Protein AF-0000000087424630 (afdb_homodimer)

Foldseek 3Di:
DLVLLLQLLLLQQVDLLSVLQALLLQLVLLVVLLVLLCVLQVVDDDDPLSVLVSVLSNVSSVLSQVVSQVSVVHHDDHHQLNVLSVVLLVVLLVVLQVVCCVLQVDRDSLLSNLLSLLLVLVVLLSNLVSNLVNHPDPSSVVVSVVSNVSSVVSNVVSNVVSQVVSVVSVHDSVVSNVVSVVSVVVSSVSSCVVSVHDD/DLVLLLQLLLLQQVDLLSVLQALLLQLVLLVVLLVLLCVQQVPDDHDPLSVLVSVLSNVSSVLSQVVSQVSVVHHDDHHQLNVLSVVLLVVLLVVLQVVCCVLQVDRDSLLSNLLSLLLVLVVLLSNLVSNLVNHPDPSSVVVSVVSNVSSVVSNVVSPVVSQVVSVVRPHDSVVSNVVSVVSVVVSSVSSCVVSVHDD

pLDDT: mean 94.04, std 5.74, range [58.38, 98.88]

Radius of gyration: 22.63 Å; Cα contacts (8 Å, |Δi|>4): 464; chains: 2; bounding box: 53×64×48 Å

Organism: Persicimonas caeni (NCBI:txid2292766)

Solvent-accessible surface area (backbone atoms only — not comparable to full-atom values): 20440 Å² total; per-residue (Å²): 110,68,68,44,49,48,52,46,42,46,58,31,47,71,33,69,69,49,34,27,23,42,28,34,32,50,12,44,52,29,41,53,51,26,46,48,48,51,62,67,59,46,81,48,86,61,54,52,70,56,30,43,52,43,17,49,30,27,38,47,16,20,51,28,32,48,52,16,23,61,75,62,75,39,89,77,90,55,50,55,40,51,68,47,54,57,43,39,55,53,49,46,51,50,51,44,42,50,49,46,24,69,63,63,72,45,91,47,73,65,56,36,50,29,44,51,50,36,57,50,46,56,49,45,67,52,50,44,60,51,42,39,71,46,46,86,46,66,72,56,33,55,51,37,54,54,49,54,55,55,49,54,66,50,40,55,60,40,34,49,52,36,48,50,58,32,47,76,59,74,38,73,67,66,65,57,54,55,55,52,49,50,48,50,49,50,36,51,50,46,37,24,58,72,73,71,48,89,112,109,66,68,42,49,49,52,48,41,46,58,31,47,72,33,69,69,49,34,28,23,42,26,33,32,51,11,45,54,29,38,54,53,28,45,48,46,51,62,67,63,45,80,50,87,62,56,51,69,54,31,44,53,41,16,50,29,26,39,48,15,21,51,27,32,46,52,17,22,64,74,63,75,38,89,76,92,54,50,54,39,48,68,48,54,55,45,41,54,53,50,47,52,49,51,46,43,50,47,45,24,70,63,64,73,46,90,46,72,67,58,35,48,29,44,52,48,35,55,49,46,55,50,45,67,52,51,44,59,50,42,38,71,46,45,86,47,65,72,57,34,54,52,38,54,55,49,52,56,55,49,54,66,50,38,55,58,40,36,49,51,35,49,51,60,33,47,76,60,73,38,74,66,67,63,56,54,55,53,50,51,52,46,50,48,52,37,51,50,45,36,25,58,73,73,72,48,87,112

Secondary structure (DSSP, 8-state):
-HHHHHHHHHHHHTSHHHHHHHHHHHHHHHHHHHHHHHHHGGGS---HHHHHHHHHHHHHHHHHHHHHHHHHTS-----TTHHHHHHHHHHHHHHHHHHHHHHHSS--HHHHHHHHHHHHHHHHHHHHHHHHHH---HHHHHHHHHHHHHHHHHHHHHHHHHHHHHHTTT--THHHHHHHHHHHHHHHHHHHHHHT---/-HHHHHHHHHHHHTSHHHHHHHHHHHHHHHHHHHHHHHHHGGGS---HHHHHHHHHHHHHHHHHHHHHHHHHTS-----TTHHHHHHHHHHHHHHHHHHHHHHHSS--HHHHHHHHHHHHHHHHHHHHHHHHHH---HHHHHHHHHHHHHHHHHHHHHHHHHHHHHHTTT--THHHHHHHHHHHHHHHHHHHHHHT---

Structure (mmCIF, N/CA/C/O backbone):
data_AF-0000000087424630-model_v1
#
loop_
_entity.id
_entity.type
_entity.pdbx_description
1 polymer 'Ferritin-like domain-containing protein'
#
loop_
_atom_site.group_PDB
_atom_site.id
_atom_site.type_symbol
_atom_site.label_atom_id
_atom_site.label_alt_id
_atom_site.label_comp_id
_atom_site.label_asym_id
_atom_site.label_entity_id
_atom_site.label_seq_id
_atom_site.pdbx_PDB_ins_code
_atom_site.Cartn_x
_atom_site.Cartn_y
_atom_site.Cartn_z
_atom_site.occupancy
_atom_site.B_iso_or_equiv
_atom_site.auth_seq_id
_atom_site.auth_comp_id
_atom_site.auth_asym_id
_atom_site.auth_atom_id
_atom_site.pdbx_PDB_model_num
ATOM 1 N N . MET A 1 1 ? 0.576 26.516 13.727 1 94 1 MET A N 1
ATOM 2 C CA . MET A 1 1 ? -0.091 25.359 13.125 1 94 1 MET A CA 1
ATOM 3 C C . MET A 1 1 ? -0.683 24.453 14.195 1 94 1 MET A C 1
ATOM 5 O O . MET A 1 1 ? -1.877 24.156 14.164 1 94 1 MET A O 1
ATOM 9 N N . ARG A 1 2 ? 0.021 24.188 15.305 1 95.06 2 ARG A N 1
ATOM 10 C CA . ARG A 1 2 ? -0.416 23.266 16.359 1 95.06 2 ARG A CA 1
ATOM 11 C C . ARG A 1 2 ? -1.666 23.781 17.047 1 95.06 2 ARG A C 1
ATOM 13 O O . ARG A 1 2 ? -2.623 23.047 17.266 1 95.06 2 ARG A O 1
ATOM 20 N N . GLU A 1 3 ? -1.673 25.078 17.453 1 96.56 3 GLU A N 1
ATOM 21 C CA . GLU A 1 3 ? -2.812 25.672 18.141 1 96.56 3 GLU A CA 1
ATOM 22 C C . GLU A 1 3 ? -4.047 25.703 17.25 1 96.56 3 GLU A C 1
ATOM 24 O O . GLU A 1 3 ? -5.16 25.438 17.703 1 96.56 3 GLU A O 1
ATOM 29 N N . ARG A 1 4 ? -3.898 26 16.016 1 97.38 4 ARG A N 1
ATOM 30 C CA . ARG A 1 4 ? -4.992 25.984 15.047 1 97.38 4 ARG A CA 1
ATOM 31 C C . ARG A 1 4 ? -5.59 24.594 14.914 1 97.38 4 ARG A C 1
ATOM 33 O O . ARG A 1 4 ? -6.812 24.438 14.906 1 97.38 4 ARG A O 1
ATOM 40 N N . LEU A 1 5 ? -4.695 23.672 14.812 1 98.19 5 LEU A N 1
ATOM 41 C CA . LEU A 1 5 ? -5.137 22.281 14.68 1 98.19 5 LEU A CA 1
ATOM 42 C C . LEU A 1 5 ? -5.883 21.828 15.93 1 98.19 5 LEU A C 1
ATOM 44 O O . LEU A 1 5 ? -6.918 21.172 15.836 1 98.19 5 LEU A O 1
ATOM 48 N N . LYS A 1 6 ? -5.32 22.172 17.062 1 98.06 6 LYS A N 1
ATOM 49 C CA . LYS A 1 6 ? -5.98 21.828 18.312 1 98.06 6 LYS A CA 1
ATOM 50 C C . LYS A 1 6 ? -7.391 22.406 18.375 1 98.06 6 LYS A C 1
ATOM 52 O O . LYS A 1 6 ? -8.336 21.703 18.734 1 98.06 6 LYS A O 1
ATOM 57 N N . THR A 1 7 ? -7.559 23.656 18.031 1 98.31 7 THR A N 1
ATOM 58 C CA . THR A 1 7 ? -8.859 24.328 18.016 1 98.31 7 THR A CA 1
ATOM 59 C C . THR A 1 7 ? -9.82 23.625 17.062 1 98.31 7 THR A C 1
ATOM 61 O O . THR A 1 7 ? -10.977 23.375 17.406 1 98.31 7 THR A O 1
ATOM 64 N N . LEU A 1 8 ? -9.383 23.328 15.922 1 98.62 8 LEU A N 1
ATOM 65 C CA . LEU A 1 8 ? -10.211 22.641 14.93 1 98.62 8 LEU A CA 1
ATOM 66 C C . LEU A 1 8 ? -10.656 21.281 15.445 1 98.62 8 LEU A C 1
ATOM 68 O O . LEU A 1 8 ? -11.836 20.938 15.344 1 98.62 8 LEU A O 1
ATOM 72 N N . LEU A 1 9 ? -9.695 20.516 16 1 98.81 9 LEU A N 1
ATOM 73 C CA . LEU A 1 9 ? -10 19.172 16.469 1 98.81 9 LEU A CA 1
ATOM 74 C C . LEU A 1 9 ? -10.977 19.219 17.641 1 98.81 9 LEU A C 1
ATOM 76 O O . LEU A 1 9 ? -11.828 18.328 17.781 1 98.81 9 LEU A O 1
ATOM 80 N N . GLU A 1 10 ? -10.867 20.234 18.453 1 98.44 10 GLU A N 1
ATOM 81 C CA . GLU A 1 10 ? -11.82 20.422 19.547 1 98.44 10 GLU A CA 1
ATOM 82 C C . GLU A 1 10 ? -13.227 20.688 19 1 98.44 10 GLU A C 1
ATOM 84 O O . GLU A 1 10 ? -14.203 20.141 19.516 1 98.44 10 GLU A O 1
ATOM 89 N N . ALA A 1 11 ? -13.289 21.453 18.016 1 98.5 11 ALA A N 1
ATOM 90 C CA . ALA A 1 11 ? -14.578 21.734 17.391 1 98.5 11 ALA A CA 1
ATOM 91 C C . ALA A 1 11 ? -15.148 20.5 16.719 1 98.5 11 ALA A C 1
ATOM 93 O O . ALA A 1 11 ? -16.344 20.219 16.812 1 98.5 11 ALA A O 1
ATOM 94 N N . ILE A 1 12 ? -14.336 19.766 16.094 1 98.62 12 ILE A N 1
ATOM 95 C CA . ILE A 1 12 ? -14.734 18.531 15.406 1 98.62 12 ILE A CA 1
ATOM 96 C C . ILE A 1 12 ? -15.289 17.531 16.406 1 98.62 12 ILE A C 1
ATOM 98 O O . ILE A 1 12 ? -16.328 16.922 16.188 1 98.62 12 ILE A O 1
ATOM 102 N N . THR A 1 13 ? -14.625 17.375 17.547 1 98.69 13 THR A N 1
ATOM 103 C CA . THR A 1 13 ? -14.953 16.312 18.484 1 98.69 13 THR A CA 1
ATOM 104 C C . THR A 1 13 ? -16.078 16.75 19.422 1 98.69 13 THR A C 1
ATOM 106 O O . THR A 1 13 ? -16.594 15.945 20.203 1 98.69 13 THR A O 1
ATOM 109 N N . ASP A 1 14 ? -16.5 18.062 19.266 1 97.62 14 ASP A N 1
ATOM 110 C CA . ASP A 1 14 ? -17.594 18.578 20.078 1 97.62 14 ASP A CA 1
ATOM 111 C C . ASP A 1 14 ? -18.953 18.141 19.531 1 97.62 14 ASP A C 1
ATOM 113 O O . ASP A 1 14 ? -19.969 18.234 20.219 1 97.62 14 ASP A O 1
ATOM 117 N N . ASP A 1 15 ? -18.953 17.609 18.359 1 97.31 15 ASP A N 1
ATOM 118 C CA . ASP A 1 15 ? -20.156 17.109 17.672 1 97.31 15 ASP A CA 1
ATOM 119 C C . ASP A 1 15 ? -19.891 15.766 17 1 97.31 15 ASP A C 1
ATOM 121 O O . ASP A 1 15 ? -19.031 15.656 16.125 1 97.31 15 ASP A O 1
ATOM 125 N N . VAL A 1 16 ? -20.672 14.758 17.422 1 97.5 16 VAL A N 1
ATOM 126 C CA . VAL A 1 16 ? -20.406 13.398 16.984 1 97.5 16 VAL A CA 1
ATOM 127 C C . VAL A 1 16 ? -20.562 13.305 15.469 1 97.5 16 VAL A C 1
ATOM 129 O O . VAL A 1 16 ? -19.812 12.586 14.805 1 97.5 16 VAL A O 1
ATOM 132 N N . GLN A 1 17 ? -21.453 14.102 14.898 1 97.62 17 GLN A N 1
ATOM 133 C CA . GLN A 1 17 ? -21.656 14.047 13.453 1 97.62 17 GLN A CA 1
ATOM 134 C C . GLN A 1 17 ? -20.469 14.648 12.711 1 97.62 17 GLN A C 1
ATOM 136 O O . GLN A 1 17 ? -20.062 14.141 11.664 1 97.62 17 GLN A O 1
ATOM 141 N N . THR A 1 18 ? -19.938 15.656 13.258 1 98.38 18 THR A N 1
ATOM 142 C CA . THR A 1 18 ? -18.75 16.25 12.672 1 98.38 18 THR A CA 1
ATOM 143 C C . THR A 1 18 ? -17.562 15.297 12.781 1 98.38 18 THR A C 1
ATOM 145 O O . THR A 1 18 ? -16.75 15.188 11.852 1 98.38 18 THR A O 1
ATOM 148 N N . GLU A 1 19 ? -17.453 14.641 13.875 1 98.75 19 GLU A N 1
ATOM 149 C CA . GLU A 1 19 ? -16.359 13.695 14.078 1 98.75 19 GLU A CA 1
ATOM 150 C C . GLU A 1 19 ? -16.469 12.508 13.133 1 98.75 19 GLU A C 1
ATOM 152 O O . GLU A 1 19 ? -15.461 12.008 12.625 1 98.75 19 GLU A O 1
ATOM 157 N N . VAL A 1 20 ? -17.719 12.07 12.914 1 98.56 20 VAL A N 1
ATOM 158 C CA . VAL A 1 20 ? -17.984 11 11.953 1 98.56 20 VAL A CA 1
ATOM 159 C C . VAL A 1 20 ? -17.453 11.406 10.578 1 98.56 20 VAL A C 1
ATOM 161 O O . VAL A 1 20 ? -16.719 10.641 9.938 1 98.56 20 VAL A O 1
ATOM 164 N N . VAL A 1 21 ? -17.75 12.594 10.18 1 98.56 21 VAL A N 1
ATOM 165 C CA . VAL A 1 21 ? -17.328 13.117 8.883 1 98.56 21 VAL A CA 1
ATOM 166 C C . VAL A 1 21 ? -15.812 13.258 8.844 1 98.56 21 VAL A C 1
ATOM 168 O O . VAL A 1 21 ? -15.188 12.961 7.828 1 98.56 21 VAL A O 1
ATOM 171 N N . TRP A 1 22 ? -15.273 13.68 9.906 1 98.75 22 TRP A N 1
ATOM 172 C CA . TRP A 1 22 ? -13.828 13.812 10.047 1 98.75 22 TRP A CA 1
ATOM 173 C C . TRP A 1 22 ? -13.141 12.461 9.898 1 98.75 22 TRP A C 1
ATOM 175 O O . TRP A 1 22 ? -12.148 12.336 9.18 1 98.75 22 TRP A O 1
ATOM 185 N N . LEU A 1 23 ? -13.672 11.438 10.562 1 98.81 23 LEU A N 1
ATOM 186 C CA . LEU A 1 23 ? -13.117 10.086 10.484 1 98.81 23 LEU A CA 1
ATOM 187 C C . LEU A 1 23 ? -13.141 9.578 9.047 1 98.81 23 LEU A C 1
ATOM 189 O O . LEU A 1 23 ? -12.172 8.961 8.594 1 98.81 23 LEU A O 1
ATOM 193 N N . ASN A 1 24 ? -14.203 9.844 8.297 1 98.5 24 ASN A N 1
ATOM 194 C CA . ASN A 1 24 ? -14.258 9.43 6.898 1 98.5 24 ASN A CA 1
ATOM 195 C C . ASN A 1 24 ? -13.266 10.211 6.043 1 98.5 24 ASN A C 1
ATOM 197 O O . ASN A 1 24 ? -12.734 9.68 5.066 1 98.5 24 ASN A O 1
ATOM 201 N N . THR A 1 25 ? -13 11.461 6.441 1 98.38 25 THR A N 1
ATOM 202 C CA . THR A 1 25 ? -12 12.281 5.758 1 98.38 25 THR A CA 1
ATOM 203 C C . THR A 1 25 ? -10.602 11.727 6 1 98.38 25 THR A C 1
ATOM 205 O O . THR A 1 25 ? -9.789 11.664 5.074 1 98.38 25 THR A O 1
ATOM 208 N N . LEU A 1 26 ? -10.352 11.359 7.238 1 98.19 26 LEU A N 1
ATOM 209 C CA . LEU A 1 26 ? -9.07 10.734 7.539 1 98.19 26 LEU A CA 1
ATOM 210 C C . LEU A 1 26 ? -8.891 9.445 6.746 1 98.19 26 LEU A C 1
ATOM 212 O O . LEU A 1 26 ? -7.801 9.164 6.242 1 98.19 26 LEU A O 1
ATOM 216 N N . SER A 1 27 ? -9.938 8.641 6.688 1 98 27 SER A N 1
ATOM 217 C CA . SER A 1 27 ? -9.906 7.43 5.875 1 98 27 SER A CA 1
ATOM 218 C C . SER A 1 27 ? -9.547 7.742 4.426 1 98 27 SER A C 1
ATOM 220 O O . SER A 1 27 ? -8.711 7.062 3.826 1 98 27 SER A O 1
ATOM 222 N N . LEU A 1 28 ? -10.172 8.789 3.865 1 96.56 28 LEU A N 1
ATOM 223 C CA . LEU A 1 28 ? -9.906 9.227 2.5 1 96.56 28 LEU A CA 1
ATOM 224 C C . LEU A 1 28 ? -8.438 9.602 2.33 1 96.56 28 LEU A C 1
ATOM 226 O O . LEU A 1 28 ? -7.805 9.219 1.347 1 96.56 28 LEU A O 1
ATOM 230 N N . LEU A 1 29 ? -7.91 10.32 3.26 1 96.19 29 LEU A N 1
ATOM 231 C CA . LEU A 1 29 ? -6.531 10.789 3.166 1 96.19 29 LEU A CA 1
ATOM 232 C C . LEU A 1 29 ? -5.559 9.617 3.244 1 96.19 29 LEU A C 1
ATOM 234 O O . LEU A 1 29 ? -4.586 9.562 2.488 1 96.19 29 LEU A O 1
ATOM 238 N N . GLU A 1 30 ? -5.805 8.727 4.195 1 96.38 30 GLU A N 1
ATOM 239 C CA . GLU A 1 30 ? -4.996 7.516 4.281 1 96.38 30 GLU A CA 1
ATOM 240 C C . GLU A 1 30 ? -5.082 6.703 2.992 1 96.38 30 GLU A C 1
ATOM 242 O O . GLU A 1 30 ? -4.078 6.16 2.527 1 96.38 30 GLU A O 1
ATOM 247 N N . TYR A 1 31 ? -6.285 6.602 2.439 1 95.25 31 TYR A N 1
ATOM 248 C CA . TYR A 1 31 ? -6.527 5.887 1.189 1 95.25 31 TYR A CA 1
ATOM 249 C C . TYR A 1 31 ? -5.711 6.492 0.052 1 95.25 31 TYR A C 1
ATOM 251 O O . TYR A 1 31 ? -5.059 5.77 -0.705 1 95.25 31 TYR A O 1
ATOM 259 N N . ILE A 1 32 ? -5.668 7.785 -0.081 1 92.56 32 ILE A N 1
ATOM 260 C CA . ILE A 1 32 ? -4.918 8.477 -1.124 1 92.56 32 ILE A CA 1
ATOM 261 C C . ILE A 1 32 ? -3.426 8.188 -0.959 1 92.56 32 ILE A C 1
ATOM 263 O O . ILE A 1 32 ? -2.725 7.93 -1.94 1 92.56 32 ILE A O 1
ATOM 267 N N . GLY A 1 33 ? -2.996 8.234 0.262 1 92 33 GLY A N 1
ATOM 268 C CA . GLY A 1 33 ? -1.605 7.902 0.522 1 92 33 GLY A CA 1
ATOM 269 C C . GLY A 1 33 ? -1.251 6.48 0.132 1 92 33 GLY A C 1
ATOM 270 O O . GLY A 1 33 ? -0.21 6.242 -0.484 1 92 33 GLY A O 1
ATOM 271 N N . ALA A 1 34 ? -2.09 5.598 0.54 1 92.81 34 ALA A N 1
ATOM 272 C CA . ALA A 1 34 ? -1.872 4.191 0.208 1 92.81 34 ALA A CA 1
ATOM 273 C C . ALA A 1 34 ? -1.853 3.979 -1.303 1 92.81 34 ALA A C 1
ATOM 275 O O . ALA A 1 34 ? -1.028 3.221 -1.819 1 92.81 34 ALA A O 1
ATOM 276 N N . ARG A 1 35 ? -2.74 4.594 -2.041 1 90.31 35 ARG A N 1
ATOM 277 C CA . ARG A 1 35 ? -2.783 4.492 -3.498 1 90.31 35 ARG A CA 1
ATOM 278 C C . ARG A 1 35 ? -1.491 5.016 -4.117 1 90.31 35 ARG A C 1
ATOM 280 O O . ARG A 1 35 ? -1.001 4.457 -5.102 1 90.31 35 ARG A O 1
ATOM 287 N N . LYS A 1 36 ? -0.967 6.102 -3.545 1 86 36 LYS A N 1
ATOM 288 C CA . LYS A 1 36 ? 0.266 6.68 -4.07 1 86 36 LYS A CA 1
ATOM 289 C C . LYS A 1 36 ? 1.438 5.719 -3.908 1 86 36 LYS A C 1
ATOM 291 O O . LYS A 1 36 ? 2.268 5.582 -4.812 1 86 36 LYS A O 1
ATOM 296 N N . ILE A 1 37 ? 1.489 5.078 -2.77 1 87.25 37 ILE A N 1
ATOM 297 C CA . ILE A 1 37 ? 2.541 4.094 -2.551 1 87.25 37 ILE A CA 1
ATOM 298 C C . ILE A 1 37 ? 2.412 2.967 -3.574 1 87.25 37 ILE A C 1
ATOM 300 O O . ILE A 1 37 ? 3.4 2.572 -4.199 1 87.25 37 ILE A O 1
ATOM 304 N N . GLY A 1 38 ? 1.233 2.502 -3.785 1 84.06 38 GLY A N 1
ATOM 305 C CA . GLY A 1 38 ? 0.98 1.433 -4.738 1 84.06 38 GLY A CA 1
ATOM 306 C C . GLY A 1 38 ? 1.342 1.806 -6.164 1 84.06 38 GLY A C 1
ATOM 307 O O . GLY A 1 38 ? 1.819 0.966 -6.93 1 84.06 38 GLY A O 1
ATOM 308 N N . LYS A 1 39 ? 1.15 3.031 -6.562 1 77.81 39 LYS A N 1
ATOM 309 C CA . LYS A 1 39 ? 1.396 3.49 -7.926 1 77.81 39 LYS A CA 1
ATOM 310 C C . LYS A 1 39 ? 2.883 3.746 -8.164 1 77.81 39 LYS A C 1
ATOM 312 O O . LYS A 1 39 ? 3.418 3.393 -9.219 1 77.81 39 LYS A O 1
ATOM 317 N N . THR A 1 40 ? 3.574 4.414 -7.254 1 71.12 40 THR A N 1
ATOM 318 C CA . THR A 1 40 ? 4.926 4.918 -7.461 1 71.12 40 THR A CA 1
ATOM 319 C C . THR A 1 40 ? 5.957 3.816 -7.215 1 71.12 40 THR A C 1
ATOM 321 O O . THR A 1 40 ? 6.883 3.637 -8.008 1 71.12 40 THR A O 1
ATOM 324 N N . MET A 1 41 ? 5.875 3.172 -6.16 1 61.25 41 MET A N 1
ATOM 325 C CA . MET A 1 41 ? 6.93 2.26 -5.73 1 61.25 41 MET A CA 1
ATOM 326 C C . MET A 1 41 ? 6.723 0.868 -6.316 1 61.25 41 MET A C 1
ATOM 328 O O . MET A 1 41 ? 7.602 0.012 -6.227 1 61.25 41 MET A O 1
ATOM 332 N N . CYS A 1 42 ? 5.594 0.809 -7.023 1 58.53 42 CYS A N 1
ATOM 333 C CA . CYS A 1 42 ? 5.305 -0.6 -7.262 1 58.53 42 CYS A CA 1
ATOM 334 C C . CYS A 1 42 ? 5.336 -0.916 -8.75 1 58.53 42 CYS A C 1
ATOM 336 O O . CYS A 1 42 ? 4.547 -1.733 -9.234 1 58.53 42 CYS A O 1
ATOM 338 N N . GLN A 1 43 ? 6.258 -0.142 -9.328 1 66.12 43 GLN A N 1
ATOM 339 C CA . GLN A 1 43 ? 6.477 -0.57 -10.703 1 66.12 43 GLN A CA 1
ATOM 340 C C . GLN A 1 43 ? 7.152 -1.938 -10.75 1 66.12 43 GLN A C 1
ATOM 342 O O . GLN A 1 43 ? 7.031 -2.66 -11.742 1 66.12 43 GLN A O 1
ATOM 347 N N . SER A 1 44 ? 7.848 -2.203 -9.578 1 80.75 44 SER A N 1
ATOM 348 C CA . SER A 1 44 ? 8.422 -3.521 -9.32 1 80.75 44 SER A CA 1
ATOM 349 C C . SER A 1 44 ? 8.039 -4.031 -7.938 1 80.75 44 SER A C 1
ATOM 351 O O . SER A 1 44 ? 7.594 -3.26 -7.086 1 80.75 44 SER A O 1
ATOM 353 N N . HIS A 1 45 ? 8.117 -5.363 -7.719 1 87.88 45 HIS A N 1
ATOM 354 C CA . HIS A 1 45 ? 7.82 -5.945 -6.418 1 87.88 45 HIS A CA 1
ATOM 355 C C . HIS A 1 45 ? 8.688 -5.328 -5.324 1 87.88 45 HIS A C 1
ATOM 357 O O . HIS A 1 45 ? 9.906 -5.473 -5.34 1 87.88 45 HIS A O 1
ATOM 363 N N . PRO A 1 46 ? 8.07 -4.613 -4.336 1 87.56 46 PRO A N 1
ATOM 364 C CA . PRO A 1 46 ? 8.828 -3.787 -3.391 1 87.56 46 PRO A CA 1
ATOM 365 C C . PRO A 1 46 ? 9.531 -4.609 -2.316 1 87.56 46 PRO A C 1
ATOM 367 O O . PRO A 1 46 ? 9.289 -5.812 -2.197 1 87.56 46 PRO A O 1
ATOM 370 N N . SER A 1 47 ? 10.406 -3.951 -1.606 1 87.88 47 SER A N 1
ATOM 371 C CA . SER A 1 47 ? 11.047 -4.52 -0.425 1 87.88 47 SER A CA 1
ATOM 372 C C . SER A 1 47 ? 10.039 -4.715 0.708 1 87.88 47 SER A C 1
ATOM 374 O O . SER A 1 47 ? 8.945 -4.156 0.673 1 87.88 47 SER A O 1
ATOM 376 N N . ALA A 1 48 ? 10.43 -5.438 1.719 1 91 48 ALA A N 1
ATOM 377 C CA . ALA A 1 48 ? 9.586 -5.684 2.889 1 91 48 ALA A CA 1
ATOM 378 C C . ALA A 1 48 ? 9.25 -4.375 3.604 1 91 48 ALA A C 1
ATOM 380 O O . ALA A 1 48 ? 8.133 -4.203 4.102 1 91 48 ALA A O 1
ATOM 381 N N . VAL A 1 49 ? 10.195 -3.492 3.594 1 87 49 VAL A N 1
ATOM 382 C CA . VAL A 1 49 ? 10.008 -2.225 4.293 1 87 49 VAL A CA 1
ATOM 383 C C . VAL A 1 49 ? 8.891 -1.431 3.627 1 87 49 VAL A C 1
ATOM 385 O O . VAL A 1 49 ? 8.008 -0.897 4.309 1 87 49 VAL A O 1
ATOM 388 N N . VAL A 1 50 ? 8.898 -1.397 2.322 1 88.38 50 VAL A N 1
ATOM 389 C CA . VAL A 1 50 ? 7.895 -0.653 1.569 1 88.38 50 VAL A CA 1
ATOM 390 C C . VAL A 1 50 ? 6.551 -1.369 1.654 1 88.38 50 VAL A C 1
ATOM 392 O O . VAL A 1 50 ? 5.504 -0.727 1.795 1 88.38 50 VAL A O 1
ATOM 395 N N . LEU A 1 51 ? 6.512 -2.734 1.566 1 93.12 51 LEU A N 1
ATOM 396 C CA . LEU A 1 51 ? 5.281 -3.51 1.685 1 93.12 51 LEU A CA 1
ATOM 397 C C . LEU A 1 51 ? 4.648 -3.32 3.059 1 93.12 51 LEU A C 1
ATOM 399 O O . LEU A 1 51 ? 3.424 -3.246 3.178 1 93.12 51 LEU A O 1
ATOM 403 N N . ASP A 1 52 ? 5.504 -3.225 4.07 1 93.88 52 ASP A N 1
ATOM 404 C CA . ASP A 1 52 ? 5.027 -2.994 5.43 1 93.88 52 ASP A CA 1
ATOM 405 C C . ASP A 1 52 ? 4.352 -1.63 5.551 1 93.88 52 ASP A C 1
ATOM 407 O O . ASP A 1 52 ? 3.25 -1.521 6.094 1 93.88 52 ASP A O 1
ATOM 411 N N . HIS A 1 53 ? 5 -0.681 5.039 1 92.94 53 HIS A N 1
ATOM 412 C CA . HIS A 1 53 ? 4.445 0.667 5.051 1 92.94 53 HIS A CA 1
ATOM 413 C C . HIS A 1 53 ? 3.127 0.724 4.281 1 92.94 53 HIS A C 1
ATOM 415 O O . HIS A 1 53 ? 2.146 1.293 4.766 1 92.94 53 HIS A O 1
ATOM 421 N N . TRP A 1 54 ? 3.125 0.163 3.164 1 93.94 54 TRP A N 1
ATOM 422 C CA . TRP A 1 54 ? 1.928 0.124 2.332 1 93.94 54 TRP A CA 1
ATOM 423 C C . TRP A 1 54 ? 0.784 -0.577 3.059 1 93.94 54 TRP A C 1
ATOM 425 O O . TRP A 1 54 ? -0.354 -0.1 3.045 1 93.94 54 TRP A O 1
ATOM 435 N N . ALA A 1 55 ? 1.052 -1.741 3.709 1 95.69 55 ALA A N 1
ATOM 436 C CA . ALA A 1 55 ? 0.063 -2.494 4.473 1 95.69 55 ALA A CA 1
ATOM 437 C C . ALA A 1 55 ? -0.524 -1.646 5.598 1 95.69 55 ALA A C 1
ATOM 439 O O . ALA A 1 55 ? -1.735 -1.659 5.828 1 95.69 55 ALA A O 1
ATOM 440 N N . ASP A 1 56 ? 0.346 -0.835 6.238 1 96 56 ASP A N 1
ATOM 441 C CA . ASP A 1 56 ? -0.105 0.004 7.344 1 96 56 ASP A CA 1
ATOM 442 C C . ASP A 1 56 ? -1.052 1.097 6.852 1 96 56 ASP A C 1
ATOM 444 O O . ASP A 1 56 ? -2.105 1.328 7.449 1 96 56 ASP A O 1
ATOM 448 N N . GLU A 1 57 ? -0.737 1.727 5.754 1 95.31 57 GLU A N 1
ATOM 449 C CA . GLU A 1 57 ? -1.579 2.812 5.262 1 95.31 57 GLU A CA 1
ATOM 450 C C . GLU A 1 57 ? -2.932 2.289 4.785 1 95.31 57 GLU A C 1
ATOM 452 O O . GLU A 1 57 ? -3.951 2.965 4.93 1 95.31 57 GLU A O 1
ATOM 457 N N . THR A 1 58 ? -2.896 1.156 4.195 1 96 58 THR A N 1
ATOM 458 C CA . THR A 1 58 ? -4.156 0.547 3.783 1 96 58 THR A CA 1
ATOM 459 C C . THR A 1 58 ? -5.008 0.19 5 1 96 58 THR A C 1
ATOM 461 O O . THR A 1 58 ? -6.219 0.419 5.004 1 96 58 THR A O 1
ATOM 464 N N . ARG A 1 59 ? -4.387 -0.377 5.988 1 97.25 59 ARG A N 1
ATOM 465 C CA . ARG A 1 59 ? -5.082 -0.723 7.223 1 97.25 59 ARG A CA 1
ATOM 466 C C . ARG A 1 59 ? -5.629 0.523 7.914 1 97.25 59 ARG A C 1
A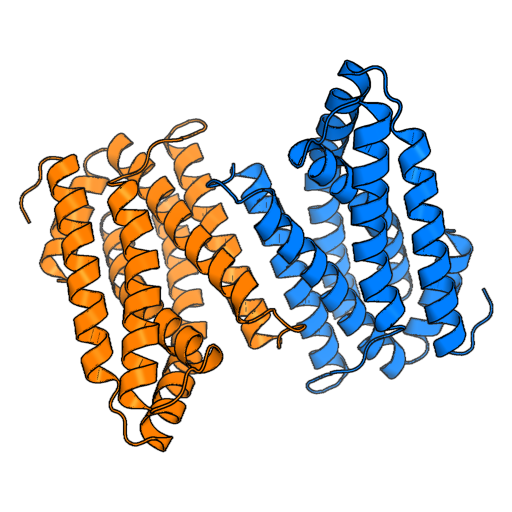TOM 468 O O . ARG A 1 59 ? -6.715 0.493 8.492 1 97.25 59 ARG A O 1
ATOM 475 N N . HIS A 1 60 ? -4.836 1.648 7.906 1 98.06 60 HIS A N 1
ATOM 476 C CA . HIS A 1 60 ? -5.297 2.902 8.492 1 98.06 60 HIS A CA 1
ATOM 477 C C . HIS A 1 60 ? -6.559 3.404 7.801 1 98.06 60 HIS A C 1
ATOM 479 O O . HIS A 1 60 ? -7.504 3.842 8.461 1 98.06 60 HIS A O 1
ATOM 485 N N . ALA A 1 61 ? -6.562 3.352 6.492 1 97.31 61 ALA A N 1
ATOM 486 C CA . ALA A 1 61 ? -7.742 3.766 5.734 1 97.31 61 ALA A CA 1
ATOM 487 C C . ALA A 1 61 ? -8.969 2.959 6.145 1 97.31 61 ALA A C 1
ATOM 489 O O . ALA A 1 61 ? -10.039 3.521 6.371 1 97.31 61 ALA A O 1
ATOM 490 N N . TYR A 1 62 ? -8.828 1.679 6.297 1 97.69 62 TYR A N 1
ATOM 491 C CA . TYR A 1 62 ? -9.922 0.812 6.727 1 97.69 62 TYR A CA 1
ATOM 492 C C . TYR A 1 62 ? -10.344 1.14 8.156 1 97.69 62 TYR A C 1
ATOM 494 O O . TYR A 1 62 ? -11.539 1.227 8.445 1 97.69 62 TYR A O 1
ATOM 502 N N . ALA A 1 63 ? -9.359 1.297 9.055 1 98.31 63 ALA A N 1
ATOM 503 C CA . ALA A 1 63 ? -9.633 1.541 10.469 1 98.31 63 ALA A CA 1
ATOM 504 C C . ALA A 1 63 ? -10.477 2.803 10.656 1 98.31 63 ALA A C 1
ATOM 506 O O . ALA A 1 63 ? -11.453 2.801 11.398 1 98.31 63 ALA A O 1
ATOM 507 N N . PHE A 1 64 ? -10.148 3.863 9.914 1 98.69 64 PHE A N 1
ATOM 508 C CA . PHE A 1 64 ? -10.883 5.113 10.055 1 98.69 64 PHE A CA 1
ATOM 509 C C . PHE A 1 64 ? -12.273 4.996 9.445 1 98.69 64 PHE A C 1
ATOM 511 O O . PHE A 1 64 ? -13.234 5.555 9.977 1 98.69 64 PHE A O 1
ATOM 518 N N . LYS A 1 65 ? -12.375 4.301 8.352 1 97.75 65 LYS A N 1
ATOM 519 C CA . LYS A 1 65 ? -13.688 4.043 7.762 1 97.75 65 LYS A CA 1
ATOM 520 C C . LYS A 1 65 ? -14.57 3.248 8.719 1 97.75 65 LYS A C 1
ATOM 522 O O . LYS A 1 65 ? -15.742 3.582 8.906 1 97.75 65 LYS A O 1
ATOM 527 N N . ARG A 1 66 ? -14 2.215 9.281 1 97.69 66 ARG A N 1
ATOM 528 C CA . ARG A 1 66 ? -14.734 1.378 10.227 1 97.69 66 ARG A CA 1
ATOM 529 C C . ARG A 1 66 ? -15.203 2.193 11.43 1 97.69 66 ARG A C 1
ATOM 531 O O . ARG A 1 66 ? -16.344 2.059 11.867 1 97.69 66 ARG A O 1
ATOM 538 N N . LEU A 1 67 ? -14.328 3.057 12.008 1 98.62 67 LEU A N 1
ATOM 539 C CA . LEU A 1 67 ? -14.664 3.906 13.141 1 98.62 67 LEU A CA 1
ATOM 540 C C . LEU A 1 67 ? -15.781 4.883 12.773 1 98.62 67 LEU A C 1
ATOM 542 O O . LEU A 1 67 ? -16.688 5.121 13.57 1 98.62 67 LEU A O 1
ATOM 546 N N . CYS A 1 68 ? -15.711 5.422 11.539 1 98.38 68 CYS A N 1
ATOM 547 C CA . CYS A 1 68 ? -16.75 6.309 11.016 1 98.38 68 CYS A CA 1
ATOM 548 C C . CYS A 1 68 ? -18.094 5.605 10.984 1 98.38 68 CYS A C 1
ATOM 550 O O . CYS A 1 68 ? -19.078 6.117 11.516 1 98.38 68 CYS A O 1
ATOM 552 N N . GLU A 1 69 ? -18.125 4.465 10.484 1 97.38 69 GLU A N 1
ATOM 553 C CA . GLU A 1 69 ? -19.375 3.734 10.32 1 97.38 69 GLU A CA 1
ATOM 554 C C . GLU A 1 69 ? -19.922 3.266 11.664 1 97.38 69 GLU A C 1
ATOM 556 O O . GLU A 1 69 ? -21.141 3.238 11.883 1 97.38 69 GLU A O 1
ATOM 561 N N . GLU A 1 70 ? -18.984 2.893 12.5 1 97.38 70 GLU A N 1
ATOM 562 C CA . GLU A 1 70 ? -19.375 2.49 13.844 1 97.38 70 GLU A CA 1
ATOM 563 C C . GLU A 1 70 ? -20.031 3.646 14.594 1 97.38 70 GLU A C 1
ATOM 565 O O . GLU A 1 70 ? -21.078 3.471 15.219 1 97.38 70 GLU A O 1
ATOM 570 N N . LEU A 1 71 ? -19.484 4.855 14.578 1 97.75 71 LEU A N 1
ATOM 571 C CA . LEU A 1 71 ? -20.016 6.008 15.289 1 97.75 71 LEU A CA 1
ATOM 572 C C . LEU A 1 71 ? -21.297 6.516 14.625 1 97.75 71 LEU A C 1
ATOM 574 O O . LEU A 1 71 ? -22.203 7.004 15.297 1 97.75 71 LEU A O 1
ATOM 578 N N . ASN A 1 72 ? -21.297 6.367 13.336 1 97.38 72 ASN A N 1
ATOM 579 C CA . ASN A 1 72 ? -22.438 6.855 12.562 1 97.38 72 ASN A CA 1
ATOM 580 C C . ASN A 1 72 ? -23.625 5.906 12.656 1 97.38 72 ASN A C 1
ATOM 582 O O . ASN A 1 72 ? -24.766 6.297 12.367 1 97.38 72 ASN A O 1
ATOM 586 N N . GLY A 1 73 ? -23.438 4.629 12.93 1 96.44 73 GLY A N 1
ATOM 587 C CA . GLY A 1 73 ? -24.469 3.605 12.875 1 96.44 73 GLY A CA 1
ATOM 588 C C . GLY A 1 73 ? -24.781 3.141 11.469 1 96.44 73 GLY A C 1
ATOM 589 O O . GLY A 1 73 ? -25.891 2.689 11.18 1 96.44 73 GLY A O 1
ATOM 590 N N . GLY A 1 74 ? -23.75 3.334 10.531 1 95.62 74 GLY A N 1
ATOM 591 C CA . GLY A 1 74 ? -23.906 2.977 9.133 1 95.62 74 GLY A CA 1
ATOM 592 C C . GLY A 1 74 ? -22.891 3.656 8.227 1 95.62 74 GLY A C 1
ATOM 593 O O . GLY A 1 74 ? -21.953 4.305 8.711 1 95.62 74 GLY A O 1
ATOM 594 N N . GLU A 1 75 ? -23.141 3.453 6.992 1 93 75 GLU A N 1
ATOM 595 C CA . GLU A 1 75 ? -22.219 4.012 6.008 1 93 75 GLU A CA 1
ATOM 596 C C . GLU A 1 75 ? -22.25 5.539 6.023 1 93 75 GLU A C 1
ATOM 598 O O . GLU A 1 75 ? -23.266 6.137 6.352 1 93 75 GLU A O 1
ATOM 603 N N . CYS A 1 76 ? -21.109 6.09 5.742 1 93.06 76 CYS A N 1
ATOM 604 C CA . CYS A 1 76 ? -20.938 7.535 5.645 1 93.06 76 CYS A CA 1
ATOM 605 C C . CYS A 1 76 ? -20.266 7.926 4.34 1 93.06 76 CYS A C 1
ATOM 607 O O . CYS A 1 76 ? -19.234 7.355 3.979 1 93.06 76 CYS A O 1
ATOM 609 N N . ASP A 1 77 ? -20.859 8.891 3.633 1 91.81 77 ASP A N 1
ATOM 610 C CA . ASP A 1 77 ? -20.297 9.297 2.352 1 91.81 77 ASP A CA 1
ATOM 611 C C . ASP A 1 77 ? -19.938 10.781 2.354 1 91.81 77 ASP A C 1
ATOM 613 O O . ASP A 1 77 ? -19.734 11.375 1.294 1 91.81 77 ASP A O 1
ATOM 617 N N . GLU A 1 78 ? -19.953 11.398 3.553 1 96.81 78 GLU A N 1
ATOM 618 C CA . GLU A 1 78 ? -19.594 12.812 3.676 1 96.81 78 GLU A CA 1
ATOM 619 C C . GLU A 1 78 ? -18.141 12.984 4.109 1 96.81 78 GLU A C 1
ATOM 621 O O . GLU A 1 78 ? -17.578 12.086 4.738 1 96.81 78 GLU A O 1
ATOM 626 N N . TYR A 1 79 ? -17.625 14.133 3.734 1 97.94 79 TYR A N 1
ATOM 627 C CA . TYR A 1 79 ? -16.234 14.461 4.043 1 97.94 79 TYR A CA 1
ATOM 628 C C . TYR A 1 79 ? -16.109 15.914 4.496 1 97.94 79 TYR A C 1
ATOM 630 O O . TYR A 1 79 ? -16.844 16.781 4.012 1 97.94 79 TYR A O 1
ATOM 638 N N . LEU A 1 80 ? -15.242 16.078 5.371 1 97.88 80 LEU A N 1
ATOM 639 C CA . LEU A 1 80 ? -14.906 17.438 5.773 1 97.88 80 LEU A CA 1
ATOM 640 C C . LEU A 1 80 ? -13.984 18.094 4.75 1 97.88 80 LEU A C 1
ATOM 642 O O . LEU A 1 80 ? -12.883 17.609 4.492 1 97.88 80 LEU A O 1
ATOM 646 N N . ALA A 1 81 ? -14.477 19.141 4.148 1 97.88 81 ALA A N 1
ATOM 647 C CA . ALA A 1 81 ? -13.727 19.875 3.135 1 97.88 81 ALA A CA 1
ATOM 648 C C . ALA A 1 81 ? -13.219 18.938 2.041 1 97.88 81 ALA A C 1
ATOM 650 O O . ALA A 1 81 ? -12.031 18.953 1.709 1 97.88 81 ALA A O 1
ATOM 651 N N . HIS A 1 82 ? -14.055 18.188 1.473 1 96.31 82 HIS A N 1
ATOM 652 C CA . HIS A 1 82 ? -13.773 17.078 0.56 1 96.31 82 HIS A CA 1
ATOM 653 C C . HIS A 1 82 ? -12.805 17.5 -0.535 1 96.31 82 HIS A C 1
ATOM 655 O O . HIS A 1 82 ? -11.734 16.906 -0.686 1 96.31 82 HIS A O 1
ATOM 661 N N . ASP A 1 83 ? -13.094 18.562 -1.256 1 96 83 ASP A N 1
ATOM 662 C CA . ASP A 1 83 ? -12.281 18.969 -2.398 1 96 83 ASP A CA 1
ATOM 663 C C . ASP A 1 83 ? -10.906 19.453 -1.949 1 96 83 ASP A C 1
ATOM 665 O O . ASP A 1 83 ? -9.906 19.203 -2.617 1 96 83 ASP A O 1
ATOM 669 N N . SER A 1 84 ? -10.906 20.188 -0.86 1 97.19 84 SER A N 1
ATOM 670 C CA . SER A 1 84 ? -9.641 20.672 -0.332 1 97.19 84 SER A CA 1
ATOM 671 C C . SER A 1 84 ? -8.766 19.531 0.165 1 97.19 84 SER A C 1
ATOM 673 O O . SER A 1 84 ? -7.539 19.578 0.036 1 97.19 84 SER A O 1
ATOM 675 N N . ALA A 1 85 ? -9.414 18.531 0.791 1 95.62 85 ALA A N 1
ATOM 676 C CA . ALA A 1 85 ? -8.664 17.375 1.263 1 95.62 85 ALA A CA 1
ATOM 677 C C . ALA A 1 85 ? -7.996 16.641 0.102 1 95.62 85 ALA A C 1
ATOM 679 O O . ALA A 1 85 ? -6.809 16.312 0.168 1 95.62 85 ALA A O 1
ATOM 680 N N . ILE A 1 86 ? -8.695 16.422 -1.017 1 94.38 86 ILE A N 1
ATOM 681 C CA . ILE A 1 86 ? -8.156 15.766 -2.201 1 94.38 86 ILE A CA 1
ATOM 682 C C . ILE A 1 86 ? -7.062 16.641 -2.818 1 94.38 86 ILE A C 1
ATOM 684 O O . ILE A 1 86 ? -5.988 16.141 -3.17 1 94.38 86 ILE A O 1
ATOM 688 N N . SER A 1 87 ? -7.359 17.938 -2.814 1 95.5 87 SER A N 1
ATOM 689 C CA . SER A 1 87 ? -6.422 18.891 -3.414 1 95.5 87 SER A CA 1
ATOM 690 C C . SER A 1 87 ? -5.129 18.969 -2.609 1 95.5 87 SER A C 1
ATOM 692 O O . SER A 1 87 ? -4.051 19.141 -3.176 1 95.5 87 SER A O 1
ATOM 694 N N . PHE A 1 88 ? -5.262 18.844 -1.393 1 96.5 88 PHE A N 1
ATOM 695 C CA . PHE A 1 88 ? -4.09 18.906 -0.526 1 96.5 88 PHE A CA 1
ATOM 696 C C . PHE A 1 88 ? -3.041 17.891 -0.958 1 96.5 88 PHE A C 1
ATOM 698 O O . PHE A 1 88 ? -1.888 18.25 -1.209 1 96.5 88 PHE A O 1
ATOM 705 N N . PHE A 1 89 ? -3.441 16.625 -1.148 1 90.31 89 PHE A N 1
ATOM 706 C CA . PHE A 1 89 ? -2.508 15.57 -1.513 1 90.31 89 PHE A CA 1
ATOM 707 C C . PHE A 1 89 ? -1.979 15.773 -2.926 1 90.31 89 PHE A C 1
ATOM 709 O O . PHE A 1 89 ? -0.783 15.609 -3.178 1 90.31 89 PHE A O 1
ATOM 716 N N . GLN A 1 90 ? -2.822 16.078 -3.777 1 91.44 90 GLN A N 1
ATOM 717 C CA . GLN A 1 90 ? -2.426 16.281 -5.168 1 91.44 90 GLN A CA 1
ATOM 718 C C . GLN A 1 90 ? -1.421 17.422 -5.297 1 91.44 90 GLN A C 1
ATOM 720 O O . GLN A 1 90 ? -0.39 17.266 -5.957 1 91.44 90 GLN A O 1
ATOM 725 N N . LYS A 1 91 ? -1.751 18.547 -4.637 1 95.94 91 LYS A N 1
ATOM 726 C CA . LYS A 1 91 ? -0.866 19.703 -4.684 1 95.94 91 LYS A CA 1
ATOM 727 C C . LYS A 1 91 ? 0.458 19.422 -3.98 1 95.94 91 LYS A C 1
ATOM 729 O O . LYS A 1 91 ? 1.514 19.875 -4.426 1 95.94 91 LYS A O 1
ATOM 734 N N . LEU A 1 92 ? 0.327 18.672 -2.906 1 95.5 92 LEU A N 1
ATOM 735 C CA . LEU A 1 92 ? 1.562 18.344 -2.205 1 95.5 92 LEU A CA 1
ATOM 736 C C . LEU A 1 92 ? 2.461 17.469 -3.08 1 95.5 92 LEU A C 1
ATOM 738 O O . LEU A 1 92 ? 3.662 17.734 -3.188 1 95.5 92 LEU A O 1
ATOM 742 N N . ASP A 1 93 ? 1.896 16.516 -3.734 1 92.19 93 ASP A N 1
ATOM 743 C CA . ASP A 1 93 ? 2.65 15.641 -4.629 1 92.19 93 ASP A CA 1
ATOM 744 C C . ASP A 1 93 ? 3.291 16.438 -5.762 1 92.19 93 ASP A C 1
ATOM 746 O O . ASP A 1 93 ? 4.484 16.297 -6.031 1 92.19 93 ASP A O 1
ATOM 750 N N . GLU A 1 94 ? 2.521 17.25 -6.32 1 93.56 94 GLU A N 1
ATOM 751 C CA . GLU A 1 94 ? 2.996 18.062 -7.438 1 93.56 94 GLU A CA 1
ATOM 752 C C . GLU A 1 94 ? 4.09 19.016 -6.988 1 93.56 94 GLU A C 1
ATOM 754 O O . GLU A 1 94 ? 5.129 19.141 -7.645 1 93.56 94 GLU A O 1
ATOM 759 N N . SER A 1 95 ? 3.83 19.719 -5.93 1 94.69 95 SER A N 1
ATOM 760 C CA . SER A 1 95 ? 4.777 20.703 -5.434 1 94.69 95 SER A CA 1
ATOM 761 C C . SER A 1 95 ? 6.074 20.047 -4.977 1 94.69 95 SER A C 1
ATOM 763 O O . SER A 1 95 ? 7.164 20.578 -5.211 1 94.69 95 SER A O 1
ATOM 765 N N . ALA A 1 96 ? 5.922 18.891 -4.324 1 93.06 96 ALA A N 1
ATOM 766 C CA . ALA A 1 96 ? 7.102 18.172 -3.875 1 93.06 96 ALA A CA 1
ATOM 767 C C . ALA A 1 96 ? 7.93 17.672 -5.059 1 93.06 96 ALA A C 1
ATOM 769 O O . ALA A 1 96 ? 9.156 17.781 -5.055 1 93.06 96 ALA A O 1
ATOM 770 N N . SER A 1 97 ? 7.273 17.141 -6.059 1 92.19 97 SER A N 1
ATOM 771 C CA . SER A 1 97 ? 7.957 16.688 -7.266 1 92.19 97 SER A CA 1
ATOM 772 C C . SER A 1 97 ? 8.703 17.828 -7.945 1 92.19 97 SER A C 1
ATOM 774 O O . SER A 1 97 ? 9.867 17.688 -8.32 1 92.19 97 SER A O 1
ATOM 776 N N . LYS A 1 98 ? 8.016 18.922 -8.07 1 94.56 98 LYS A N 1
ATOM 777 C CA . LYS A 1 98 ? 8.641 20.109 -8.648 1 94.56 98 LYS A CA 1
ATOM 778 C C . LYS A 1 98 ? 9.844 20.547 -7.816 1 94.56 98 LYS A C 1
ATOM 780 O O . LYS A 1 98 ? 10.898 20.875 -8.359 1 94.56 98 LYS A O 1
ATOM 785 N N . TRP A 1 99 ? 9.625 20.609 -6.609 1 93.81 99 TRP A N 1
ATOM 786 C CA . TRP A 1 99 ? 10.68 21.047 -5.707 1 93.81 99 TRP A CA 1
ATOM 787 C C . TRP A 1 99 ? 11.898 20.141 -5.809 1 93.81 99 TRP A C 1
ATOM 789 O O . TRP A 1 99 ? 13.031 20.609 -5.918 1 93.81 99 TRP A O 1
ATOM 799 N N . VAL A 1 100 ? 11.727 18.844 -5.805 1 92.56 100 VAL A N 1
ATOM 800 C CA . VAL A 1 100 ? 12.82 17.875 -5.898 1 92.56 100 VAL A CA 1
ATOM 801 C C . VAL A 1 100 ? 13.547 18.047 -7.23 1 92.56 100 VAL A C 1
ATOM 803 O O . VAL A 1 100 ? 14.781 18.078 -7.27 1 92.56 100 VAL A O 1
ATOM 806 N N . THR A 1 101 ? 12.742 18.156 -8.266 1 93.94 101 THR A N 1
ATOM 807 C CA . THR A 1 101 ? 13.32 18.297 -9.594 1 93.94 101 THR A CA 1
ATOM 808 C C . THR A 1 101 ? 14.164 19.562 -9.688 1 93.94 101 THR A C 1
ATOM 810 O O . THR A 1 101 ? 15.281 19.547 -10.219 1 93.94 101 THR A O 1
ATOM 813 N N . GLU A 1 102 ? 13.672 20.578 -9.195 1 93.12 102 GLU A N 1
ATOM 814 C CA . GLU A 1 102 ? 14.398 21.844 -9.219 1 93.12 102 GLU A CA 1
ATOM 815 C C . GLU A 1 102 ? 15.633 21.797 -8.328 1 93.12 102 GLU A C 1
ATOM 817 O O . GLU A 1 102 ? 16.688 22.328 -8.68 1 93.12 102 GLU A O 1
ATOM 822 N N . ALA A 1 103 ? 15.445 21.219 -7.227 1 91.06 103 ALA A N 1
ATOM 823 C CA . ALA A 1 103 ? 16.531 21.203 -6.242 1 91.06 103 ALA A CA 1
ATOM 824 C C . ALA A 1 103 ? 17.641 20.25 -6.672 1 91.06 103 ALA A C 1
ATOM 826 O O . ALA A 1 103 ? 18.812 20.5 -6.406 1 91.06 103 ALA A O 1
ATOM 827 N N . THR A 1 104 ? 17.375 19.141 -7.324 1 90.19 104 THR A N 1
ATOM 828 C CA . THR A 1 104 ? 18.359 18.125 -7.625 1 90.19 104 THR A CA 1
ATOM 829 C C . THR A 1 104 ? 18.719 18.141 -9.109 1 90.19 104 THR A C 1
ATOM 831 O O . THR A 1 104 ? 19.734 17.562 -9.516 1 90.19 104 THR A O 1
ATOM 834 N N . GLY A 1 105 ? 17.938 18.672 -9.898 1 91.12 105 GLY A N 1
ATOM 835 C CA . GLY A 1 105 ? 18.156 18.719 -11.336 1 91.12 105 GLY A CA 1
ATOM 836 C C . GLY A 1 105 ? 17.656 17.469 -12.047 1 91.12 105 GLY A C 1
ATOM 837 O O . GLY A 1 105 ? 17.875 17.312 -13.25 1 91.12 105 GLY A O 1
ATOM 838 N N . GLU A 1 106 ? 17.031 16.484 -11.297 1 89.88 106 GLU A N 1
ATOM 839 C CA . GLU A 1 106 ? 16.547 15.234 -11.867 1 89.88 106 GLU A CA 1
ATOM 840 C C . GLU A 1 106 ? 15.125 14.922 -11.398 1 89.88 106 GLU A C 1
ATOM 842 O O . GLU A 1 106 ? 14.766 15.195 -10.25 1 89.88 106 GLU A O 1
ATOM 847 N N . ASP A 1 107 ? 14.328 14.406 -12.414 1 87.19 107 ASP A N 1
ATOM 848 C CA . ASP A 1 107 ? 13.055 13.797 -12.039 1 87.19 107 ASP A CA 1
ATOM 849 C C . ASP A 1 107 ? 13.266 12.422 -11.414 1 87.19 107 ASP A C 1
ATOM 851 O O . ASP A 1 107 ? 13.742 11.5 -12.07 1 87.19 107 ASP A O 1
ATOM 855 N N . ASP A 1 108 ? 13.078 12.305 -10.055 1 86.88 108 ASP A N 1
ATOM 856 C CA . ASP A 1 108 ? 13.328 11.102 -9.266 1 86.88 108 ASP A CA 1
ATOM 857 C C . ASP A 1 108 ? 12.078 10.68 -8.5 1 86.88 108 ASP A C 1
ATOM 859 O O . ASP A 1 108 ? 11.852 11.141 -7.379 1 86.88 108 ASP A O 1
ATOM 863 N N . PRO A 1 109 ? 11.258 9.711 -9.156 1 83.75 109 PRO A N 1
ATOM 864 C CA . PRO A 1 109 ? 10.023 9.273 -8.508 1 83.75 109 PRO A CA 1
ATOM 865 C C . PRO A 1 109 ? 10.258 8.648 -7.137 1 83.75 109 PRO A C 1
ATOM 867 O O . PRO A 1 109 ? 9.422 8.773 -6.238 1 83.75 109 PRO A O 1
ATOM 870 N N . ARG A 1 110 ? 11.438 8.086 -6.91 1 84.31 110 ARG A N 1
ATOM 871 C CA . ARG A 1 110 ? 11.766 7.492 -5.617 1 84.31 110 ARG A CA 1
ATOM 872 C C . ARG A 1 110 ? 12 8.57 -4.566 1 84.31 110 ARG A C 1
ATOM 874 O O . ARG A 1 110 ? 11.523 8.453 -3.434 1 84.31 110 ARG A O 1
ATOM 881 N N . GLN A 1 111 ? 12.703 9.531 -4.969 1 89.56 111 GLN A N 1
ATOM 882 C CA . GLN A 1 111 ? 12.945 10.633 -4.039 1 89.56 111 GLN A CA 1
ATOM 883 C C . GLN A 1 111 ? 11.648 11.375 -3.73 1 89.56 111 GLN A C 1
ATOM 885 O O . GLN A 1 111 ? 11.43 11.812 -2.6 1 89.56 111 GLN A O 1
ATOM 890 N N . ASN A 1 112 ? 10.867 11.562 -4.703 1 89.69 112 ASN A N 1
ATOM 891 C CA . ASN A 1 112 ? 9.586 12.219 -4.477 1 89.69 112 ASN A CA 1
ATOM 892 C C . ASN A 1 112 ? 8.727 11.43 -3.482 1 89.69 112 ASN A C 1
ATOM 894 O O . ASN A 1 112 ? 8.117 12.016 -2.59 1 89.69 112 ASN A O 1
ATOM 898 N N . TYR A 1 113 ? 8.719 10.133 -3.598 1 87.5 113 TYR A N 1
ATOM 899 C CA . TYR A 1 113 ? 7.992 9.273 -2.67 1 87.5 113 TYR A CA 1
ATOM 900 C C . TYR A 1 113 ? 8.5 9.453 -1.245 1 87.5 113 TYR A C 1
ATOM 902 O O . TYR A 1 113 ? 7.715 9.641 -0.315 1 87.5 113 TYR A O 1
ATOM 910 N N . LEU A 1 114 ? 9.797 9.406 -1.139 1 91.38 114 LEU A N 1
ATOM 911 C CA . LEU A 1 114 ? 10.398 9.547 0.183 1 91.38 114 LEU A CA 1
ATOM 912 C C . LEU A 1 114 ? 10.055 10.906 0.792 1 91.38 114 LEU A C 1
ATOM 914 O O . LEU A 1 114 ? 9.719 10.992 1.978 1 91.38 114 LEU A O 1
ATOM 918 N N . LEU A 1 115 ? 10.141 11.898 -0.033 1 93.69 115 LEU A N 1
ATOM 919 C CA . LEU A 1 115 ? 9.898 13.25 0.456 1 93.69 115 LEU A CA 1
ATOM 920 C C . LEU A 1 115 ? 8.445 13.422 0.87 1 93.69 115 LEU A C 1
ATOM 922 O O . LEU A 1 115 ? 8.156 13.859 1.988 1 93.69 115 LEU A O 1
ATOM 926 N N . VAL A 1 116 ? 7.523 13.07 0.014 1 93.5 116 VAL A N 1
ATOM 927 C CA . VAL A 1 116 ? 6.105 13.242 0.302 1 93.5 116 VAL A CA 1
ATOM 928 C C . VAL A 1 116 ? 5.719 12.414 1.525 1 93.5 116 VAL A C 1
ATOM 930 O O . VAL A 1 116 ? 4.992 12.891 2.4 1 93.5 116 VAL A O 1
ATOM 933 N N . THR A 1 117 ? 6.199 11.188 1.634 1 92.94 117 THR A N 1
ATOM 934 C CA . THR A 1 117 ? 5.938 10.344 2.799 1 92.94 117 THR A CA 1
ATOM 935 C C . THR A 1 117 ? 6.453 11.016 4.07 1 92.94 117 THR A C 1
ATOM 937 O O . THR A 1 117 ? 5.75 11.062 5.082 1 92.94 117 THR A O 1
ATOM 940 N N . THR A 1 118 ? 7.629 11.547 3.953 1 94.75 118 THR A N 1
ATOM 941 C CA . THR A 1 118 ? 8.203 12.25 5.102 1 94.75 118 THR A CA 1
ATOM 942 C C . THR A 1 118 ? 7.305 13.398 5.539 1 94.75 118 THR A C 1
ATOM 944 O O . THR A 1 118 ? 6.992 13.531 6.727 1 94.75 118 THR A O 1
ATOM 947 N N . LEU A 1 119 ? 6.891 14.211 4.621 1 95.25 119 LEU A N 1
ATOM 948 C CA . LEU A 1 119 ? 6.078 15.383 4.918 1 95.25 119 LEU A CA 1
ATOM 949 C C . LEU A 1 119 ? 4.742 14.984 5.539 1 95.25 119 LEU A C 1
ATOM 951 O O . LEU A 1 119 ? 4.328 15.547 6.551 1 95.25 119 LEU A O 1
ATOM 955 N N . ILE A 1 120 ? 4.133 13.93 5.027 1 94.88 120 ILE A N 1
ATOM 956 C CA . ILE A 1 120 ? 2.812 13.492 5.473 1 94.88 120 ILE A CA 1
ATOM 957 C C . ILE A 1 120 ? 2.928 12.789 6.82 1 94.88 120 ILE A C 1
ATOM 959 O O . ILE A 1 120 ? 2.09 12.992 7.703 1 94.88 120 ILE A O 1
ATOM 963 N N . GLU A 1 121 ? 3.914 12.023 7.008 1 94.44 121 GLU A N 1
ATOM 964 C CA . GLU A 1 121 ? 4.086 11.312 8.273 1 94.44 121 GLU A CA 1
ATOM 965 C C . GLU A 1 121 ? 4.391 12.281 9.414 1 94.44 121 GLU A C 1
ATOM 967 O O . GLU A 1 121 ? 3.949 12.07 10.547 1 94.44 121 GLU A O 1
ATOM 972 N N . ARG A 1 122 ? 5.16 13.234 9.156 1 94.19 122 ARG A N 1
ATOM 973 C CA . ARG A 1 122 ? 5.406 14.242 10.18 1 94.19 122 ARG A CA 1
ATOM 974 C C . ARG A 1 122 ? 4.113 14.938 10.578 1 94.19 122 ARG A C 1
ATOM 976 O O . ARG A 1 122 ? 3.875 15.188 11.758 1 94.19 122 ARG A O 1
ATOM 983 N N . ARG A 1 123 ? 3.381 15.305 9.594 1 96 123 ARG A N 1
ATOM 984 C CA . ARG A 1 123 ? 2.096 15.93 9.891 1 96 123 ARG A CA 1
ATOM 985 C C . ARG A 1 123 ? 1.196 14.984 10.68 1 96 123 ARG A C 1
ATOM 987 O O . ARG A 1 123 ? 0.555 15.398 11.648 1 96 123 ARG A O 1
ATOM 994 N N . ALA A 1 124 ? 1.16 13.711 10.289 1 95.88 124 ALA A N 1
ATOM 995 C CA . ALA A 1 124 ? 0.373 12.711 11 1 95.88 124 ALA A CA 1
ATOM 996 C C . ALA A 1 124 ? 0.791 12.633 12.469 1 95.88 124 ALA A C 1
ATOM 998 O O . ALA A 1 124 ? -0.049 12.445 13.352 1 95.88 124 ALA A O 1
ATOM 999 N N . MET A 1 125 ? 2.084 12.766 12.781 1 96.12 125 MET A N 1
ATOM 1000 C CA . MET A 1 125 ? 2.609 12.695 14.141 1 96.12 125 MET A CA 1
ATOM 1001 C C . MET A 1 125 ? 2.148 13.898 14.961 1 96.12 125 MET A C 1
ATOM 1003 O O . MET A 1 125 ? 2.219 13.883 16.188 1 96.12 125 MET A O 1
ATOM 1007 N N . MET A 1 126 ? 1.688 14.914 14.289 1 96.62 126 MET A N 1
ATOM 1008 C CA . MET A 1 126 ? 1.076 16.031 15 1 96.62 126 MET A CA 1
ATOM 1009 C C . MET A 1 126 ? -0.432 15.836 15.125 1 96.62 126 MET A C 1
ATOM 1011 O O . MET A 1 126 ? -0.996 16 16.203 1 96.62 126 MET A O 1
ATOM 1015 N N . VAL A 1 127 ? -1.097 15.406 14.094 1 98.38 127 VAL A N 1
ATOM 1016 C CA . VAL A 1 127 ? -2.551 15.336 14.016 1 98.38 127 VAL A CA 1
ATOM 1017 C C . VAL A 1 127 ? -3.064 14.242 14.945 1 98.38 127 VAL A C 1
ATOM 1019 O O . VAL A 1 127 ? -3.971 14.477 15.75 1 98.38 127 VAL A O 1
ATOM 1022 N N . TYR A 1 128 ? -2.49 13.086 14.898 1 98.44 128 TYR A N 1
ATOM 1023 C CA . TYR A 1 128 ? -3.084 11.922 15.539 1 98.44 128 TYR A CA 1
ATOM 1024 C C . TYR A 1 128 ? -2.971 12.016 17.047 1 98.44 128 TYR A C 1
ATOM 1026 O O . TYR A 1 128 ? -3.928 11.727 17.766 1 98.44 128 TYR A O 1
ATOM 1034 N N . PRO A 1 129 ? -1.824 12.492 17.641 1 98.31 129 PRO A N 1
ATOM 1035 C CA . PRO A 1 129 ? -1.805 12.672 19.094 1 98.31 129 PRO A CA 1
ATOM 1036 C C . PRO A 1 129 ? -2.789 13.734 19.578 1 98.31 129 PRO A C 1
ATOM 1038 O O . PRO A 1 129 ? -3.441 13.562 20.609 1 98.31 129 PRO A O 1
ATOM 1041 N N . LEU A 1 130 ? -2.975 14.797 18.844 1 98.75 130 LEU A N 1
ATOM 1042 C CA . LEU A 1 130 ? -3.916 15.852 19.219 1 98.75 130 LEU A CA 1
ATOM 1043 C C . LEU A 1 130 ? -5.355 15.359 19.094 1 98.75 130 LEU A C 1
ATOM 1045 O O . LEU A 1 130 ? -6.195 15.672 19.938 1 98.75 130 LEU A O 1
ATOM 1049 N N . TYR A 1 131 ? -5.586 14.617 18.047 1 98.88 131 TYR A N 1
ATOM 1050 C CA . TYR A 1 131 ? -6.918 14.047 17.875 1 98.88 131 TYR A CA 1
ATOM 1051 C C . TYR A 1 131 ? -7.227 13.039 18.969 1 98.88 131 TYR A C 1
ATOM 1053 O O . TYR A 1 131 ? -8.328 13.031 19.516 1 98.88 131 TYR A O 1
ATOM 1061 N N . ARG A 1 132 ? -6.277 12.211 19.281 1 98.75 132 ARG A N 1
ATOM 1062 C CA . ARG A 1 132 ? -6.445 11.25 20.359 1 98.75 132 ARG A CA 1
ATOM 1063 C C . ARG A 1 132 ? -6.789 11.945 21.672 1 98.75 132 ARG A C 1
ATOM 1065 O O . ARG A 1 132 ? -7.613 11.453 22.438 1 98.75 132 ARG A O 1
ATOM 1072 N N . ALA A 1 133 ? -6.172 13.094 21.922 1 98.31 133 ALA A N 1
ATOM 1073 C CA . ALA A 1 133 ? -6.418 13.852 23.141 1 98.31 133 ALA A CA 1
ATOM 1074 C C . ALA A 1 133 ? -7.797 14.5 23.125 1 98.31 133 ALA A C 1
ATOM 1076 O O . ALA A 1 133 ? -8.414 14.711 24.172 1 98.31 133 ALA A O 1
ATOM 1077 N N . ALA A 1 134 ? -8.336 14.742 21.969 1 98.62 134 ALA A N 1
ATOM 1078 C CA . ALA A 1 134 ? -9.562 15.531 21.844 1 98.62 134 ALA A CA 1
ATOM 1079 C C . ALA A 1 134 ? -10.797 14.633 21.828 1 98.62 134 ALA A C 1
ATOM 1081 O O . ALA A 1 134 ? -11.852 15 22.344 1 98.62 134 ALA A O 1
ATOM 1082 N N . THR A 1 135 ? -10.719 13.461 21.219 1 98.75 135 THR A N 1
ATOM 1083 C CA . THR A 1 135 ? -11.891 12.609 21.016 1 98.75 135 THR A CA 1
ATOM 1084 C C . THR A 1 135 ? -12.375 12.023 22.344 1 98.75 135 THR A C 1
ATOM 1086 O O . THR A 1 135 ? -11.562 11.688 23.203 1 98.75 135 THR A O 1
ATOM 1089 N N . SER A 1 136 ? -13.625 11.898 22.484 1 98.38 136 SER A N 1
ATOM 1090 C CA . SER A 1 136 ? -14.211 11.32 23.703 1 98.38 136 SER A CA 1
ATOM 1091 C C . SER A 1 136 ? -14.492 9.828 23.516 1 98.38 136 SER A C 1
ATOM 1093 O O . SER A 1 136 ? -14.922 9.156 24.453 1 98.38 136 SER A O 1
ATOM 1095 N N . HIS A 1 137 ? -14.172 9.266 22.359 1 98.38 137 HIS A N 1
ATOM 1096 C CA . HIS A 1 137 ? -14.492 7.879 22.047 1 98.38 137 HIS A CA 1
ATOM 1097 C C . HIS A 1 137 ? -13.289 6.973 22.297 1 98.38 137 HIS A C 1
ATOM 1099 O O . HIS A 1 137 ? -12.273 7.078 21.594 1 98.38 137 HIS A O 1
ATOM 1105 N N . ASP A 1 138 ? -13.438 6.027 23.203 1 98.25 138 ASP A N 1
ATOM 1106 C CA . ASP A 1 138 ? -12.359 5.125 23.594 1 98.25 138 ASP A CA 1
ATOM 1107 C C . ASP A 1 138 ? -11.875 4.301 22.391 1 98.25 138 ASP A C 1
ATOM 1109 O O . ASP A 1 138 ? -10.672 4.074 22.234 1 98.25 138 ASP A O 1
ATOM 1113 N N . ILE A 1 139 ? -12.844 3.918 21.578 1 97.88 139 ILE A N 1
ATOM 1114 C CA . ILE A 1 139 ? -12.484 3.07 20.453 1 97.88 139 ILE A CA 1
ATOM 1115 C C . ILE A 1 139 ? -11.617 3.861 19.469 1 97.88 139 ILE A C 1
ATOM 1117 O O . ILE A 1 139 ? -10.711 3.307 18.844 1 97.88 139 ILE A O 1
ATOM 1121 N N . VAL A 1 140 ? -11.852 5.109 19.344 1 98.5 140 VAL A N 1
ATOM 1122 C CA . VAL A 1 140 ? -11.047 5.969 18.484 1 98.5 140 VAL A CA 1
ATOM 1123 C C . VAL A 1 140 ? -9.672 6.188 19.109 1 98.5 140 VAL A C 1
ATOM 1125 O O . VAL A 1 140 ? -8.648 6.09 18.422 1 98.5 140 VAL A O 1
ATOM 1128 N N . ARG A 1 141 ? -9.641 6.48 20.391 1 98.56 141 ARG A N 1
ATOM 1129 C CA . ARG A 1 141 ? -8.383 6.703 21.094 1 98.56 141 ARG A CA 1
ATOM 1130 C C . ARG A 1 141 ? -7.465 5.492 20.984 1 98.56 141 ARG A C 1
ATOM 1132 O O . ARG A 1 141 ? -6.27 5.637 20.719 1 98.56 141 ARG A O 1
ATOM 1139 N N . ASP A 1 142 ? -8.039 4.293 21.125 1 98.44 142 ASP A N 1
ATOM 1140 C CA . ASP A 1 142 ? -7.258 3.061 21.062 1 98.44 142 ASP A CA 1
ATOM 1141 C C . ASP A 1 142 ? -6.668 2.861 19.656 1 98.44 142 ASP A C 1
ATOM 1143 O O . ASP A 1 142 ? -5.496 2.512 19.531 1 98.44 142 ASP A O 1
ATOM 1147 N N . GLU A 1 143 ? -7.527 3.105 18.672 1 98.56 143 GLU A N 1
ATOM 1148 C CA . GLU A 1 143 ? -7.047 2.963 17.297 1 98.56 143 GLU A CA 1
ATOM 1149 C C . GLU A 1 143 ? -5.945 3.973 16.984 1 98.56 143 GLU A C 1
ATOM 1151 O O . GLU A 1 143 ? -4.941 3.631 16.359 1 98.56 143 GLU A O 1
ATOM 1156 N N . LEU A 1 144 ? -6.086 5.141 17.453 1 98.62 144 LEU A N 1
ATOM 1157 C CA . LEU A 1 144 ? -5.094 6.184 17.203 1 98.62 144 LEU A CA 1
ATOM 1158 C C . LEU A 1 144 ? -3.773 5.852 17.891 1 98.62 144 LEU A C 1
ATOM 1160 O O . LEU A 1 144 ? -2.703 6.145 17.359 1 98.62 144 LEU A O 1
ATOM 1164 N N . GLN A 1 145 ? -3.855 5.328 19.094 1 98.31 145 GLN A N 1
ATOM 1165 C CA . GLN A 1 145 ? -2.629 4.926 19.766 1 98.31 145 GLN A CA 1
ATOM 1166 C C . GLN A 1 145 ? -1.841 3.922 18.922 1 98.31 145 GLN A C 1
ATOM 1168 O O . GLN A 1 145 ? -0.621 4.039 18.797 1 98.31 145 GLN A O 1
ATOM 1173 N N . ALA A 1 146 ? -2.539 2.947 18.406 1 97.38 146 ALA A N 1
ATOM 1174 C CA . ALA A 1 146 ? -1.896 1.947 17.547 1 97.38 146 ALA A CA 1
ATOM 1175 C C . ALA A 1 146 ? -1.311 2.59 16.297 1 97.38 146 ALA A C 1
ATOM 1177 O O . ALA A 1 146 ? -0.173 2.299 15.922 1 97.38 146 ALA A O 1
ATOM 1178 N N . ILE A 1 147 ? -2.037 3.49 15.656 1 97.5 147 ILE A N 1
ATOM 1179 C CA . ILE A 1 147 ? -1.621 4.156 14.43 1 97.5 147 ILE A CA 1
ATOM 1180 C 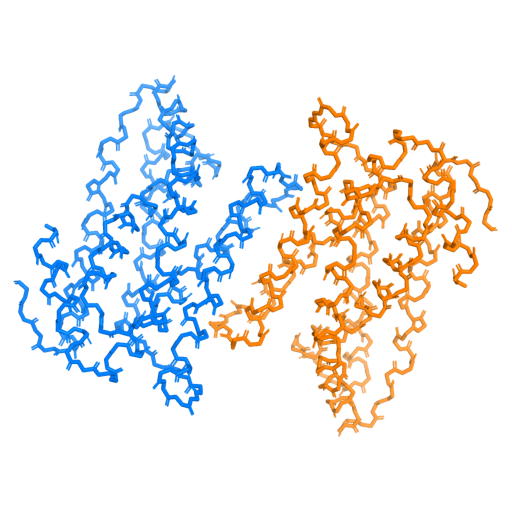C . ILE A 1 147 ? -0.384 5.012 14.695 1 97.5 147 ILE A C 1
ATOM 1182 O O . ILE A 1 147 ? 0.551 5.031 13.891 1 97.5 147 ILE A O 1
ATOM 1186 N N . ILE A 1 148 ? -0.335 5.711 15.82 1 97.44 148 ILE A N 1
ATOM 1187 C CA . ILE A 1 148 ? 0.788 6.57 16.172 1 97.44 148 ILE A CA 1
ATOM 1188 C C . ILE A 1 148 ? 2.064 5.738 16.281 1 97.44 148 ILE A C 1
ATOM 1190 O O . ILE A 1 148 ? 3.115 6.137 15.766 1 97.44 148 ILE A O 1
ATOM 1194 N N . VAL A 1 149 ? 1.983 4.535 16.891 1 96.25 149 VAL A N 1
ATOM 1195 C CA . VAL A 1 149 ? 3.135 3.652 17.031 1 96.25 149 VAL A CA 1
ATOM 1196 C C . VAL A 1 149 ? 3.613 3.189 15.664 1 96.25 149 VAL A C 1
ATOM 1198 O O . VAL A 1 149 ? 4.809 3.246 15.359 1 96.25 149 VAL A O 1
ATOM 1201 N N . GLU A 1 150 ? 2.715 2.867 14.797 1 94.12 150 GLU A N 1
ATOM 1202 C CA . GLU A 1 150 ? 3.043 2.375 13.469 1 94.12 150 GLU A CA 1
ATOM 1203 C C . GLU A 1 150 ? 3.66 3.475 12.609 1 94.12 150 GLU A C 1
ATOM 1205 O O . GLU A 1 150 ? 4.637 3.236 11.891 1 94.12 150 GLU A O 1
ATOM 1210 N N . GLU A 1 151 ? 3.154 4.637 12.719 1 93.38 151 GLU A N 1
ATOM 1211 C CA . GLU A 1 151 ? 3.695 5.766 11.969 1 93.38 151 GLU A CA 1
ATOM 1212 C C . GLU A 1 151 ? 5.121 6.09 12.406 1 93.38 151 GLU A C 1
ATOM 1214 O O . GLU A 1 151 ? 5.961 6.457 11.586 1 93.38 151 GLU A O 1
ATOM 1219 N N . GLN A 1 152 ? 5.324 6.012 13.664 1 90.88 152 GLN A N 1
ATOM 1220 C CA . GLN A 1 152 ? 6.656 6.312 14.18 1 90.88 152 GLN A CA 1
ATOM 1221 C C . GLN A 1 152 ? 7.684 5.312 13.656 1 90.88 152 GLN A C 1
ATOM 1223 O O . GLN A 1 152 ? 8.828 5.68 13.367 1 90.88 152 GLN A O 1
ATOM 1228 N N . ASP A 1 153 ? 7.297 4.082 13.477 1 88.12 153 ASP A N 1
ATOM 1229 C CA . ASP A 1 153 ? 8.203 3.025 13.031 1 88.12 153 ASP A CA 1
ATOM 1230 C C . ASP A 1 153 ? 8.688 3.281 11.609 1 88.12 153 ASP A C 1
ATOM 1232 O O . ASP A 1 153 ? 9.852 3.049 11.289 1 88.12 153 ASP A O 1
ATOM 1236 N N . HIS A 1 154 ? 7.824 3.76 10.711 1 88.12 154 HIS A N 1
ATOM 1237 C CA . HIS A 1 154 ? 8.172 4.012 9.32 1 88.12 154 HIS A CA 1
ATOM 1238 C C . HIS A 1 154 ? 8.883 5.355 9.156 1 88.12 154 HIS A C 1
ATOM 1240 O O . HIS A 1 154 ? 9.812 5.48 8.367 1 88.12 154 HIS A O 1
ATOM 1246 N N . ARG A 1 155 ? 8.438 6.379 10.016 1 89.38 155 ARG A N 1
ATOM 1247 C CA . ARG A 1 155 ? 8.805 7.777 9.82 1 89.38 155 ARG A CA 1
ATOM 1248 C C . ARG A 1 155 ? 10.312 7.965 9.891 1 89.38 155 ARG A C 1
ATOM 1250 O O . ARG A 1 155 ? 10.914 8.562 9 1 89.38 155 ARG A O 1
ATOM 1257 N N . VAL A 1 156 ? 10.914 7.297 10.852 1 89.31 156 VAL A N 1
ATOM 1258 C CA . VAL A 1 156 ? 12.328 7.555 11.094 1 89.31 156 VAL A CA 1
ATOM 1259 C C . VAL A 1 156 ? 13.156 7.039 9.922 1 89.31 156 VAL A C 1
ATOM 1261 O O . VAL A 1 156 ? 13.945 7.785 9.336 1 89.31 156 VAL A O 1
ATOM 1264 N N . GLU A 1 157 ? 12.938 5.875 9.547 1 88.81 157 GLU A N 1
ATOM 1265 C CA . GLU A 1 157 ? 13.711 5.289 8.453 1 88.81 157 GLU A CA 1
ATOM 1266 C C . GLU A 1 157 ? 13.453 6.027 7.145 1 88.81 157 GLU A C 1
ATOM 1268 O O . GLU A 1 157 ? 14.398 6.348 6.414 1 88.81 157 GLU A O 1
ATOM 1273 N N . ILE A 1 158 ? 12.25 6.344 6.875 1 90.62 158 ILE A N 1
ATOM 1274 C CA . ILE A 1 158 ? 11.891 6.984 5.617 1 90.62 158 ILE A CA 1
ATOM 1275 C C . ILE A 1 158 ? 12.461 8.398 5.578 1 90.62 158 ILE A C 1
ATOM 1277 O O . ILE A 1 158 ? 13.023 8.82 4.566 1 90.62 158 ILE A O 1
ATOM 1281 N N . GLU A 1 159 ? 12.344 9.047 6.672 1 93.62 159 GLU A N 1
ATOM 1282 C CA . GLU A 1 159 ? 12.875 10.398 6.758 1 93.62 159 GLU A CA 1
ATOM 1283 C C . GLU A 1 159 ? 14.391 10.414 6.617 1 93.62 159 GLU A C 1
ATOM 1285 O O . GLU A 1 159 ? 14.953 11.266 5.926 1 93.62 159 GLU A O 1
ATOM 1290 N N . GLU A 1 160 ? 14.977 9.484 7.266 1 94.19 160 GLU A N 1
ATOM 1291 C CA . GLU A 1 160 ? 16.438 9.398 7.168 1 94.19 160 GLU A CA 1
ATOM 1292 C C . GLU A 1 160 ? 16.875 9.148 5.73 1 94.19 160 GLU A C 1
ATOM 1294 O O . GLU A 1 160 ? 17.859 9.742 5.262 1 94.19 160 GLU A O 1
ATOM 1299 N N . ARG A 1 161 ? 16.234 8.25 5.031 1 91.88 161 ARG A N 1
ATOM 1300 C CA . ARG A 1 161 ? 16.547 7.973 3.631 1 91.88 161 ARG A CA 1
ATOM 1301 C C . ARG A 1 161 ? 16.312 9.211 2.768 1 91.88 161 ARG A C 1
ATOM 1303 O O . ARG A 1 161 ? 17.109 9.516 1.882 1 91.88 161 ARG A O 1
ATOM 1310 N N . ALA A 1 162 ? 15.18 9.945 2.994 1 93.81 162 ALA A N 1
ATOM 1311 C CA . ALA A 1 162 ? 14.883 11.172 2.26 1 93.81 162 ALA A CA 1
ATOM 1312 C C . ALA A 1 162 ? 15.984 12.211 2.447 1 93.81 162 ALA A C 1
ATOM 1314 O O . ALA A 1 162 ? 16.453 12.805 1.476 1 93.81 162 ALA A O 1
ATOM 1315 N N . ILE A 1 163 ? 16.406 12.344 3.678 1 94.81 163 ILE A N 1
ATOM 1316 C CA . ILE A 1 163 ? 17.406 13.336 4.02 1 94.81 163 ILE A CA 1
ATOM 1317 C C . ILE A 1 163 ? 18.75 12.945 3.4 1 94.81 163 ILE A C 1
ATOM 1319 O O . ILE A 1 163 ? 19.422 13.773 2.781 1 94.81 163 ILE A O 1
ATOM 1323 N N . ALA A 1 164 ? 19.062 11.68 3.508 1 94.62 164 ALA A N 1
ATOM 1324 C CA . ALA A 1 164 ? 20.344 11.211 2.984 1 94.62 164 ALA A CA 1
ATOM 1325 C C . ALA A 1 164 ? 20.422 11.406 1.473 1 94.62 164 ALA A C 1
ATOM 1327 O O . ALA A 1 164 ? 21.438 11.875 0.953 1 94.62 164 ALA A O 1
ATOM 1328 N N . HIS A 1 165 ? 19.375 11.164 0.853 1 92.25 165 HIS A N 1
ATOM 1329 C CA . HIS A 1 165 ? 19.344 11.305 -0.599 1 92.25 165 HIS A CA 1
ATOM 1330 C C . HIS A 1 165 ? 19.453 12.773 -1.009 1 92.25 165 HIS A C 1
ATOM 1332 O O . HIS A 1 165 ? 20.125 13.102 -1.985 1 92.25 165 HIS A O 1
ATOM 1338 N N . LEU A 1 166 ? 18.828 13.633 -0.361 1 93 166 LEU A N 1
ATOM 1339 C CA . LEU A 1 166 ? 18.859 15.062 -0.646 1 93 166 LEU A CA 1
ATOM 1340 C C . LEU A 1 166 ? 20.203 15.664 -0.281 1 93 166 LEU A C 1
ATOM 1342 O O . LEU A 1 166 ? 20.781 16.438 -1.055 1 93 166 LEU A O 1
ATOM 1346 N N . GLU A 1 167 ? 20.703 15.234 0.883 1 93.5 167 GLU A N 1
ATOM 1347 C CA . GLU A 1 167 ? 21.984 15.773 1.335 1 93.5 167 GLU A CA 1
ATOM 1348 C C . GLU A 1 167 ? 23.109 15.367 0.396 1 93.5 167 GLU A C 1
ATOM 1350 O O . GLU A 1 167 ? 24.047 16.141 0.178 1 93.5 167 GLU A O 1
ATOM 1355 N N . ALA A 1 168 ? 23 14.172 -0.146 1 93.25 168 ALA A N 1
ATOM 1356 C CA . ALA A 1 168 ? 23.984 13.711 -1.119 1 93.25 168 ALA A CA 1
ATOM 1357 C C . ALA A 1 168 ? 24.016 14.617 -2.344 1 93.25 168 ALA A C 1
ATOM 1359 O O . ALA A 1 168 ? 25.031 14.68 -3.053 1 93.25 168 ALA A O 1
ATOM 1360 N N . ARG A 1 169 ? 22.906 15.383 -2.627 1 91 169 ARG A N 1
ATOM 1361 C CA . ARG A 1 169 ? 22.797 16.297 -3.758 1 91 169 ARG A CA 1
ATOM 1362 C C . ARG A 1 169 ? 22.906 17.75 -3.303 1 91 169 ARG A C 1
ATOM 1364 O O . ARG A 1 169 ? 22.625 18.672 -4.07 1 91 169 ARG A O 1
ATOM 1371 N N . GLY A 1 170 ? 23.266 17.969 -2.002 1 91 170 GLY A N 1
ATOM 1372 C CA . GLY A 1 170 ? 23.469 19.297 -1.453 1 91 170 GLY A CA 1
ATOM 1373 C C . GLY A 1 170 ? 22.156 20.031 -1.186 1 91 170 GLY A C 1
ATOM 1374 O O . GLY A 1 170 ? 22.125 21.266 -1.167 1 91 170 GLY A O 1
ATOM 1375 N N . VAL A 1 171 ? 21.141 19.297 -1.052 1 91.94 171 VAL A N 1
ATOM 1376 C CA . VAL A 1 171 ? 19.828 19.906 -0.86 1 91.94 171 VAL A CA 1
ATOM 1377 C C . VAL A 1 171 ? 19.375 19.719 0.584 1 91.94 171 VAL A C 1
ATOM 1379 O O . VAL A 1 171 ? 19.516 18.625 1.145 1 91.94 171 VAL A O 1
ATOM 1382 N N . ASP A 1 172 ? 18.891 20.875 1.162 1 92.31 172 ASP A N 1
ATOM 1383 C CA . ASP A 1 172 ? 18.297 20.859 2.496 1 92.31 172 ASP A CA 1
ATOM 1384 C C . ASP A 1 172 ? 16.781 20.672 2.42 1 92.31 172 ASP A C 1
ATOM 1386 O O . ASP A 1 172 ? 16.109 21.391 1.695 1 92.31 172 ASP A O 1
ATOM 1390 N N . ILE A 1 173 ? 16.312 19.75 3.238 1 93.19 173 ILE A N 1
ATOM 1391 C CA . ILE A 1 173 ? 14.906 19.359 3.191 1 93.19 173 ILE A CA 1
ATOM 1392 C C . ILE A 1 173 ? 14.047 20.422 3.848 1 93.19 173 ILE A C 1
ATOM 1394 O O . ILE A 1 173 ? 12.828 20.453 3.648 1 93.19 173 ILE A O 1
ATOM 1398 N N . GLU A 1 174 ? 14.539 21.344 4.527 1 90.75 174 GLU A N 1
ATOM 1399 C CA . GLU A 1 174 ? 13.812 22.297 5.367 1 90.75 174 GLU A CA 1
ATOM 1400 C C . GLU A 1 174 ? 12.781 23.062 4.559 1 90.75 174 GLU A C 1
ATOM 1402 O O . GLU A 1 174 ? 11.672 23.312 5.035 1 90.75 174 GLU A O 1
ATOM 1407 N N . ALA A 1 175 ? 13.117 23.422 3.418 1 89.12 175 ALA A N 1
ATOM 1408 C CA . ALA A 1 175 ? 12.211 24.203 2.584 1 89.12 175 ALA A CA 1
ATOM 1409 C C . ALA A 1 175 ? 10.969 23.406 2.217 1 89.12 175 ALA A C 1
ATOM 1411 O O . ALA A 1 175 ? 9.891 23.969 2.018 1 89.12 175 ALA A O 1
ATOM 1412 N N . ALA A 1 176 ? 11.125 22.141 2.152 1 92.44 176 ALA A N 1
ATOM 1413 C CA . ALA A 1 176 ? 9.992 21.281 1.799 1 92.44 176 ALA A CA 1
ATOM 1414 C C . ALA A 1 176 ? 8.945 21.266 2.912 1 92.44 176 ALA A C 1
ATOM 1416 O O . ALA A 1 176 ? 7.75 21.125 2.648 1 92.44 176 ALA A O 1
ATOM 1417 N N . PHE A 1 177 ? 9.352 21.438 4.133 1 92.81 177 PHE A N 1
ATOM 1418 C CA . PHE A 1 177 ? 8.422 21.469 5.258 1 92.81 177 PHE A CA 1
ATOM 1419 C C . PHE A 1 177 ? 7.5 22.672 5.176 1 92.81 177 PHE A C 1
ATOM 1421 O O . PHE A 1 177 ? 6.312 22.578 5.5 1 92.81 177 PHE A O 1
ATOM 1428 N N . ALA A 1 178 ? 8.062 23.781 4.711 1 91.88 178 ALA A N 1
ATOM 14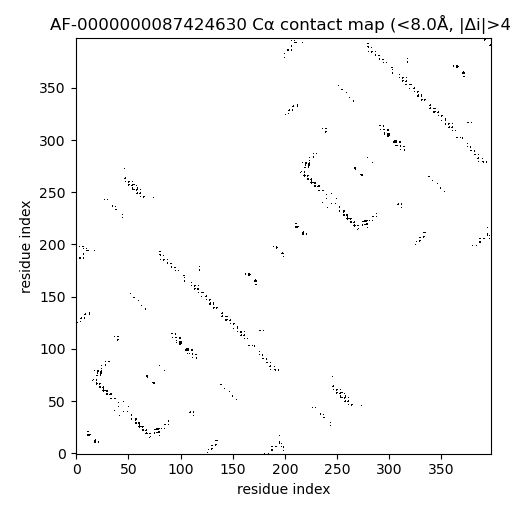29 C CA . ALA A 1 178 ? 7.262 25 4.57 1 91.88 178 ALA A CA 1
ATOM 1430 C C . ALA A 1 178 ? 6.176 24.828 3.51 1 91.88 178 ALA A C 1
ATOM 1432 O O . ALA A 1 178 ? 5.07 25.344 3.654 1 91.88 178 ALA A O 1
ATOM 1433 N N . LEU A 1 179 ? 6.559 24.078 2.531 1 93.19 179 LEU A N 1
ATOM 1434 C CA . LEU A 1 179 ? 5.609 23.797 1.46 1 93.19 179 LEU A CA 1
ATOM 1435 C C . LEU A 1 179 ? 4.406 23.031 1.989 1 93.19 179 LEU A C 1
ATOM 1437 O O . LEU A 1 179 ? 3.26 23.406 1.731 1 93.19 179 LEU A O 1
ATOM 1441 N N . GLU A 1 180 ? 4.668 22 2.695 1 96.81 180 GLU A N 1
ATOM 1442 C CA . GLU A 1 180 ? 3.604 21.188 3.271 1 96.81 180 GLU A CA 1
ATOM 1443 C C . GLU A 1 180 ? 2.762 22 4.258 1 96.81 180 GLU A C 1
ATOM 1445 O O . GLU A 1 180 ? 1.536 21.875 4.277 1 96.81 180 GLU A O 1
ATOM 1450 N N . GLU A 1 181 ? 3.338 22.859 5.086 1 95.88 181 GLU A N 1
ATOM 1451 C CA . GLU A 1 181 ? 2.639 23.656 6.094 1 95.88 181 GLU A CA 1
ATOM 1452 C C . GLU A 1 181 ? 1.643 24.609 5.445 1 95.88 181 GLU A C 1
ATOM 1454 O O . GLU A 1 181 ? 0.539 24.812 5.961 1 95.88 181 GLU A O 1
ATOM 1459 N N . ASP A 1 182 ? 2.076 25.109 4.398 1 96 182 ASP A N 1
ATOM 1460 C CA . ASP A 1 182 ? 1.192 26.031 3.693 1 96 182 ASP A CA 1
ATOM 1461 C C . ASP A 1 182 ? -0.043 25.312 3.16 1 96 182 ASP A C 1
ATOM 1463 O O . ASP A 1 182 ? -1.168 25.781 3.332 1 96 182 ASP A O 1
ATOM 1467 N N . LEU A 1 183 ? 0.155 24.266 2.514 1 97.19 183 LEU A N 1
ATOM 1468 C CA . LEU A 1 183 ? -0.94 23.484 1.943 1 97.19 183 LEU A CA 1
ATOM 1469 C C . LEU A 1 183 ? -1.852 22.953 3.039 1 97.19 183 LEU A C 1
ATOM 1471 O O . LEU A 1 183 ? -3.078 23 2.918 1 97.19 183 LEU A O 1
ATOM 1475 N N . PHE A 1 184 ? -1.23 22.438 4.152 1 97.94 184 PHE A N 1
ATOM 1476 C CA . PHE A 1 184 ? -2.012 21.938 5.273 1 97.94 184 PHE A CA 1
ATOM 1477 C C . PHE A 1 184 ? -2.799 23.062 5.941 1 97.94 184 PHE A C 1
ATOM 1479 O O . PHE A 1 184 ? -3.941 22.859 6.359 1 97.94 184 PHE A O 1
ATOM 1486 N N . GLY A 1 185 ? -2.201 24.266 5.969 1 97.44 185 GLY A N 1
ATOM 1487 C CA . GLY A 1 185 ? -2.908 25.422 6.5 1 97.44 185 GLY A CA 1
ATOM 1488 C C . GLY A 1 185 ? -4.16 25.766 5.715 1 97.44 185 GLY A C 1
ATOM 1489 O O . GLY A 1 185 ? -5.188 26.125 6.297 1 97.44 185 GLY A O 1
ATOM 1490 N N . SER A 1 186 ? -4.031 25.641 4.484 1 97.56 186 SER A N 1
ATOM 1491 C CA . SER A 1 186 ? -5.188 25.891 3.631 1 97.56 186 SER A CA 1
ATOM 1492 C C . SER A 1 186 ? -6.281 24.859 3.857 1 97.56 186 SER A C 1
ATOM 1494 O O . SER A 1 186 ? -7.469 25.188 3.848 1 97.56 186 SER A O 1
ATOM 1496 N N . LEU A 1 187 ? -5.887 23.672 4.008 1 98 187 LEU A N 1
ATOM 1497 C CA . LEU A 1 187 ? -6.836 22.609 4.305 1 98 187 LEU A CA 1
ATOM 1498 C C . LEU A 1 187 ? -7.547 22.859 5.629 1 98 187 LEU A C 1
ATOM 1500 O O . LEU A 1 187 ? -8.773 22.75 5.715 1 98 187 LEU A O 1
ATOM 1504 N N . LEU A 1 188 ? -6.801 23.281 6.68 1 98 188 LEU A N 1
ATOM 1505 C CA . LEU A 1 188 ? -7.387 23.594 7.98 1 98 188 LEU A CA 1
ATOM 1506 C C . LEU A 1 188 ? -8.414 24.703 7.867 1 98 188 LEU A C 1
ATOM 1508 O O . LEU A 1 188 ? -9.484 24.641 8.477 1 98 188 LEU A O 1
ATOM 1512 N N . THR A 1 189 ? -8.023 25.688 7.109 1 98.19 189 THR A N 1
ATOM 1513 C CA . THR A 1 189 ? -8.914 26.828 6.938 1 98.19 189 THR A CA 1
ATOM 1514 C C . THR A 1 189 ? -10.211 26.406 6.266 1 98.19 189 THR A C 1
ATOM 1516 O O . THR A 1 189 ? -11.297 26.812 6.68 1 98.19 189 THR A O 1
ATOM 1519 N N . ALA A 1 190 ? -10.102 25.562 5.266 1 98.44 190 ALA A N 1
ATOM 1520 C CA . ALA A 1 190 ? -11.281 25.078 4.566 1 98.44 190 ALA A CA 1
ATOM 1521 C C . ALA A 1 190 ? -12.172 24.266 5.504 1 98.44 190 ALA A C 1
ATOM 1523 O O . ALA A 1 190 ? -13.39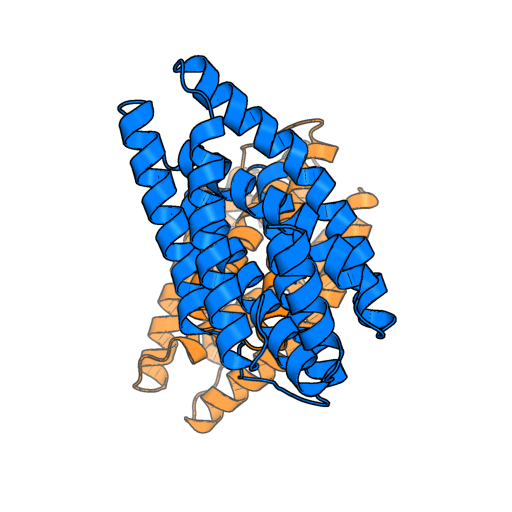8 24.391 5.473 1 98.44 190 ALA A O 1
ATOM 1524 N N . MET A 1 191 ? -11.57 23.438 6.344 1 98.44 191 MET A N 1
ATOM 1525 C CA . MET A 1 191 ? -12.32 22.625 7.305 1 98.44 191 MET A CA 1
ATOM 1526 C C . MET A 1 191 ? -13.008 23.516 8.336 1 98.44 191 MET A C 1
ATOM 1528 O O . MET A 1 191 ? -14.18 23.312 8.664 1 98.44 191 MET A O 1
ATOM 1532 N N . ALA A 1 192 ? -12.266 24.5 8.797 1 98.38 192 ALA A N 1
ATOM 1533 C CA . ALA A 1 192 ? -12.797 25.422 9.797 1 98.38 192 ALA A CA 1
ATOM 1534 C C . ALA A 1 192 ? -13.992 26.188 9.242 1 98.38 192 ALA A C 1
ATOM 1536 O O . ALA A 1 192 ? -15.008 26.359 9.93 1 98.38 192 ALA A O 1
ATOM 1537 N N . MET A 1 193 ? -13.82 26.641 8.055 1 98.12 193 MET A N 1
ATOM 1538 C CA . MET A 1 193 ? -14.898 27.375 7.418 1 98.12 193 MET A CA 1
ATOM 1539 C C . MET A 1 193 ? -16.156 26.516 7.285 1 98.12 193 MET A C 1
ATOM 1541 O O . MET A 1 193 ? -17.266 26.984 7.527 1 98.12 193 MET A O 1
ATOM 1545 N N . GLU A 1 194 ? -15.945 25.297 6.938 1 97.88 194 GLU A N 1
ATOM 1546 C CA . GLU A 1 194 ? -17.078 24.391 6.727 1 97.88 194 GLU A CA 1
ATOM 1547 C C . GLU A 1 194 ? -17.828 24.125 8.031 1 97.88 194 GLU A C 1
ATOM 1549 O O . GLU A 1 194 ? -19.047 23.984 8.031 1 97.88 194 GLU A O 1
ATOM 1554 N N . ILE A 1 195 ? -17.109 24.078 9.195 1 97.12 195 ILE A N 1
ATOM 1555 C CA . ILE A 1 195 ? -17.812 23.75 10.43 1 97.12 195 ILE A CA 1
ATOM 1556 C C . ILE A 1 195 ? -18.031 25.016 11.266 1 97.12 195 ILE A C 1
ATOM 1558 O O . ILE A 1 195 ? -18.5 24.938 12.398 1 97.12 195 ILE A O 1
ATOM 1562 N N . GLY A 1 196 ? -17.688 26.172 10.68 1 96.81 196 GLY A N 1
ATOM 1563 C CA . GLY A 1 196 ? -18.016 27.469 11.273 1 96.81 196 GLY A CA 1
ATOM 1564 C C . GLY A 1 196 ? -17.172 27.781 12.5 1 96.81 196 GLY A C 1
ATOM 1565 O O . GLY A 1 196 ? -17.703 28.281 13.5 1 96.81 196 GLY A O 1
ATOM 1566 N N . VAL A 1 197 ? -15.859 27.484 12.438 1 96.94 197 VAL A N 1
ATOM 1567 C CA . VAL A 1 197 ? -14.977 27.797 13.562 1 96.94 197 VAL A CA 1
ATOM 1568 C C . VAL A 1 197 ? -13.844 28.703 13.102 1 96.94 197 VAL A C 1
ATOM 1570 O O . VAL A 1 197 ? -13.344 28.562 11.977 1 96.94 197 VAL A O 1
ATOM 1573 N N . GLU A 1 198 ? -13.484 29.625 13.898 1 95.31 198 GLU A N 1
ATOM 1574 C CA . GLU A 1 198 ? -12.352 30.5 13.633 1 95.31 198 GLU A CA 1
ATOM 1575 C C . GLU A 1 198 ? -11.07 29.938 14.25 1 95.31 198 GLU A C 1
ATOM 1577 O O . GLU A 1 198 ? -11.055 29.547 15.414 1 95.31 198 GLU A O 1
ATOM 1582 N N . LEU A 1 199 ? -10.18 29.891 13.438 1 92.94 199 LEU A N 1
ATOM 1583 C CA . LEU A 1 199 ? -8.906 29.344 13.898 1 92.94 199 LEU A CA 1
ATOM 1584 C C . LEU A 1 199 ? -7.941 30.469 14.273 1 92.94 199 LEU A C 1
ATOM 1586 O O . LEU A 1 199 ? -8 31.562 13.711 1 92.94 199 LEU A O 1
ATOM 1590 N N . MET B 1 1 ? -6.066 -30.969 -10.422 1 93.94 1 MET B N 1
ATOM 1591 C CA . MET B 1 1 ? -5.402 -29.75 -9.992 1 93.94 1 MET B CA 1
ATOM 1592 C C . MET B 1 1 ? -4.875 -29.891 -8.57 1 93.94 1 MET B C 1
ATOM 1594 O O . MET B 1 1 ? -3.689 -29.656 -8.32 1 93.94 1 MET B O 1
ATOM 1598 N N . ARG B 1 2 ? -5.629 -30.469 -7.645 1 95 2 ARG B N 1
ATOM 1599 C CA . ARG B 1 2 ? -5.258 -30.562 -6.238 1 95 2 ARG B CA 1
ATOM 1600 C C . ARG B 1 2 ? -4.027 -31.453 -6.059 1 95 2 ARG B C 1
ATOM 1602 O O . ARG B 1 2 ? -3.096 -31.094 -5.336 1 95 2 ARG B O 1
ATOM 1609 N N . GLU B 1 3 ? -4.027 -32.656 -6.68 1 96.44 3 GLU B N 1
ATOM 1610 C CA . GLU B 1 3 ? -2.906 -33.562 -6.559 1 96.44 3 GLU B CA 1
ATOM 1611 C C . GLU B 1 3 ? -1.632 -32.969 -7.148 1 96.44 3 GLU B C 1
ATOM 1613 O O . GLU B 1 3 ? -0.547 -33.125 -6.582 1 96.44 3 GLU B O 1
ATOM 1618 N N . ARG B 1 4 ? -1.695 -32.312 -8.234 1 97.31 4 ARG B N 1
ATOM 1619 C CA . ARG B 1 4 ? -0.559 -31.625 -8.852 1 97.31 4 ARG B CA 1
ATOM 1620 C C . ARG B 1 4 ? 0.013 -30.562 -7.93 1 97.31 4 ARG B C 1
ATOM 1622 O O . ARG B 1 4 ? 1.23 -30.469 -7.766 1 97.31 4 ARG B O 1
ATOM 1629 N N . LEU B 1 5 ? -0.914 -29.844 -7.398 1 98.12 5 LEU B N 1
ATOM 1630 C CA . LEU B 1 5 ? -0.494 -28.781 -6.492 1 98.12 5 LEU B CA 1
ATOM 1631 C C . LEU B 1 5 ? 0.182 -29.359 -5.254 1 98.12 5 LEU B C 1
ATOM 1633 O O . LEU B 1 5 ? 1.209 -28.844 -4.805 1 98.12 5 LEU B O 1
ATOM 1637 N N . LYS B 1 6 ? -0.416 -30.391 -4.738 1 98 6 LYS B N 1
ATOM 1638 C CA . LYS B 1 6 ? 0.18 -31.047 -3.58 1 98 6 LYS B CA 1
ATOM 1639 C C . LYS B 1 6 ? 1.601 -31.516 -3.883 1 98 6 LYS B C 1
ATOM 1641 O O . LYS B 1 6 ? 2.516 -31.281 -3.088 1 98 6 LYS B O 1
ATOM 1646 N N . THR B 1 7 ? 1.796 -32.156 -5.023 1 98.25 7 THR B N 1
ATOM 1647 C CA . THR B 1 7 ? 3.107 -32.625 -5.438 1 98.25 7 THR B CA 1
ATOM 1648 C C . THR B 1 7 ? 4.098 -31.484 -5.559 1 98.25 7 THR B C 1
ATOM 1650 O O . THR B 1 7 ? 5.23 -31.578 -5.086 1 98.25 7 THR B O 1
ATOM 1653 N N . LEU B 1 8 ? 3.709 -30.453 -6.16 1 98.62 8 LEU B N 1
ATOM 1654 C CA . LEU B 1 8 ? 4.566 -29.297 -6.336 1 98.62 8 LEU B CA 1
ATOM 1655 C C . LEU B 1 8 ? 4.961 -28.703 -4.984 1 98.62 8 LEU B C 1
ATOM 1657 O O . LEU B 1 8 ? 6.137 -28.406 -4.75 1 98.62 8 LEU B O 1
ATOM 1661 N N . LEU B 1 9 ? 3.953 -28.547 -4.113 1 98.75 9 LEU B N 1
ATOM 1662 C CA . LEU B 1 9 ? 4.215 -27.938 -2.812 1 98.75 9 LEU B CA 1
ATOM 1663 C C . LEU B 1 9 ? 5.141 -28.812 -1.978 1 98.75 9 LEU B C 1
ATOM 1665 O O . LEU B 1 9 ? 5.969 -28.312 -1.218 1 98.75 9 LEU B O 1
ATOM 1669 N N . GLU B 1 10 ? 4.988 -30.109 -2.107 1 98.44 10 GLU B N 1
ATOM 1670 C CA . GLU B 1 10 ? 5.902 -31.031 -1.427 1 98.44 10 GLU B CA 1
ATOM 1671 C C . GLU B 1 10 ? 7.332 -30.844 -1.929 1 98.44 10 GLU B C 1
ATOM 1673 O O . GLU B 1 10 ? 8.281 -30.844 -1.138 1 98.44 10 GLU B O 1
ATOM 1678 N N . ALA B 1 11 ? 7.469 -30.703 -3.199 1 98.44 11 ALA B N 1
ATOM 1679 C CA . ALA B 1 11 ? 8.789 -30.469 -3.777 1 98.44 11 ALA B CA 1
ATOM 1680 C C . ALA B 1 11 ? 9.367 -29.125 -3.332 1 98.44 11 ALA B C 1
ATOM 1682 O O . ALA B 1 11 ? 10.555 -29.031 -3.018 1 98.44 11 ALA B O 1
ATOM 1683 N N . ILE B 1 12 ? 8.547 -28.172 -3.289 1 98.69 12 ILE B N 1
ATOM 1684 C CA . ILE B 1 12 ? 8.953 -26.828 -2.895 1 98.69 12 ILE B CA 1
ATOM 1685 C C . ILE B 1 12 ? 9.438 -26.828 -1.447 1 98.69 12 ILE B C 1
ATOM 1687 O O . ILE B 1 12 ? 10.477 -26.25 -1.131 1 98.69 12 ILE B O 1
ATOM 1691 N N . THR B 1 13 ? 8.766 -27.5 -0.581 1 98.62 13 THR B N 1
ATOM 1692 C CA . THR B 1 13 ? 9.039 -27.422 0.851 1 98.62 13 THR B CA 1
ATOM 1693 C C . THR B 1 13 ? 10.125 -28.422 1.249 1 98.62 13 THR B C 1
ATOM 1695 O O . THR B 1 13 ? 10.586 -28.422 2.391 1 98.62 13 THR B O 1
ATOM 1698 N N . ASP B 1 14 ? 10.516 -29.266 0.246 1 97.62 14 ASP B N 1
ATOM 1699 C CA . ASP B 1 14 ? 11.586 -30.234 0.504 1 97.62 14 ASP B CA 1
ATOM 1700 C C . ASP B 1 14 ? 12.953 -29.547 0.498 1 97.62 14 ASP B C 1
ATOM 1702 O O . ASP B 1 14 ? 13.938 -30.125 0.955 1 97.62 14 ASP B O 1
ATOM 1706 N N . ASP B 1 15 ? 13.039 -28.312 0.075 1 97.06 15 ASP B N 1
ATOM 1707 C CA . ASP B 1 15 ? 14.258 -27.516 0.012 1 97.06 15 ASP B CA 1
ATOM 1708 C C . ASP B 1 15 ? 13.992 -26.078 0.485 1 97.06 15 ASP B C 1
ATOM 1710 O O . ASP B 1 15 ? 13.172 -25.375 -0.1 1 97.06 15 ASP B O 1
ATOM 1714 N N . VAL B 1 16 ? 14.719 -25.734 1.462 1 97.5 16 VAL B N 1
ATOM 1715 C CA . VAL B 1 16 ? 14.453 -24.453 2.109 1 97.5 16 VAL B CA 1
ATOM 1716 C C . VAL B 1 16 ? 14.672 -23.312 1.114 1 97.5 16 VAL B C 1
ATOM 1718 O O . VAL B 1 16 ? 13.938 -22.312 1.132 1 97.5 16 VAL B O 1
ATOM 1721 N N . GLN B 1 17 ? 15.625 -23.438 0.265 1 97.62 17 GLN B N 1
ATOM 1722 C CA . GLN B 1 17 ? 15.883 -22.359 -0.699 1 97.62 17 GLN B CA 1
ATOM 1723 C C . GLN B 1 17 ? 14.75 -22.25 -1.708 1 97.62 17 GLN B C 1
ATOM 1725 O O . GLN B 1 17 ? 14.375 -21.141 -2.1 1 97.62 17 GLN B O 1
ATOM 1730 N N . THR B 1 18 ? 14.211 -23.375 -2.117 1 98.38 18 THR B N 1
ATOM 1731 C CA . THR B 1 18 ? 13.062 -23.344 -3.014 1 98.38 18 THR B CA 1
ATOM 1732 C C . THR B 1 18 ? 11.844 -22.75 -2.314 1 98.38 18 THR B C 1
ATOM 1734 O O . THR B 1 18 ? 11.078 -22 -2.926 1 98.38 18 THR B O 1
ATOM 1737 N N . GLU B 1 19 ? 11.664 -23.031 -1.069 1 98.69 19 GLU B N 1
ATOM 1738 C CA . GLU B 1 19 ? 10.531 -22.5 -0.313 1 98.69 19 GLU B CA 1
ATOM 1739 C C . GLU B 1 19 ? 10.664 -21 -0.115 1 98.69 19 GLU B C 1
ATOM 1741 O O . GLU B 1 19 ? 9.672 -20.266 -0.168 1 98.69 19 GLU B O 1
ATOM 1746 N N . VAL B 1 20 ? 11.93 -20.547 0.107 1 98.56 20 VAL B N 1
ATOM 1747 C CA . VAL B 1 20 ? 12.211 -19.125 0.207 1 98.56 20 VAL B CA 1
ATOM 1748 C C . VAL B 1 20 ? 11.75 -18.422 -1.066 1 98.56 20 VAL B C 1
ATOM 1750 O O . VAL B 1 20 ? 11.023 -17.422 -1.006 1 98.56 20 VAL B O 1
ATOM 1753 N N . VAL B 1 21 ? 12.078 -18.984 -2.174 1 98.5 21 VAL B N 1
ATOM 1754 C CA . VAL B 1 21 ? 11.734 -18.422 -3.477 1 98.5 21 VAL B CA 1
ATOM 1755 C C . VAL B 1 21 ? 10.227 -18.469 -3.68 1 98.5 21 VAL B C 1
ATOM 1757 O O . VAL B 1 21 ? 9.633 -17.531 -4.207 1 98.5 21 VAL B O 1
ATOM 1760 N N . TRP B 1 22 ? 9.656 -19.516 -3.248 1 98.75 22 TRP B N 1
ATOM 1761 C CA . TRP B 1 22 ? 8.211 -19.688 -3.316 1 98.75 22 TRP B CA 1
ATOM 1762 C C . TRP B 1 22 ? 7.492 -18.625 -2.492 1 98.75 22 TRP B C 1
ATOM 1764 O O . TRP B 1 22 ? 6.535 -18.016 -2.961 1 98.75 22 TRP B O 1
ATOM 1774 N N . LEU B 1 23 ? 7.996 -18.375 -1.325 1 98.75 23 LEU B N 1
ATOM 1775 C CA . LEU B 1 23 ? 7.414 -17.359 -0.445 1 98.75 23 LEU B CA 1
ATOM 1776 C C . LEU B 1 23 ? 7.473 -15.984 -1.084 1 98.75 23 LEU B C 1
ATOM 1778 O O . LEU B 1 23 ? 6.512 -15.219 -1.007 1 98.75 23 LEU B O 1
ATOM 1782 N N . ASN B 1 24 ? 8.555 -15.68 -1.684 1 98.44 24 ASN B N 1
ATOM 1783 C CA . ASN B 1 24 ? 8.672 -14.398 -2.371 1 98.44 24 ASN B CA 1
ATOM 1784 C C . ASN B 1 24 ? 7.73 -14.32 -3.572 1 98.44 24 ASN B C 1
ATOM 1786 O O . ASN B 1 24 ? 7.23 -13.25 -3.906 1 98.44 24 ASN B O 1
ATOM 1790 N N . THR B 1 25 ? 7.496 -15.461 -4.238 1 98.19 25 THR B N 1
ATOM 1791 C CA . THR B 1 25 ? 6.547 -15.539 -5.344 1 98.19 25 THR B CA 1
ATOM 1792 C C . THR B 1 25 ? 5.125 -15.297 -4.852 1 98.19 25 THR B C 1
ATOM 1794 O O . THR B 1 25 ? 4.348 -14.594 -5.492 1 98.19 25 THR B O 1
ATOM 1797 N N . LEU B 1 26 ? 4.809 -15.922 -3.723 1 98.06 26 LEU B N 1
ATOM 1798 C CA . LEU B 1 26 ? 3.5 -15.68 -3.125 1 98.06 26 LEU B CA 1
ATOM 1799 C C . LEU B 1 26 ? 3.324 -14.203 -2.779 1 98.06 26 LEU B C 1
ATOM 1801 O O . LEU B 1 26 ? 2.248 -13.641 -2.984 1 98.06 26 LEU B O 1
ATOM 1805 N N . SER B 1 27 ? 4.355 -13.617 -2.203 1 97.94 27 SER B N 1
ATOM 1806 C CA . SER B 1 27 ? 4.336 -12.188 -1.916 1 97.94 27 SER B CA 1
ATOM 1807 C C . SER B 1 27 ? 4.043 -11.375 -3.174 1 97.94 27 SER B C 1
ATOM 1809 O O . SER B 1 27 ? 3.219 -10.453 -3.148 1 97.94 27 SER B O 1
ATOM 1811 N N . LEU B 1 28 ? 4.727 -11.703 -4.238 1 96.25 28 LEU B N 1
ATOM 1812 C CA . LEU B 1 28 ? 4.531 -11.031 -5.52 1 96.25 28 LEU B CA 1
ATOM 1813 C C . LEU B 1 28 ? 3.084 -11.156 -5.984 1 96.25 28 LEU B C 1
ATOM 1815 O O . LEU B 1 28 ? 2.486 -10.172 -6.43 1 96.25 28 LEU B O 1
ATOM 1819 N N . LEU B 1 29 ? 2.52 -12.352 -5.902 1 95.75 29 LEU B N 1
ATOM 1820 C CA . LEU B 1 29 ? 1.154 -12.594 -6.359 1 95.75 29 LEU B CA 1
ATOM 1821 C C . LEU B 1 29 ? 0.152 -11.805 -5.52 1 95.75 29 LEU B C 1
ATOM 1823 O O . LEU B 1 29 ? -0.787 -11.219 -6.059 1 95.75 29 LEU B O 1
ATOM 1827 N N . GLU B 1 30 ? 0.362 -11.797 -4.191 1 96.12 30 GLU B N 1
ATOM 1828 C CA . GLU B 1 30 ? -0.478 -11 -3.307 1 96.12 30 GLU B CA 1
ATOM 1829 C C . GLU B 1 30 ? -0.35 -9.508 -3.623 1 96.12 30 GLU B C 1
ATOM 1831 O O . GLU B 1 30 ? -1.343 -8.781 -3.611 1 96.12 30 GLU B O 1
ATOM 1836 N N . TYR B 1 31 ? 0.844 -9.125 -3.893 1 95.12 31 TYR B N 1
ATOM 1837 C CA . TYR B 1 31 ? 1.124 -7.734 -4.246 1 95.12 31 TYR B CA 1
ATOM 1838 C C . TYR B 1 31 ? 0.375 -7.332 -5.512 1 95.12 31 TYR B C 1
ATOM 1840 O O . TYR B 1 31 ? -0.257 -6.273 -5.555 1 95.12 31 TYR B O 1
ATOM 1848 N N . ILE B 1 32 ? 0.396 -8.102 -6.523 1 92.31 32 ILE B N 1
ATOM 1849 C CA . ILE B 1 32 ? -0.295 -7.836 -7.781 1 92.31 32 ILE B CA 1
ATOM 1850 C C . ILE B 1 32 ? -1.797 -7.723 -7.527 1 92.31 32 ILE B C 1
ATOM 1852 O O . ILE B 1 32 ? -2.459 -6.836 -8.07 1 92.31 32 ILE B O 1
ATOM 1856 N N . GLY B 1 33 ? -2.305 -8.672 -6.727 1 91.81 33 GLY B N 1
ATOM 1857 C CA . GLY B 1 33 ? -3.711 -8.594 -6.367 1 91.81 33 GLY B CA 1
ATOM 1858 C C . GLY B 1 33 ? -4.074 -7.301 -5.652 1 91.81 33 GLY B C 1
ATOM 1859 O O . GLY B 1 33 ? -5.086 -6.676 -5.961 1 91.81 33 GLY B O 1
ATOM 1860 N N . ALA B 1 34 ? -3.232 -6.914 -4.703 1 92.69 34 ALA B N 1
ATOM 1861 C CA . ALA B 1 34 ? -3.465 -5.688 -3.947 1 92.69 34 ALA B CA 1
ATOM 1862 C C . ALA B 1 34 ? -3.42 -4.465 -4.859 1 92.69 34 ALA B C 1
ATOM 1864 O O . ALA B 1 34 ? -4.238 -3.551 -4.727 1 92.69 34 ALA B O 1
ATOM 1865 N N . ARG B 1 35 ? -2.512 -4.461 -5.77 1 90.38 35 ARG B N 1
ATOM 1866 C CA . ARG B 1 35 ? -2.406 -3.354 -6.715 1 90.38 35 ARG B CA 1
ATOM 1867 C C . ARG B 1 35 ? -3.66 -3.248 -7.574 1 90.38 35 ARG B C 1
ATOM 1869 O O . ARG B 1 35 ? -4.117 -2.145 -7.883 1 90.38 35 ARG B O 1
ATOM 1876 N N . LYS B 1 36 ? -4.172 -4.375 -7.992 1 86.12 36 LYS B N 1
ATOM 1877 C CA . LYS B 1 36 ? -5.371 -4.395 -8.82 1 86.12 36 LYS B CA 1
ATOM 1878 C C . LYS B 1 36 ? -6.566 -3.809 -8.078 1 86.12 36 LYS B C 1
ATOM 1880 O O . LYS B 1 36 ? -7.359 -3.061 -8.648 1 86.12 36 LYS B O 1
ATOM 1885 N N . ILE B 1 37 ? -6.676 -4.168 -6.809 1 87.25 37 ILE B N 1
ATOM 1886 C CA . ILE B 1 37 ? -7.758 -3.611 -6 1 87.25 37 ILE B CA 1
ATOM 1887 C C . ILE B 1 37 ? -7.602 -2.096 -5.902 1 87.25 37 ILE B C 1
ATOM 1889 O O . ILE B 1 37 ? -8.562 -1.352 -6.117 1 87.25 37 ILE B O 1
ATOM 1893 N N . GLY B 1 38 ? -6.43 -1.662 -5.68 1 84.25 38 GLY B N 1
ATOM 1894 C CA . GLY B 1 38 ? -6.156 -0.238 -5.566 1 84.25 38 GLY B CA 1
ATOM 1895 C C . GLY B 1 38 ? -6.445 0.526 -6.844 1 84.25 38 GLY B C 1
ATOM 1896 O O . GLY B 1 38 ? -6.898 1.671 -6.801 1 84.25 38 GLY B O 1
ATOM 1897 N N . LYS B 1 39 ? -6.207 -0.06 -7.984 1 78.88 39 LYS B N 1
ATOM 1898 C CA . LYS B 1 39 ? -6.379 0.599 -9.273 1 78.88 39 LYS B CA 1
ATOM 1899 C C . LYS B 1 39 ? -7.844 0.594 -9.703 1 78.88 39 LYS B C 1
ATOM 1901 O O . LYS B 1 39 ? -8.352 1.599 -10.203 1 78.88 39 LYS B O 1
ATOM 1906 N N . THR B 1 40 ? -8.555 -0.533 -9.602 1 71.81 40 THR B N 1
ATOM 1907 C CA . THR B 1 40 ? -9.875 -0.722 -10.188 1 71.81 40 THR B CA 1
ATOM 1908 C C . THR B 1 40 ? -10.961 -0.165 -9.273 1 71.81 40 THR B C 1
ATOM 1910 O O . THR B 1 40 ? -11.859 0.542 -9.734 1 71.81 40 THR B O 1
ATOM 1913 N N . MET B 1 41 ? -10.977 -0.534 -8.094 1 63.59 41 MET B N 1
ATOM 1914 C CA . MET B 1 41 ? -12.086 -0.224 -7.191 1 63.59 41 MET B CA 1
ATOM 1915 C C . MET B 1 41 ? -11.906 1.155 -6.566 1 63.59 41 MET B C 1
ATOM 1917 O O . MET B 1 41 ? -12.836 1.684 -5.945 1 63.59 41 MET B O 1
ATOM 1921 N N . CYS B 1 42 ? -10.742 1.703 -6.922 1 58.38 42 CYS B N 1
ATOM 1922 C CA . CYS B 1 42 ? -10.445 2.865 -6.094 1 58.38 42 CYS B CA 1
ATOM 1923 C C . CYS B 1 42 ? -10.453 4.145 -6.922 1 58.38 42 CYS B C 1
ATOM 1925 O O . CYS B 1 42 ? -9.672 5.062 -6.66 1 58.38 42 CYS B O 1
ATOM 1927 N N . GLN B 1 43 ? -11.359 4.004 -7.926 1 66.81 43 GLN B N 1
ATOM 1928 C CA . GLN B 1 43 ? -11.508 5.27 -8.641 1 66.81 43 GLN B CA 1
ATOM 1929 C C . GLN B 1 43 ? -12.156 6.324 -7.746 1 66.81 43 GLN B C 1
ATOM 1931 O O . GLN B 1 43 ? -11.977 7.523 -7.969 1 66.81 43 GLN B O 1
ATOM 1936 N N . SER B 1 44 ? -12.906 5.785 -6.734 1 81.56 44 SER B N 1
ATOM 1937 C CA . SER B 1 44 ? -13.461 6.598 -5.656 1 81.56 44 SER B CA 1
ATOM 1938 C C . SER B 1 44 ? -13.156 5.992 -4.293 1 81.56 44 SER B C 1
ATOM 1940 O O . SER B 1 44 ? -12.734 4.836 -4.199 1 81.56 44 SER B O 1
ATOM 1942 N N . HIS B 1 45 ? -13.297 6.805 -3.186 1 88.81 45 HIS B N 1
ATOM 1943 C CA . HIS B 1 45 ? -13.078 6.305 -1.832 1 88.81 45 HIS B CA 1
ATOM 1944 C C . HIS B 1 45 ? -13.984 5.117 -1.531 1 88.81 45 HIS B C 1
ATOM 1946 O O . HIS B 1 45 ? -15.211 5.258 -1.488 1 88.81 45 HIS B O 1
ATOM 1952 N N . PRO B 1 46 ? -13.375 3.904 -1.325 1 88.12 46 PRO B N 1
ATOM 1953 C CA . PRO B 1 46 ? -14.156 2.662 -1.278 1 88.12 46 PRO B CA 1
ATOM 1954 C C . PRO B 1 46 ? -14.93 2.5 0.027 1 88.12 46 PRO B C 1
ATOM 1956 O O . PRO B 1 46 ? -14.727 3.268 0.971 1 88.12 46 PRO B O 1
ATOM 1959 N N . SER B 1 47 ? -15.836 1.536 0.022 1 88.19 47 SER B N 1
ATOM 1960 C CA . SER B 1 47 ? -16.531 1.104 1.229 1 88.19 47 SER B CA 1
ATOM 1961 C C . SER B 1 47 ? -15.578 0.416 2.199 1 88.19 47 SER B C 1
ATOM 1963 O O . SER B 1 47 ? -14.469 0.027 1.82 1 88.19 47 SER B O 1
ATOM 1965 N N . ALA B 1 48 ? -16.016 0.23 3.408 1 91.38 48 ALA B N 1
ATOM 1966 C CA . ALA B 1 48 ? -15.234 -0.453 4.438 1 91.38 48 ALA B CA 1
ATOM 1967 C C . ALA B 1 48 ? -14.906 -1.884 4.02 1 91.38 48 ALA B C 1
ATOM 1969 O O . ALA B 1 48 ? -13.812 -2.385 4.293 1 91.38 48 ALA B O 1
ATOM 1970 N N . VAL B 1 49 ? -15.852 -2.52 3.348 1 87.12 49 VAL B N 1
ATOM 1971 C CA . VAL B 1 49 ? -15.672 -3.908 2.936 1 87.12 49 VAL B CA 1
ATOM 1972 C C . VAL B 1 49 ? -14.508 -4.012 1.953 1 87.12 49 VAL B C 1
ATOM 1974 O O . VAL B 1 49 ? -13.656 -4.891 2.088 1 87.12 49 VAL B O 1
ATOM 1977 N N . VAL B 1 50 ? -14.453 -3.057 1.007 1 88.19 50 VAL B N 1
ATOM 1978 C CA . VAL B 1 50 ? -13.398 -3.068 -0.005 1 88.19 50 VAL B CA 1
ATOM 1979 C C . VAL B 1 50 ? -12.07 -2.654 0.625 1 88.19 50 VAL B C 1
ATOM 1981 O O . VAL B 1 50 ? -11.023 -3.23 0.317 1 88.19 50 VAL B O 1
ATOM 1984 N N . LEU B 1 51 ? -12.055 -1.709 1.484 1 93.62 51 LEU B N 1
ATOM 1985 C CA . LEU B 1 51 ? -10.836 -1.276 2.162 1 93.62 51 LEU B CA 1
ATOM 1986 C C . LEU B 1 51 ? -10.266 -2.398 3.021 1 93.62 51 LEU B C 1
ATOM 1988 O O . LEU B 1 51 ? -9.047 -2.566 3.104 1 93.62 51 LEU B O 1
ATOM 1992 N N . ASP B 1 52 ? -11.164 -3.104 3.697 1 93.88 52 ASP B N 1
ATOM 1993 C CA . ASP B 1 52 ? -10.742 -4.242 4.508 1 93.88 52 ASP B CA 1
ATOM 1994 C C . ASP B 1 52 ? -10.047 -5.301 3.652 1 93.88 52 ASP B C 1
ATOM 1996 O O . ASP B 1 52 ? -8.969 -5.781 4.008 1 93.88 52 ASP B O 1
ATOM 2000 N N . HIS B 1 53 ? -10.68 -5.629 2.543 1 92.69 53 HIS B N 1
ATOM 2001 C CA . HIS B 1 53 ? -10.094 -6.594 1.612 1 92.69 53 HIS B CA 1
ATOM 2002 C C . HIS B 1 53 ? -8.742 -6.109 1.097 1 92.69 53 HIS B C 1
ATOM 2004 O O . HIS B 1 53 ? -7.777 -6.875 1.068 1 92.69 53 HIS B O 1
ATOM 2010 N N . TRP B 1 54 ? -8.672 -4.883 0.752 1 93.81 54 TRP B N 1
ATOM 2011 C CA . TRP B 1 54 ? -7.438 -4.289 0.252 1 93.81 54 TRP B CA 1
ATOM 2012 C C . TRP B 1 54 ? -6.34 -4.336 1.312 1 93.81 54 TRP B C 1
ATOM 2014 O O . TRP B 1 54 ? -5.199 -4.691 1.018 1 93.81 54 TRP B O 1
ATOM 2024 N N . ALA B 1 55 ? -6.688 -4.012 2.535 1 95.75 55 ALA B N 1
ATOM 2025 C CA . ALA B 1 55 ? -5.742 -4.047 3.648 1 95.75 55 ALA B CA 1
ATOM 2026 C C . ALA B 1 55 ? -5.195 -5.453 3.859 1 95.75 55 ALA B C 1
ATOM 2028 O O . ALA B 1 55 ? -3.992 -5.629 4.078 1 95.75 55 ALA B O 1
ATOM 2029 N N . ASP B 1 56 ? -6.062 -6.461 3.773 1 96 56 ASP B N 1
ATOM 2030 C CA . ASP B 1 56 ? -5.652 -7.848 3.969 1 96 56 ASP B CA 1
ATOM 2031 C C . ASP B 1 56 ? -4.664 -8.281 2.891 1 96 56 ASP B C 1
ATOM 2033 O O . ASP B 1 56 ? -3.633 -8.891 3.193 1 96 56 ASP B O 1
ATOM 2037 N N . GLU B 1 57 ? -4.934 -7.91 1.616 1 95.06 57 GLU B N 1
ATOM 2038 C CA . GLU B 1 57 ? -4.051 -8.336 0.537 1 95.06 57 GLU B CA 1
ATOM 2039 C C . GLU B 1 57 ? -2.688 -7.66 0.637 1 95.06 57 GLU B C 1
ATOM 2041 O O . GLU B 1 57 ? -1.664 -8.258 0.306 1 95.06 57 GLU B O 1
ATOM 2046 N N . THR B 1 58 ? -2.705 -6.5 1.03 1 95.94 58 THR B N 1
ATOM 2047 C CA . THR B 1 58 ? -1.433 -5.812 1.223 1 95.94 58 THR B CA 1
ATOM 2048 C C . THR B 1 58 ? -0.647 -6.441 2.369 1 95.94 58 THR B C 1
ATOM 2050 O O . THR B 1 58 ? 0.564 -6.645 2.262 1 95.94 58 THR B O 1
ATOM 2053 N N . ARG B 1 59 ? -1.333 -6.691 3.457 1 97.12 59 ARG B N 1
ATOM 2054 C CA . ARG B 1 59 ? -0.699 -7.336 4.602 1 97.12 59 ARG B CA 1
ATOM 2055 C C . ARG B 1 59 ? -0.163 -8.711 4.227 1 97.12 59 ARG B C 1
ATOM 2057 O O . ARG B 1 59 ? 0.896 -9.125 4.707 1 97.12 59 ARG B O 1
ATOM 2064 N N . HIS B 1 60 ? -0.938 -9.516 3.404 1 98 60 HIS B N 1
ATOM 2065 C CA . HIS B 1 60 ? -0.479 -10.82 2.945 1 98 60 HIS B CA 1
ATOM 2066 C C . HIS B 1 60 ? 0.824 -10.703 2.162 1 98 60 HIS B C 1
ATOM 2068 O O . HIS B 1 60 ? 1.747 -11.492 2.359 1 98 60 HIS B O 1
ATOM 2074 N N . ALA B 1 61 ? 0.885 -9.695 1.257 1 97.06 61 ALA B N 1
ATOM 2075 C CA . ALA B 1 61 ? 2.104 -9.469 0.486 1 97.06 61 ALA B CA 1
ATOM 2076 C C . ALA B 1 61 ? 3.295 -9.211 1.405 1 97.06 61 ALA B C 1
ATOM 2078 O O . ALA B 1 61 ? 4.367 -9.789 1.214 1 97.06 61 ALA B O 1
ATOM 2079 N N . TYR B 1 62 ? 3.115 -8.461 2.412 1 97.56 62 TYR B N 1
ATOM 2080 C CA . TYR B 1 62 ? 4.176 -8.18 3.373 1 97.56 62 TYR B CA 1
ATOM 2081 C C . TYR B 1 62 ? 4.543 -9.43 4.16 1 97.56 62 TYR B C 1
ATOM 2083 O O . TYR B 1 62 ? 5.727 -9.727 4.355 1 97.56 62 TYR B O 1
ATOM 2091 N N . ALA B 1 63 ? 3.508 -10.133 4.664 1 98.31 63 ALA B N 1
ATOM 2092 C CA . ALA B 1 63 ? 3.734 -11.312 5.492 1 98.31 63 ALA B CA 1
ATOM 2093 C C . ALA B 1 63 ? 4.59 -12.344 4.758 1 98.31 63 ALA B C 1
ATOM 2095 O O . ALA B 1 63 ? 5.543 -12.883 5.324 1 98.31 63 ALA B O 1
ATOM 2096 N N . PHE B 1 64 ? 4.316 -12.586 3.459 1 98.69 64 PHE B N 1
ATOM 2097 C CA . PHE B 1 64 ? 5.074 -13.57 2.701 1 98.69 64 PHE B CA 1
ATOM 2098 C C . PHE B 1 64 ? 6.488 -13.078 2.426 1 98.69 64 PHE B C 1
ATOM 2100 O O . PHE B 1 64 ? 7.438 -13.859 2.441 1 98.69 64 PHE B O 1
ATOM 2107 N N . LYS B 1 65 ? 6.629 -11.781 2.154 1 97.75 65 LYS B N 1
ATOM 2108 C CA . LYS B 1 65 ? 7.961 -11.211 1.983 1 97.75 65 LYS B CA 1
ATOM 2109 C C . LYS B 1 65 ? 8.789 -11.352 3.26 1 97.75 65 LYS B C 1
ATOM 2111 O O . LYS B 1 65 ? 9.953 -11.734 3.209 1 97.75 65 LYS B O 1
ATOM 2116 N N . ARG B 1 66 ? 8.156 -11.031 4.363 1 97.62 66 ARG B N 1
ATOM 2117 C CA . ARG B 1 66 ? 8.836 -11.133 5.652 1 97.62 66 ARG B CA 1
ATOM 2118 C C . ARG B 1 66 ? 9.266 -12.562 5.941 1 97.62 66 ARG B C 1
ATOM 2120 O O . ARG B 1 66 ? 10.391 -12.805 6.391 1 97.62 66 ARG B O 1
ATOM 2127 N N . LEU B 1 67 ? 8.391 -13.539 5.711 1 98.56 67 LEU B N 1
ATOM 2128 C CA . LEU B 1 67 ? 8.703 -14.953 5.922 1 98.56 67 LEU B CA 1
ATOM 2129 C C . LEU B 1 67 ? 9.852 -15.391 5.02 1 98.56 67 LEU B C 1
ATOM 2131 O O . LEU B 1 67 ? 10.727 -16.141 5.449 1 98.56 67 LEU B O 1
ATOM 2135 N N . CYS B 1 68 ? 9.844 -14.914 3.762 1 98.38 68 CYS B N 1
ATOM 2136 C CA . CYS B 1 68 ? 10.922 -15.18 2.814 1 98.38 68 CYS B CA 1
ATOM 2137 C C . CYS B 1 68 ? 12.258 -14.688 3.35 1 98.38 68 CYS B C 1
ATOM 2139 O O . CYS B 1 68 ? 13.227 -15.438 3.408 1 98.38 68 CYS B O 1
ATOM 2141 N N . GLU B 1 69 ? 12.281 -13.5 3.797 1 97.31 69 GLU B N 1
ATOM 2142 C CA . GLU B 1 69 ? 13.531 -12.898 4.262 1 97.31 69 GLU B CA 1
ATOM 2143 C C . GLU B 1 69 ? 14 -13.547 5.562 1 97.31 69 GLU B C 1
ATOM 2145 O O . GLU B 1 69 ? 15.203 -13.703 5.781 1 97.31 69 GLU B O 1
ATOM 2150 N N . GLU B 1 70 ? 13 -13.859 6.406 1 97.31 70 GLU B N 1
ATOM 2151 C CA . GLU B 1 70 ? 13.336 -14.539 7.656 1 97.31 70 GLU B CA 1
ATOM 2152 C C . GLU B 1 70 ? 13.984 -15.891 7.391 1 97.31 70 GLU B C 1
ATOM 2154 O O . GLU B 1 70 ? 15.008 -16.234 7.996 1 97.31 70 GLU B O 1
ATOM 2159 N N . LEU B 1 71 ? 13.461 -16.734 6.465 1 97.81 71 LEU B N 1
ATOM 2160 C CA . LEU B 1 71 ? 14 -18.062 6.164 1 97.81 71 LEU B CA 1
ATOM 2161 C C . LEU B 1 71 ? 15.312 -17.953 5.398 1 97.81 71 LEU B C 1
ATOM 2163 O O . LEU B 1 71 ? 16.203 -18.797 5.562 1 97.81 71 LEU B O 1
ATOM 2167 N N . ASN B 1 72 ? 15.383 -16.891 4.59 1 97.31 72 ASN B N 1
ATOM 2168 C CA . ASN B 1 72 ? 16.562 -16.703 3.748 1 97.31 72 ASN B CA 1
ATOM 2169 C C . ASN B 1 72 ? 17.734 -16.125 4.539 1 97.31 72 ASN B C 1
ATOM 2171 O O . ASN B 1 72 ? 18.875 -16.203 4.109 1 97.31 72 ASN B O 1
ATOM 2175 N N . GLY B 1 73 ? 17.469 -15.484 5.688 1 96.44 73 GLY B N 1
ATOM 2176 C CA . GLY B 1 73 ? 18.469 -14.742 6.426 1 96.44 73 GLY B CA 1
ATOM 2177 C C . GLY B 1 73 ? 18.828 -13.414 5.789 1 96.44 73 GLY B C 1
ATOM 2178 O O . GLY B 1 73 ? 19.938 -12.914 5.957 1 96.44 73 GLY B O 1
ATOM 2179 N N . GLY B 1 74 ? 17.875 -12.852 4.945 1 95.75 74 GLY B N 1
ATOM 2180 C CA . GLY B 1 74 ? 18.078 -11.602 4.23 1 95.75 74 GLY B CA 1
ATOM 2181 C C . GLY B 1 74 ? 17.125 -11.414 3.062 1 95.75 74 GLY B C 1
ATOM 2182 O O . GLY B 1 74 ? 16.188 -12.195 2.891 1 95.75 74 GLY B O 1
ATOM 2183 N N . GLU B 1 75 ? 17.422 -10.375 2.342 1 93.25 75 GLU B N 1
ATOM 2184 C CA . GLU B 1 75 ? 16.562 -10.047 1.214 1 93.25 75 GLU B CA 1
ATOM 2185 C C . GLU B 1 75 ? 16.625 -11.125 0.137 1 93.25 75 GLU B C 1
ATOM 2187 O O . GLU B 1 75 ? 17.641 -11.797 -0.017 1 93.25 75 GLU B O 1
ATOM 2192 N N . CYS B 1 76 ? 15.508 -11.32 -0.506 1 93 76 CYS B N 1
ATOM 2193 C CA . CYS B 1 76 ? 15.383 -12.266 -1.608 1 93 76 CYS B CA 1
ATOM 2194 C C . CYS B 1 76 ? 14.766 -11.594 -2.834 1 93 76 CYS B C 1
ATOM 2196 O O . CYS B 1 76 ? 13.742 -10.922 -2.732 1 93 76 CYS B O 1
ATOM 2198 N N . ASP B 1 77 ? 15.406 -11.758 -3.973 1 91.69 77 ASP B N 1
ATOM 2199 C CA . ASP B 1 77 ? 14.906 -11.117 -5.188 1 91.69 77 ASP B CA 1
ATOM 2200 C C . ASP B 1 77 ? 14.594 -12.156 -6.266 1 91.69 77 ASP B C 1
ATOM 2202 O O . ASP B 1 77 ? 14.43 -11.805 -7.438 1 91.69 77 ASP B O 1
ATOM 2206 N N . GLU B 1 78 ? 14.555 -13.461 -5.883 1 96.5 78 GLU B N 1
ATOM 2207 C CA . GLU B 1 78 ? 14.234 -14.531 -6.824 1 96.5 78 GLU B CA 1
ATOM 2208 C C . GLU B 1 78 ? 12.766 -14.945 -6.711 1 96.5 78 GLU B C 1
ATOM 2210 O O . GLU B 1 78 ? 12.148 -14.758 -5.66 1 96.5 78 GLU B O 1
ATOM 2215 N N . TYR B 1 79 ? 12.289 -15.43 -7.797 1 97.81 79 TYR B N 1
ATOM 2216 C CA . TYR B 1 79 ? 10.898 -15.859 -7.883 1 97.81 79 TYR B CA 1
ATOM 2217 C C . TYR B 1 79 ? 10.789 -17.203 -8.602 1 97.81 79 TYR B C 1
ATOM 2219 O O . TYR B 1 79 ? 11.555 -17.484 -9.523 1 97.81 79 TYR B O 1
ATOM 2227 N N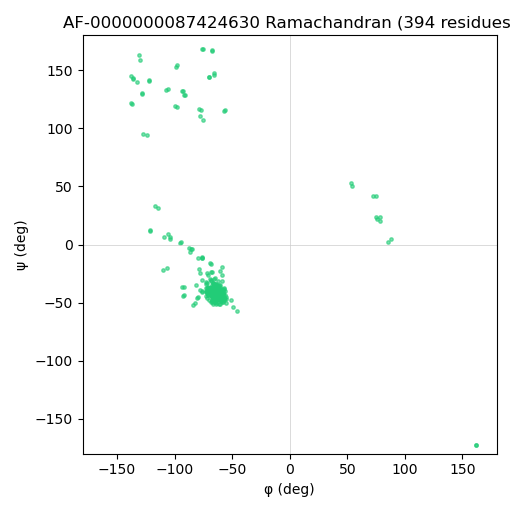 . LEU B 1 80 ? 9.883 -17.969 -8.117 1 97.94 80 LEU B N 1
ATOM 2228 C CA . LEU B 1 80 ? 9.562 -19.219 -8.82 1 97.94 80 LEU B CA 1
ATOM 2229 C C . LEU B 1 80 ? 8.703 -18.938 -10.047 1 97.94 80 LEU B C 1
ATOM 2231 O O . LEU B 1 80 ? 7.605 -18.391 -9.93 1 97.94 80 LEU B O 1
ATOM 2235 N N . ALA B 1 81 ? 9.242 -19.219 -11.242 1 97.75 81 ALA B N 1
ATOM 2236 C CA . ALA B 1 81 ? 8.555 -19 -12.508 1 97.75 81 ALA B CA 1
ATOM 2237 C C . ALA B 1 81 ? 8.07 -17.562 -12.641 1 97.75 81 ALA B C 1
ATOM 2239 O O . ALA B 1 81 ? 6.902 -17.312 -12.938 1 97.75 81 ALA B O 1
ATOM 2240 N N . HIS B 1 82 ? 8.906 -16.672 -12.414 1 96.31 82 HIS B N 1
ATOM 2241 C CA . HIS B 1 82 ? 8.641 -15.25 -12.281 1 96.31 82 HIS B CA 1
ATOM 2242 C C . HIS B 1 82 ? 7.727 -14.758 -13.398 1 96.31 82 HIS B C 1
ATOM 2244 O O . HIS B 1 82 ? 6.648 -14.211 -13.133 1 96.31 82 HIS B O 1
ATOM 2250 N N . ASP B 1 83 ? 8.078 -14.922 -14.656 1 95.62 83 ASP B N 1
ATOM 2251 C CA . ASP B 1 83 ? 7.332 -14.391 -15.789 1 95.62 83 ASP B CA 1
ATOM 2252 C C . ASP B 1 83 ? 5.949 -15.031 -15.883 1 95.62 83 ASP B C 1
ATOM 2254 O O . ASP B 1 83 ? 4.969 -14.359 -16.219 1 95.62 83 ASP B O 1
ATOM 2258 N N . SER B 1 84 ? 5.93 -16.375 -15.625 1 96.94 84 SER B N 1
ATOM 2259 C CA . SER B 1 84 ? 4.66 -17.094 -15.664 1 96.94 84 SER B CA 1
ATOM 2260 C C . SER B 1 84 ? 3.725 -16.625 -14.555 1 96.94 84 SER B C 1
ATOM 2262 O O . SER B 1 84 ? 2.508 -16.562 -14.75 1 96.94 84 SER B O 1
ATOM 2264 N N . ALA B 1 85 ? 4.332 -16.312 -13.383 1 95.06 85 ALA B N 1
ATOM 2265 C CA . ALA B 1 85 ? 3.531 -15.82 -12.266 1 95.06 85 ALA B CA 1
ATOM 2266 C C . ALA B 1 85 ? 2.889 -14.477 -12.594 1 95.06 85 ALA B C 1
ATOM 2268 O O . ALA B 1 85 ? 1.691 -14.281 -12.359 1 95.06 85 ALA B O 1
ATOM 2269 N N . ILE B 1 86 ? 3.635 -13.609 -13.164 1 94 86 ILE B N 1
ATOM 2270 C CA . ILE B 1 86 ? 3.125 -12.305 -13.555 1 94 86 ILE B CA 1
ATOM 2271 C C . ILE B 1 86 ? 2.086 -12.469 -14.664 1 94 86 ILE B C 1
ATOM 2273 O O . ILE B 1 86 ? 1.013 -11.859 -14.609 1 94 86 ILE B O 1
ATOM 2277 N N . SER B 1 87 ? 2.418 -13.305 -15.586 1 95.12 87 SER B N 1
ATOM 2278 C CA . SER B 1 87 ? 1.535 -13.539 -16.719 1 95.12 87 SER B CA 1
ATOM 2279 C C . SER B 1 87 ? 0.212 -14.148 -16.281 1 95.12 87 SER B C 1
ATOM 2281 O O . SER B 1 87 ? -0.837 -13.867 -16.859 1 95.12 87 SER B O 1
ATOM 2283 N N . PHE B 1 88 ? 0.279 -15.016 -15.328 1 96.31 88 PHE B N 1
ATOM 2284 C CA . PHE B 1 88 ? -0.927 -15.656 -14.812 1 96.31 88 PHE B CA 1
ATOM 2285 C C . PHE B 1 88 ? -1.979 -14.609 -14.453 1 96.31 88 PHE B C 1
ATOM 2287 O O . PHE B 1 88 ? -3.113 -14.672 -14.93 1 96.31 88 PHE B O 1
ATOM 2294 N N . PHE B 1 89 ? -1.6 -13.516 -13.703 1 89.69 89 PHE B N 1
ATOM 2295 C CA . PHE B 1 89 ? -2.543 -12.5 -13.258 1 89.69 89 PHE B CA 1
ATOM 2296 C C . PHE B 1 89 ? -3.006 -11.641 -14.422 1 89.69 89 PHE B C 1
ATOM 2298 O O . PHE B 1 89 ? -4.195 -11.336 -14.547 1 89.69 89 PHE B O 1
ATOM 2305 N N . GLN B 1 90 ? -2.123 -11.344 -15.172 1 90.94 90 GLN B N 1
ATOM 2306 C CA . GLN B 1 90 ? -2.455 -10.492 -16.312 1 90.94 90 GLN B CA 1
ATOM 2307 C C . GLN B 1 90 ? -3.428 -11.195 -17.25 1 90.94 90 GLN B C 1
ATOM 2309 O O . GLN B 1 90 ? -4.426 -10.609 -17.672 1 90.94 90 GLN B O 1
ATOM 2314 N N . LYS B 1 91 ? -3.082 -12.422 -17.562 1 95.69 91 LYS B N 1
ATOM 2315 C CA . LYS B 1 91 ? -3.934 -13.195 -18.453 1 95.69 91 LYS B CA 1
ATOM 2316 C C . LYS B 1 91 ? -5.293 -13.477 -17.828 1 95.69 91 LYS B C 1
ATOM 2318 O O . LYS B 1 91 ? -6.316 -13.477 -18.516 1 95.69 91 LYS B O 1
ATOM 2323 N N . LEU B 1 92 ? -5.246 -13.734 -16.547 1 95.25 92 LEU B N 1
ATOM 2324 C CA . LEU B 1 92 ? -6.516 -13.977 -15.867 1 95.25 92 LEU B CA 1
ATOM 2325 C C . LEU B 1 92 ? -7.398 -12.734 -15.906 1 95.25 92 LEU B C 1
ATOM 2327 O O . LEU B 1 92 ? -8.586 -12.828 -16.219 1 95.25 92 LEU B O 1
ATOM 2331 N N . ASP B 1 93 ? -6.816 -11.57 -15.672 1 91.62 93 ASP B N 1
ATOM 2332 C CA . ASP B 1 93 ? -7.555 -10.312 -15.727 1 91.62 93 ASP B CA 1
ATOM 2333 C C . ASP B 1 93 ? -8.133 -10.07 -17.125 1 91.62 93 ASP B C 1
ATOM 2335 O O . ASP B 1 93 ? -9.32 -9.766 -17.266 1 91.62 93 ASP B O 1
ATOM 2339 N N . GLU B 1 94 ? -7.32 -10.273 -18.031 1 93.38 94 GLU B N 1
ATOM 2340 C CA . GLU B 1 94 ? -7.734 -10.055 -19.406 1 93.38 94 GLU B CA 1
ATOM 2341 C C . GLU B 1 94 ? -8.828 -11.047 -19.812 1 93.38 94 GLU B C 1
ATOM 2343 O O . GLU B 1 94 ? -9.828 -10.648 -20.422 1 93.38 94 GLU B O 1
ATOM 2348 N N . SER B 1 95 ? -8.602 -12.305 -19.562 1 94.38 95 SER B N 1
ATOM 2349 C CA . SER B 1 95 ? -9.547 -13.352 -19.953 1 94.38 95 SER B CA 1
ATOM 2350 C C . SER B 1 95 ? -10.875 -13.195 -19.219 1 94.38 95 SER B C 1
ATOM 2352 O O . SER B 1 95 ? -11.938 -13.398 -19.812 1 94.38 95 SER B O 1
ATOM 2354 N N . ALA B 1 96 ? -10.766 -12.812 -17.938 1 92.25 96 ALA B N 1
ATOM 2355 C CA . ALA B 1 96 ? -11.984 -12.602 -17.156 1 92.25 96 ALA B CA 1
ATOM 2356 C C . ALA B 1 96 ? -12.773 -11.414 -17.688 1 92.25 96 ALA B C 1
AT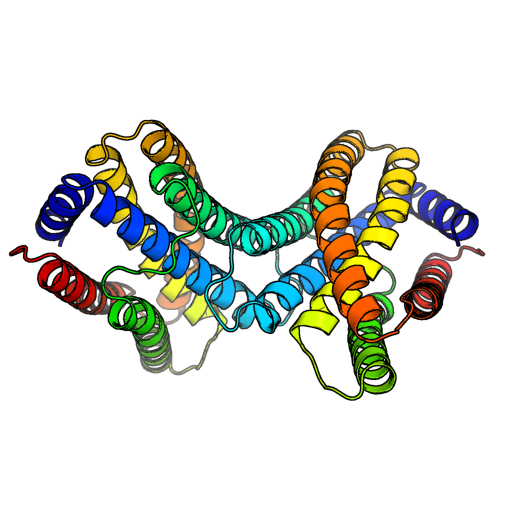OM 2358 O O . ALA B 1 96 ? -14 -11.484 -17.828 1 92.25 96 ALA B O 1
ATOM 2359 N N . SER B 1 97 ? -12.102 -10.367 -17.984 1 91.56 97 SER B N 1
ATOM 2360 C CA . SER B 1 97 ? -12.75 -9.188 -18.547 1 91.56 97 SER B CA 1
ATOM 2361 C C . SER B 1 97 ? -13.438 -9.508 -19.875 1 91.56 97 SER B C 1
ATOM 2363 O O . SER B 1 97 ? -14.594 -9.125 -20.078 1 91.56 97 SER B O 1
ATOM 2365 N N . LYS B 1 98 ? -12.688 -10.188 -20.703 1 94.25 98 LYS B N 1
ATOM 2366 C CA . LYS B 1 98 ? -13.266 -10.609 -21.984 1 94.25 98 LYS B CA 1
ATOM 2367 C C . LYS B 1 98 ? -14.477 -11.508 -21.766 1 94.25 98 LYS B C 1
ATOM 2369 O O . LYS B 1 98 ? -15.508 -11.336 -22.422 1 94.25 98 LYS B O 1
ATOM 2374 N N . TRP B 1 99 ? -14.367 -12.422 -20.922 1 93.5 99 TRP B N 1
ATOM 2375 C CA . TRP B 1 99 ? -15.445 -13.367 -20.656 1 93.5 99 TRP B CA 1
ATOM 2376 C C . TRP B 1 99 ? -16.688 -12.633 -20.141 1 93.5 99 TRP B C 1
ATOM 2378 O O . TRP B 1 99 ? -17.797 -12.883 -20.609 1 93.5 99 TRP B O 1
ATOM 2388 N N . VAL B 1 100 ? -16.484 -11.703 -19.25 1 91.88 100 VAL B N 1
ATOM 2389 C CA . VAL B 1 100 ? -17.609 -10.953 -18.672 1 91.88 100 VAL B CA 1
ATOM 2390 C C . VAL B 1 100 ? -18.281 -10.117 -19.766 1 91.88 100 VAL B C 1
ATOM 2392 O O . VAL B 1 100 ? -19.5 -10.102 -19.875 1 91.88 100 VAL B O 1
ATOM 2395 N N . THR B 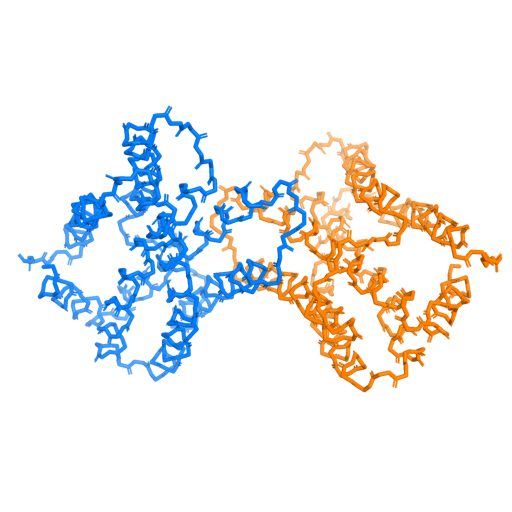1 101 ? -17.469 -9.477 -20.484 1 93.56 101 THR B N 1
ATOM 2396 C CA . THR B 1 101 ? -18 -8.625 -21.547 1 93.56 101 THR B CA 1
ATOM 2397 C C . THR B 1 101 ? -18.797 -9.445 -22.547 1 93.56 101 THR B C 1
ATOM 2399 O O . THR B 1 101 ? -19.891 -9.039 -22.969 1 93.56 101 THR B O 1
ATOM 2402 N N . GLU B 1 102 ? -18.266 -10.555 -22.953 1 93.19 102 GLU B N 1
ATOM 2403 C CA . GLU B 1 102 ? -18.953 -11.43 -23.891 1 93.19 102 GLU B CA 1
ATOM 2404 C C . GLU B 1 102 ? -20.234 -12 -23.297 1 93.19 102 GLU B C 1
ATOM 2406 O O . GLU B 1 102 ? -21.25 -12.125 -23.969 1 93.19 102 GLU B O 1
ATOM 2411 N N . ALA B 1 103 ? -20.156 -12.336 -22.031 1 90.56 103 ALA B N 1
ATOM 2412 C CA . ALA B 1 103 ? -21.281 -13.008 -21.375 1 90.56 103 ALA B CA 1
ATOM 2413 C C . ALA B 1 103 ? -22.406 -12.016 -21.062 1 90.56 103 ALA B C 1
ATOM 2415 O O . ALA B 1 103 ? -23.578 -12.367 -21.109 1 90.56 103 ALA B O 1
ATOM 2416 N N . THR B 1 104 ? -22.047 -10.805 -20.828 1 90.62 104 THR B N 1
ATOM 2417 C CA . THR B 1 104 ? -23.047 -9.859 -20.375 1 90.62 104 THR B CA 1
ATOM 2418 C C . THR B 1 104 ? -23.359 -8.812 -21.438 1 90.62 104 THR B C 1
ATOM 2420 O O . THR B 1 104 ? -24.359 -8.109 -21.375 1 90.62 104 THR B O 1
ATOM 2423 N N . GLY B 1 105 ? -22.578 -8.609 -22.281 1 91.12 105 GLY B N 1
ATOM 2424 C CA . GLY B 1 105 ? -22.734 -7.617 -23.344 1 91.12 105 GLY B CA 1
ATOM 2425 C C . GLY B 1 105 ? -22.219 -6.246 -22.938 1 91.12 105 GLY B C 1
ATOM 2426 O O . GLY B 1 105 ? -22.406 -5.273 -23.688 1 91.12 105 GLY B O 1
ATOM 2427 N N . GLU B 1 106 ? -21.609 -6.129 -21.719 1 89.62 106 GLU B N 1
ATOM 2428 C CA . GLU B 1 106 ? -21.141 -4.84 -21.219 1 89.62 106 GLU B CA 1
ATOM 2429 C C . GLU B 1 106 ? -19.75 -4.961 -20.594 1 89.62 106 GLU B C 1
ATOM 2431 O O . GLU B 1 106 ? -19.438 -5.973 -19.953 1 89.62 106 GLU B O 1
ATOM 2436 N N . ASP B 1 107 ? -18.953 -3.873 -20.844 1 87.06 107 ASP B N 1
ATOM 2437 C CA . ASP B 1 107 ? -17.719 -3.734 -20.078 1 87.06 107 ASP B CA 1
ATOM 2438 C C . ASP B 1 107 ? -18 -3.201 -18.672 1 87.06 107 ASP B C 1
ATOM 2440 O O . ASP B 1 107 ? -18.484 -2.082 -18.516 1 87.06 107 ASP B O 1
ATOM 2444 N N . ASP B 1 108 ? -17.812 -4.039 -17.656 1 86.5 108 ASP B N 1
ATOM 2445 C CA . ASP B 1 108 ? -18.125 -3.734 -16.25 1 86.5 108 ASP B CA 1
ATOM 2446 C C . ASP B 1 108 ? -16.906 -3.996 -15.352 1 86.5 108 ASP B C 1
ATOM 2448 O O . ASP B 1 108 ? -16.719 -5.113 -14.875 1 86.5 108 ASP B O 1
ATOM 2452 N N . PRO B 1 109 ? -16.141 -2.912 -15.109 1 83.62 109 PRO B N 1
ATOM 2453 C CA . PRO B 1 109 ? -14.945 -3.078 -14.281 1 83.62 109 PRO B CA 1
ATOM 2454 C C . PRO B 1 109 ? -15.258 -3.609 -12.883 1 83.62 109 PRO B C 1
ATOM 2456 O O . PRO B 1 109 ? -14.453 -4.348 -12.305 1 83.62 109 PRO B O 1
ATOM 2459 N N . ARG B 1 110 ? -16.422 -3.266 -12.344 1 84.19 110 ARG B N 1
ATOM 2460 C CA . ARG B 1 110 ? -16.812 -3.766 -11.031 1 84.19 110 ARG B CA 1
ATOM 2461 C C . ARG B 1 110 ? -17.062 -5.27 -11.062 1 84.19 110 ARG B C 1
ATOM 2463 O O . ARG B 1 110 ? -16.641 -5.996 -10.164 1 84.19 110 ARG B O 1
ATOM 2470 N N . GLN B 1 111 ? -17.797 -5.75 -12.086 1 89.38 111 GLN B N 1
ATOM 2471 C CA . GLN B 1 111 ? -18.047 -7.18 -12.227 1 89.38 111 GLN B CA 1
ATOM 2472 C C . GLN B 1 111 ? -16.75 -7.938 -12.477 1 89.38 111 GLN B C 1
ATOM 2474 O O . GLN B 1 111 ? -16.562 -9.055 -11.984 1 89.38 111 GLN B O 1
ATOM 2479 N N . ASN B 1 112 ? -15.883 -7.32 -13.227 1 89.06 112 ASN B N 1
ATOM 2480 C CA . ASN B 1 112 ? -14.594 -7.957 -13.469 1 89.06 112 ASN B CA 1
ATOM 2481 C C . ASN B 1 112 ? -13.797 -8.125 -12.18 1 89.06 112 ASN B C 1
ATOM 2483 O O . ASN B 1 112 ? -13.211 -9.18 -11.945 1 89.06 112 ASN B O 1
ATOM 2487 N N . TYR B 1 113 ? -13.805 -7.188 -11.398 1 87.38 113 TYR B N 1
ATOM 2488 C CA . TYR B 1 113 ? -13.133 -7.25 -10.109 1 87.38 113 TYR B CA 1
ATOM 2489 C C . TYR B 1 113 ? -13.703 -8.375 -9.25 1 87.38 113 TYR B C 1
ATOM 2491 O O . TYR B 1 113 ? -12.953 -9.18 -8.688 1 87.38 113 TYR B O 1
ATOM 2499 N N . LEU B 1 114 ? -15.023 -8.352 -9.156 1 91 114 LEU B N 1
ATOM 2500 C CA . LEU B 1 114 ? -15.672 -9.375 -8.352 1 91 114 LEU B CA 1
ATOM 2501 C C . LEU B 1 114 ? -15.328 -10.773 -8.859 1 91 114 LEU B C 1
ATOM 2503 O O . LEU B 1 114 ? -15.047 -11.68 -8.07 1 91 114 LEU B O 1
ATOM 2507 N N . LEU B 1 115 ? -15.344 -10.922 -10.172 1 93.56 115 LEU B N 1
ATOM 2508 C CA . LEU B 1 115 ? -15.086 -12.227 -10.773 1 93.56 115 LEU B CA 1
ATOM 2509 C C . LEU B 1 115 ? -13.641 -12.656 -10.539 1 93.56 115 LEU B C 1
ATOM 2511 O O . LEU B 1 115 ? -13.391 -13.766 -10.055 1 93.56 115 LEU B O 1
ATOM 2515 N N . VAL B 1 116 ? -12.711 -11.766 -10.836 1 93.12 116 VAL B N 1
ATOM 2516 C CA . VAL B 1 116 ? -11.297 -12.109 -10.695 1 93.12 116 VAL B CA 1
ATOM 2517 C C . VAL B 1 116 ? -10.977 -12.391 -9.227 1 93.12 116 VAL B C 1
ATOM 2519 O O . VAL B 1 116 ? -10.273 -13.359 -8.914 1 93.12 116 VAL B O 1
ATOM 2522 N N . THR B 1 117 ? -11.469 -11.609 -8.336 1 92.5 117 THR B N 1
ATOM 2523 C CA . THR B 1 117 ? -11.273 -11.844 -6.906 1 92.5 117 THR B CA 1
ATOM 2524 C C . THR B 1 117 ? -11.828 -13.203 -6.5 1 92.5 117 THR B C 1
ATOM 2526 O O . THR B 1 117 ? -11.164 -13.961 -5.789 1 92.5 117 THR B O 1
ATOM 2529 N N . THR B 1 118 ? -13.039 -13.492 -7 1 94.5 118 THR B N 1
ATOM 2530 C CA . THR B 1 118 ? -13.641 -14.789 -6.715 1 94.5 118 THR B CA 1
ATOM 2531 C C . THR B 1 118 ? -12.734 -15.922 -7.176 1 94.5 118 THR B C 1
ATOM 2533 O O . THR B 1 118 ? -12.477 -16.875 -6.426 1 94.5 118 THR B O 1
ATOM 2536 N N . LEU B 1 119 ? -12.227 -15.844 -8.375 1 95 119 LEU B N 1
ATOM 2537 C CA . LEU B 1 119 ? -11.398 -16.891 -8.961 1 95 119 LEU B CA 1
ATOM 2538 C C . LEU B 1 119 ? -10.102 -17.062 -8.18 1 95 119 LEU B C 1
ATOM 2540 O O . LEU B 1 119 ? -9.711 -18.188 -7.848 1 95 119 LEU B O 1
ATOM 2544 N N . ILE B 1 120 ? -9.523 -15.969 -7.781 1 94.44 120 ILE B N 1
ATOM 2545 C CA . ILE B 1 120 ? -8.234 -15.992 -7.105 1 94.44 120 ILE B CA 1
ATOM 2546 C C . ILE B 1 120 ? -8.406 -16.453 -5.66 1 94.44 120 ILE B C 1
ATOM 2548 O O . ILE B 1 120 ? -7.605 -17.234 -5.145 1 94.44 120 ILE B O 1
ATOM 2552 N N . GLU B 1 121 ? -9.391 -16.031 -5.027 1 94.19 121 GLU B N 1
ATOM 2553 C CA . GLU B 1 121 ? -9.617 -16.422 -3.641 1 94.19 121 GLU B CA 1
ATOM 2554 C C . GLU B 1 121 ? -9.961 -17.906 -3.533 1 94.19 121 GLU B C 1
ATOM 2556 O O . GLU B 1 121 ? -9.57 -18.562 -2.57 1 94.19 121 GLU B O 1
ATOM 2561 N N . ARG B 1 122 ? -10.75 -18.375 -4.43 1 93.94 122 ARG B N 1
ATOM 2562 C CA . ARG B 1 122 ? -11.016 -19.812 -4.441 1 93.94 122 ARG B CA 1
ATOM 2563 C C . ARG B 1 122 ? -9.719 -20.594 -4.586 1 93.94 122 ARG B C 1
ATOM 2565 O O . ARG B 1 122 ? -9.539 -21.625 -3.92 1 93.94 122 ARG B O 1
ATOM 2572 N N . ARG B 1 123 ? -8.906 -20.156 -5.52 1 95.75 123 ARG B N 1
ATOM 2573 C CA . ARG B 1 123 ? -7.625 -20.828 -5.695 1 95.75 123 ARG B CA 1
ATOM 2574 C C . ARG B 1 123 ? -6.781 -20.734 -4.43 1 95.75 123 ARG B C 1
ATOM 2576 O O . ARG B 1 123 ? -6.172 -21.719 -4.008 1 95.75 123 ARG B O 1
ATOM 2583 N N . ALA B 1 124 ? -6.785 -19.562 -3.77 1 95.62 124 ALA B N 1
ATOM 2584 C CA . ALA B 1 124 ? -6.039 -19.391 -2.523 1 95.62 124 ALA B CA 1
ATOM 2585 C C . ALA B 1 124 ? -6.527 -20.359 -1.453 1 95.62 124 ALA B C 1
ATOM 2587 O O . ALA B 1 124 ? -5.73 -20.875 -0.665 1 95.62 124 ALA B O 1
ATOM 2588 N N . MET B 1 125 ? -7.836 -20.656 -1.427 1 95.88 125 MET B N 1
ATOM 2589 C CA . MET B 1 125 ? -8.422 -21.562 -0.445 1 95.88 125 MET B CA 1
ATOM 2590 C C . MET B 1 125 ? -7.973 -23 -0.7 1 95.88 125 MET B C 1
ATOM 2592 O O . MET B 1 125 ? -8.094 -23.859 0.175 1 95.88 125 MET B O 1
ATOM 2596 N N . MET B 1 126 ? -7.461 -23.234 -1.837 1 96.5 126 MET B N 1
ATOM 2597 C CA . MET B 1 126 ? -6.852 -24.547 -2.105 1 96.5 126 MET B CA 1
ATOM 2598 C C . MET B 1 126 ? -5.355 -24.516 -1.806 1 96.5 126 MET B C 1
ATOM 2600 O O . MET B 1 126 ? -4.836 -25.406 -1.145 1 96.5 126 MET B O 1
ATOM 2604 N N . VAL B 1 127 ? -4.656 -23.484 -2.23 1 98.31 127 VAL B N 1
ATOM 2605 C CA . VAL B 1 127 ? -3.201 -23.391 -2.162 1 98.31 127 VAL B CA 1
ATOM 2606 C C . VAL B 1 127 ? -2.758 -23.297 -0.703 1 98.31 127 VAL B C 1
ATOM 2608 O O . VAL B 1 127 ? -1.883 -24.047 -0.262 1 98.31 127 VAL B O 1
ATOM 2611 N N . TYR B 1 128 ? -3.352 -22.453 0.06 1 98.38 128 TYR B N 1
ATOM 2612 C CA . TYR B 1 128 ? -2.809 -22.094 1.365 1 98.38 128 TYR B CA 1
ATOM 2613 C C . TYR B 1 128 ? -2.988 -23.234 2.359 1 98.38 128 TYR B C 1
ATOM 2615 O O . TYR B 1 128 ? -2.066 -23.562 3.113 1 98.38 128 TYR B O 1
ATOM 2623 N N . PRO B 1 129 ? -4.16 -23.969 2.385 1 98.31 129 PRO B N 1
ATOM 2624 C CA . PRO B 1 129 ? -4.234 -25.125 3.277 1 98.31 129 PRO B CA 1
ATOM 2625 C C . PRO B 1 129 ? -3.246 -26.234 2.902 1 98.31 129 PRO B C 1
ATOM 2627 O O . PRO B 1 129 ? -2.643 -26.844 3.781 1 98.31 129 PRO B O 1
ATOM 2630 N N . LEU B 1 130 ? -3.023 -26.453 1.648 1 98.69 130 LEU B N 1
ATOM 2631 C CA . LEU B 1 130 ? -2.076 -27.469 1.212 1 98.69 130 LEU B CA 1
ATOM 2632 C C . LEU B 1 130 ? -0.645 -27.062 1.537 1 98.69 130 LEU B C 1
ATOM 2634 O O . LEU B 1 130 ? 0.167 -27.891 1.95 1 98.69 130 LEU B O 1
ATOM 2638 N N . TYR B 1 131 ? -0.367 -25.797 1.33 1 98.81 131 TYR B N 1
ATOM 2639 C CA . TYR B 1 131 ? 0.961 -25.297 1.673 1 98.81 131 TYR B CA 1
ATOM 2640 C C . TYR B 1 131 ? 1.201 -25.375 3.176 1 98.81 131 TYR B C 1
ATOM 2642 O O . TYR B 1 131 ? 2.279 -25.781 3.619 1 98.81 131 TYR B O 1
ATOM 2650 N N . ARG B 1 132 ? 0.204 -25.016 3.928 1 98.69 132 ARG B N 1
ATOM 2651 C CA . ARG B 1 132 ? 0.308 -25.109 5.379 1 98.69 132 ARG B CA 1
ATOM 2652 C C . ARG B 1 132 ? 0.608 -26.531 5.82 1 98.69 132 ARG B C 1
ATOM 2654 O O . ARG B 1 132 ? 1.391 -26.75 6.746 1 98.69 132 ARG B O 1
ATOM 2661 N N . ALA B 1 133 ? -0.006 -27.484 5.172 1 98.31 133 ALA B N 1
ATOM 2662 C CA . ALA B 1 133 ? 0.207 -28.891 5.504 1 98.31 133 ALA B CA 1
ATOM 2663 C C . ALA B 1 133 ? 1.603 -29.344 5.086 1 98.31 133 ALA B C 1
ATOM 2665 O O . ALA B 1 133 ? 2.178 -30.25 5.703 1 98.31 133 ALA B O 1
ATOM 2666 N N . ALA B 1 134 ? 2.195 -28.719 4.113 1 98.62 134 ALA B N 1
ATOM 2667 C CA . ALA B 1 134 ? 3.441 -29.203 3.521 1 98.62 134 ALA B CA 1
ATOM 2668 C C . ALA B 1 134 ? 4.652 -28.578 4.207 1 98.62 134 ALA B C 1
ATOM 2670 O O . ALA B 1 134 ? 5.691 -29.219 4.355 1 98.62 134 ALA B O 1
ATOM 2671 N N . THR B 1 135 ? 4.57 -27.312 4.609 1 98.75 135 THR B N 1
ATOM 2672 C CA . THR B 1 135 ? 5.734 -26.594 5.117 1 98.75 135 THR B CA 1
ATOM 2673 C C . THR B 1 135 ? 6.145 -27.141 6.484 1 98.75 135 THR B C 1
ATOM 2675 O O . THR B 1 135 ? 5.289 -27.5 7.301 1 98.75 135 THR B O 1
ATOM 2678 N N . SER B 1 136 ? 7.398 -27.188 6.734 1 98.38 136 SER B N 1
ATOM 2679 C CA . SER B 1 136 ? 7.918 -27.641 8.016 1 98.38 136 SER B CA 1
ATOM 2680 C C . SER B 1 136 ? 8.164 -26.469 8.961 1 98.38 136 SER B C 1
ATOM 2682 O O . SER B 1 136 ? 8.531 -26.656 10.125 1 98.38 136 SER B O 1
ATOM 2684 N N . HIS B 1 137 ? 7.867 -25.25 8.57 1 98.31 137 HIS B N 1
ATOM 2685 C CA . HIS B 1 137 ? 8.172 -24.062 9.352 1 98.31 137 HIS B CA 1
ATOM 2686 C C . HIS B 1 137 ? 6.941 -23.578 10.109 1 98.31 137 HIS B C 1
ATOM 2688 O O . HIS B 1 137 ? 5.965 -23.125 9.5 1 98.31 137 HIS B O 1
ATOM 2694 N N . ASP B 1 138 ? 7.055 -23.562 11.391 1 98.19 138 ASP B N 1
ATOM 2695 C CA . ASP B 1 138 ? 5.938 -23.203 12.258 1 98.19 138 ASP B CA 1
ATOM 2696 C C . ASP B 1 138 ? 5.484 -21.766 11.992 1 98.19 138 ASP B C 1
ATOM 2698 O O . ASP B 1 138 ? 4.285 -21.484 11.984 1 98.19 138 ASP B O 1
ATOM 2702 N N . ILE B 1 139 ? 6.453 -20.922 11.766 1 97.94 139 ILE B N 1
ATOM 2703 C CA . ILE B 1 139 ? 6.117 -19.516 11.562 1 97.94 139 ILE B CA 1
ATOM 2704 C C . ILE B 1 139 ? 5.316 -19.359 10.273 1 97.94 139 ILE B C 1
ATOM 2706 O O . ILE B 1 139 ? 4.426 -18.516 10.188 1 97.94 139 ILE B O 1
ATOM 2710 N N . VAL B 1 140 ? 5.637 -20.172 9.273 1 98.5 140 VAL B N 1
ATOM 2711 C CA . VAL B 1 140 ? 4.895 -20.141 8.016 1 98.5 140 VAL B CA 1
ATOM 2712 C C . VAL B 1 140 ? 3.498 -20.734 8.234 1 98.5 140 VAL B C 1
ATOM 2714 O O . VAL B 1 140 ? 2.506 -20.156 7.773 1 98.5 140 VAL B O 1
ATOM 2717 N N . ARG B 1 141 ? 3.375 -21.828 8.953 1 98.5 141 ARG B N 1
ATOM 2718 C CA . ARG B 1 141 ? 2.098 -22.469 9.234 1 98.5 141 ARG B CA 1
ATOM 2719 C C . ARG B 1 141 ? 1.155 -21.516 9.969 1 98.5 141 ARG B C 1
ATOM 2721 O O . ARG B 1 141 ? -0.025 -21.422 9.633 1 98.5 141 ARG B O 1
ATOM 2728 N N . ASP B 1 142 ? 1.719 -20.812 10.914 1 98.44 142 ASP B N 1
ATOM 2729 C CA . ASP B 1 142 ? 0.913 -19.891 11.711 1 98.44 142 ASP B CA 1
ATOM 2730 C C . ASP B 1 142 ? 0.378 -18.734 10.852 1 98.44 142 ASP B C 1
ATOM 2732 O O . ASP B 1 142 ? -0.797 -18.375 10.945 1 98.44 142 ASP B O 1
ATOM 2736 N N . GLU B 1 143 ? 1.257 -18.188 10.07 1 98.5 143 GLU B N 1
ATOM 2737 C CA . GLU B 1 143 ? 0.838 -17.109 9.188 1 98.5 143 GLU B CA 1
ATOM 2738 C C . GLU B 1 143 ? -0.224 -17.578 8.195 1 98.5 143 GLU B C 1
ATOM 2740 O O . GLU B 1 143 ? -1.208 -16.875 7.953 1 98.5 143 GLU B O 1
ATOM 2745 N N . LEU B 1 144 ? -0.052 -18.781 7.645 1 98.62 144 LEU B N 1
ATOM 2746 C CA . LEU B 1 144 ? -1.006 -19.328 6.684 1 98.62 144 LEU B CA 1
ATOM 2747 C C . LEU B 1 144 ? -2.363 -19.562 7.34 1 98.62 144 LEU B C 1
ATOM 2749 O O . LEU B 1 144 ? -3.404 -19.375 6.707 1 98.62 144 LEU B O 1
ATOM 2753 N N . GLN B 1 145 ? -2.355 -20 8.578 1 98.19 145 GLN B N 1
ATOM 2754 C CA . GLN B 1 145 ? -3.621 -20.188 9.281 1 98.19 145 GLN B CA 1
ATOM 2755 C C . GLN B 1 145 ? -4.395 -18.875 9.375 1 98.19 145 GLN B C 1
ATOM 2757 O O . GLN B 1 145 ? -5.605 -18.844 9.141 1 98.19 145 GLN B O 1
ATOM 2762 N N . ALA B 1 146 ? -3.695 -17.812 9.727 1 97.25 146 ALA B N 1
ATOM 2763 C CA . ALA B 1 146 ? -4.324 -16.5 9.812 1 97.25 146 ALA B CA 1
ATOM 2764 C C . ALA B 1 146 ? -4.844 -16.047 8.453 1 97.25 146 ALA B C 1
ATOM 2766 O O . ALA B 1 146 ? -5.973 -15.555 8.344 1 97.25 146 ALA B O 1
ATOM 2767 N N . ILE B 1 147 ? -4.051 -16.25 7.402 1 97.44 147 ILE B N 1
ATOM 2768 C CA . ILE B 1 147 ? -4.398 -15.836 6.047 1 97.44 147 ILE B CA 1
ATOM 2769 C C . ILE B 1 147 ? -5.625 -16.609 5.57 1 97.44 147 ILE B C 1
ATOM 2771 O O . ILE B 1 147 ? -6.527 -16.031 4.953 1 97.44 147 ILE B O 1
ATOM 2775 N N . ILE B 1 148 ? -5.719 -17.891 5.844 1 97.25 148 ILE B N 1
ATOM 2776 C CA . ILE B 1 148 ? -6.836 -18.734 5.43 1 97.25 148 ILE B CA 1
ATOM 2777 C C . ILE B 1 148 ? -8.133 -18.203 6.031 1 97.25 148 ILE B C 1
ATOM 2779 O O . ILE B 1 148 ? -9.156 -18.109 5.344 1 97.25 148 ILE B O 1
ATOM 2783 N N . VAL B 1 149 ? -8.086 -17.812 7.309 1 95.88 149 VAL B N 1
ATOM 2784 C CA . VAL B 1 149 ? -9.273 -17.281 7.988 1 95.88 149 VAL B CA 1
ATOM 2785 C C . VAL B 1 149 ? -9.703 -15.977 7.332 1 95.88 149 VAL B C 1
ATOM 2787 O O . VAL B 1 149 ? -10.883 -15.789 7.023 1 95.88 149 VAL B O 1
ATOM 2790 N N . GLU B 1 150 ? -8.82 -15.133 7.02 1 93.94 150 GLU B N 1
ATOM 2791 C CA . GLU B 1 150 ? -9.102 -13.836 6.422 1 93.94 150 GLU B CA 1
ATOM 2792 C C . GLU B 1 150 ? -9.648 -13.984 5.008 1 93.94 150 GLU B C 1
ATOM 2794 O O . GLU B 1 150 ? -10.609 -13.305 4.625 1 93.94 150 GLU B O 1
ATOM 2799 N N . GLU B 1 151 ? -9.062 -14.883 4.266 1 93.06 151 GLU B N 1
ATOM 2800 C CA . GLU B 1 151 ? -9.531 -15.133 2.906 1 93.06 151 GLU B CA 1
ATOM 2801 C C . GLU B 1 151 ? -10.961 -15.656 2.904 1 93.06 151 GLU B C 1
ATOM 2803 O O . GLU B 1 151 ? -11.75 -15.328 2.014 1 93.06 151 GLU B O 1
ATOM 2808 N N . GLN B 1 152 ? -11.266 -16.5 3.84 1 90.44 152 GLN B N 1
ATOM 2809 C CA . GLN B 1 152 ? -12.609 -17.062 3.916 1 90.44 152 GLN B CA 1
ATOM 2810 C C . GLN B 1 152 ? -13.641 -15.977 4.199 1 90.44 152 GLN B C 1
ATOM 2812 O O . GLN B 1 152 ? -14.75 -16 3.664 1 90.44 152 GLN B O 1
ATOM 2817 N N . ASP B 1 153 ? -13.273 -14.984 4.961 1 87.38 153 ASP B N 1
ATOM 2818 C CA . ASP B 1 153 ? -14.188 -13.914 5.34 1 87.38 153 ASP B CA 1
ATOM 2819 C C . ASP B 1 153 ? -14.57 -13.07 4.129 1 87.38 153 ASP B C 1
ATOM 2821 O O . ASP B 1 153 ? -15.734 -12.68 3.977 1 87.38 153 ASP B O 1
ATOM 2825 N N . HIS B 1 154 ? -13.641 -12.773 3.258 1 87.94 154 HIS B N 1
ATOM 2826 C CA . HIS B 1 154 ? -13.875 -11.969 2.066 1 87.94 154 HIS B CA 1
ATOM 2827 C C . HIS B 1 154 ? -14.555 -12.789 0.974 1 87.94 154 HIS B C 1
ATOM 2829 O O . HIS B 1 154 ? -15.453 -12.289 0.288 1 87.94 154 HIS B O 1
ATOM 2835 N N . ARG B 1 155 ? -14.133 -14.055 0.838 1 89.19 155 ARG B N 1
ATOM 2836 C CA . ARG B 1 155 ? -14.477 -14.891 -0.304 1 89.19 155 ARG B CA 1
ATOM 2837 C C . ARG B 1 155 ? -15.984 -15.055 -0.428 1 89.19 155 ARG B C 1
ATOM 2839 O O . ARG B 1 155 ? -16.547 -14.852 -1.504 1 89.19 155 ARG B O 1
ATOM 2846 N N . VAL B 1 156 ? -16.625 -15.336 0.708 1 89 156 VAL B N 1
ATOM 2847 C CA . VAL B 1 156 ? -18.047 -15.672 0.655 1 89 156 VAL B CA 1
ATOM 2848 C C . VAL B 1 156 ? -18.844 -14.469 0.159 1 89 156 VAL B C 1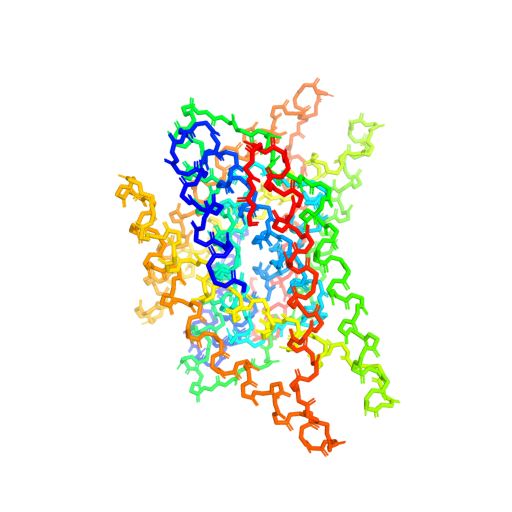
ATOM 2850 O O . VAL B 1 156 ? -19.609 -14.578 -0.802 1 89 156 VAL B O 1
ATOM 2853 N N . GLU B 1 157 ? -18.641 -13.352 0.74 1 88.25 157 GLU B N 1
ATOM 2854 C CA . GLU B 1 157 ? -19.375 -12.156 0.353 1 88.25 157 GLU B CA 1
ATOM 2855 C C . GLU B 1 157 ? -19.062 -11.758 -1.088 1 88.25 157 GLU B C 1
ATOM 2857 O O . GLU B 1 157 ? -19.984 -11.453 -1.862 1 88.25 157 GLU B O 1
ATOM 2862 N N . ILE B 1 158 ? -17.844 -11.789 -1.472 1 90.25 158 ILE B N 1
ATOM 2863 C CA . ILE B 1 158 ? -17.438 -11.352 -2.803 1 90.25 158 ILE B CA 1
ATOM 2864 C C . ILE B 1 158 ? -17.969 -12.328 -3.85 1 90.25 158 ILE B C 1
ATOM 2866 O O . ILE B 1 158 ? -18.5 -11.906 -4.887 1 90.25 158 ILE B O 1
ATOM 2870 N N . GLU B 1 159 ? -17.875 -13.602 -3.551 1 93.38 159 GLU B N 1
ATOM 2871 C CA . GLU B 1 159 ? -18.375 -14.617 -4.477 1 93.38 159 GLU B CA 1
ATOM 2872 C C . GLU B 1 159 ? -19.891 -14.516 -4.641 1 93.38 159 GLU B C 1
ATOM 2874 O O . GLU B 1 159 ? -20.406 -14.625 -5.754 1 93.38 159 GLU B O 1
ATOM 2879 N N . GLU B 1 160 ? -20.547 -14.234 -3.482 1 93.38 160 GLU B N 1
ATOM 2880 C CA . GLU B 1 160 ? -22 -14.094 -3.555 1 93.38 160 GLU B CA 1
ATOM 2881 C C . GLU B 1 160 ? -22.391 -12.891 -4.414 1 93.38 160 GLU B C 1
ATOM 2883 O O . GLU B 1 160 ? -23.328 -12.969 -5.203 1 93.38 160 GLU B O 1
ATOM 2888 N N . ARG B 1 161 ? -21.719 -11.844 -4.297 1 91.62 161 ARG B N 1
ATOM 2889 C CA . ARG B 1 161 ? -21.984 -10.656 -5.105 1 91.62 161 ARG B CA 1
ATOM 2890 C C . ARG B 1 161 ? -21.688 -10.922 -6.578 1 91.62 161 ARG B C 1
ATOM 2892 O O . ARG B 1 161 ? -22.453 -10.5 -7.453 1 91.62 161 ARG B O 1
ATOM 2899 N N . ALA B 1 162 ? -20.562 -11.586 -6.844 1 93.31 162 ALA B N 1
ATOM 2900 C CA . ALA B 1 162 ? -20.203 -11.938 -8.219 1 93.31 162 ALA B CA 1
ATOM 2901 C C . ALA B 1 162 ? -21.297 -12.797 -8.867 1 93.31 162 ALA B C 1
ATOM 2903 O O . ALA B 1 162 ? -21.719 -12.523 -9.992 1 93.31 162 ALA B O 1
ATOM 2904 N N . ILE B 1 163 ? -21.75 -13.781 -8.141 1 94.44 163 ILE B N 1
ATOM 2905 C CA . ILE B 1 163 ? -22.75 -14.711 -8.648 1 94.44 163 ILE B CA 1
ATOM 2906 C C . ILE B 1 163 ? -24.078 -13.977 -8.867 1 94.44 163 ILE B C 1
ATOM 2908 O O . ILE B 1 163 ? -24.703 -14.117 -9.922 1 94.44 163 ILE B O 1
ATOM 2912 N N . ALA B 1 164 ? -24.422 -13.164 -7.902 1 94.44 164 ALA B N 1
ATOM 2913 C CA . ALA B 1 164 ? -25.688 -12.445 -8 1 94.44 164 ALA B CA 1
ATOM 2914 C C . ALA B 1 164 ? -25.703 -11.516 -9.211 1 94.44 164 ALA B C 1
ATOM 2916 O O . ALA B 1 164 ? -26.688 -11.453 -9.945 1 94.44 164 ALA B O 1
ATOM 2917 N N . HIS B 1 165 ? -24.641 -10.883 -9.422 1 91.88 165 HIS B N 1
ATOM 2918 C CA . HIS B 1 165 ? -24.531 -9.961 -10.547 1 91.88 165 HIS B CA 1
ATOM 2919 C C . HIS B 1 165 ? -24.594 -10.711 -11.875 1 91.88 165 HIS B C 1
ATOM 2921 O O . HIS B 1 165 ? -25.234 -10.242 -12.828 1 91.88 165 HIS B O 1
ATOM 2927 N N . LEU B 1 166 ? -23.969 -11.789 -11.992 1 93 166 LEU B N 1
ATOM 2928 C CA . LEU B 1 166 ? -23.953 -12.594 -13.203 1 93 166 LEU B CA 1
ATOM 2929 C C . LEU B 1 166 ? -25.312 -13.266 -13.43 1 93 166 LEU B C 1
ATOM 2931 O O . LEU B 1 166 ? -25.828 -13.266 -14.547 1 93 166 LEU B O 1
ATOM 2935 N N . GLU B 1 167 ? -25.859 -13.781 -12.383 1 93.31 167 GLU B N 1
ATOM 2936 C CA . GLU B 1 167 ? -27.141 -14.461 -12.5 1 93.31 167 GLU B CA 1
ATOM 2937 C C . GLU B 1 167 ? -28.234 -13.492 -12.93 1 93.31 167 GLU B C 1
ATOM 2939 O O . GLU B 1 167 ? -29.156 -13.875 -13.672 1 93.31 167 GLU B O 1
ATOM 2944 N N . ALA B 1 168 ? -28.125 -12.273 -12.438 1 92.62 168 ALA B N 1
ATOM 2945 C CA . ALA B 1 168 ? -29.078 -11.242 -12.844 1 92.62 168 ALA B CA 1
ATOM 2946 C C . ALA B 1 168 ? -29.047 -11.023 -14.352 1 92.62 168 ALA B C 1
ATOM 2948 O O . ALA B 1 168 ? -30.016 -10.555 -14.945 1 92.62 168 ALA B O 1
ATOM 2949 N N . ARG B 1 169 ? -27.969 -11.445 -14.969 1 90.44 169 ARG B N 1
ATOM 2950 C CA . ARG B 1 169 ? -27.797 -11.289 -16.406 1 90.44 169 ARG B CA 1
ATOM 2951 C C . ARG B 1 169 ? -27.891 -12.633 -17.125 1 90.44 169 ARG B C 1
ATOM 2953 O O . ARG B 1 169 ? -27.562 -12.742 -18.297 1 90.44 169 ARG B O 1
ATOM 2960 N N . GLY B 1 170 ? -28.234 -13.68 -16.406 1 91.44 170 GLY B N 1
ATOM 2961 C CA . GLY B 1 170 ? -28.422 -15.016 -16.969 1 91.44 170 GLY B CA 1
ATOM 2962 C C . GLY B 1 170 ? -27.125 -15.734 -17.234 1 91.44 170 GLY B C 1
ATOM 2963 O O . GLY B 1 170 ? -27.062 -16.625 -18.078 1 91.44 170 GLY B O 1
ATOM 2964 N N . VAL B 1 171 ? -26.141 -15.297 -16.594 1 91.94 171 VAL B N 1
ATOM 2965 C CA . VAL B 1 171 ? -24.828 -15.883 -16.828 1 91.94 171 VAL B CA 1
ATOM 2966 C C . VAL B 1 171 ? -24.438 -16.781 -15.656 1 91.94 171 VAL B C 1
ATOM 2968 O O . VAL B 1 171 ? -24.609 -16.406 -14.5 1 91.94 171 VAL B O 1
ATOM 2971 N N . ASP B 1 172 ? -23.938 -17.984 -16.047 1 92.06 172 ASP B N 1
ATOM 2972 C CA . ASP B 1 172 ? -23.391 -18.922 -15.07 1 92.06 172 ASP B CA 1
ATOM 2973 C C . ASP B 1 172 ? -21.891 -18.75 -14.922 1 92.06 172 ASP B C 1
ATOM 2975 O O . ASP B 1 172 ? -21.156 -18.75 -15.922 1 92.06 172 ASP B O 1
ATOM 2979 N N . ILE B 1 173 ? -21.469 -18.688 -13.664 1 92.56 173 ILE B N 1
ATOM 2980 C CA . ILE B 1 173 ? -20.062 -18.391 -13.359 1 92.56 173 ILE B CA 1
ATOM 2981 C C . ILE B 1 173 ? -19.203 -19.625 -13.617 1 92.56 173 ILE B C 1
ATOM 2983 O O . ILE B 1 173 ? -17.984 -19.516 -13.734 1 92.56 173 ILE B O 1
ATOM 2987 N N . GLU B 1 174 ? -19.703 -20.766 -13.82 1 90.25 174 GLU B N 1
ATOM 2988 C CA . GLU B 1 174 ? -18.984 -22.031 -13.859 1 90.25 174 GLU B CA 1
ATOM 2989 C C . GLU B 1 174 ? -17.906 -22.016 -14.938 1 90.25 174 GLU B C 1
ATOM 2991 O O . GLU B 1 174 ? -16.797 -22.531 -14.727 1 90.25 174 GLU B O 1
ATOM 2996 N N . ALA B 1 175 ? -18.188 -21.438 -16.016 1 88.5 175 ALA B N 1
ATOM 2997 C CA . ALA B 1 175 ? -17.234 -21.406 -17.125 1 88.5 175 ALA B CA 1
ATOM 2998 C C . ALA B 1 175 ? -16 -20.594 -16.75 1 88.5 175 ALA B C 1
ATOM 3000 O O . ALA B 1 175 ? -14.898 -20.875 -17.25 1 88.5 175 ALA B O 1
ATOM 3001 N N . ALA B 1 176 ? -16.172 -19.656 -15.93 1 91.94 176 ALA B N 1
ATOM 3002 C CA . ALA B 1 176 ? -15.047 -18.812 -15.531 1 91.94 176 ALA B CA 1
ATOM 3003 C C . ALA B 1 176 ? -14.055 -19.609 -14.688 1 91.94 176 ALA B C 1
ATOM 3005 O O . ALA B 1 176 ? -12.852 -19.344 -14.719 1 91.94 176 ALA B O 1
ATOM 3006 N N . PHE B 1 177 ? -14.5 -20.562 -13.945 1 92.31 177 PHE B N 1
ATOM 3007 C CA . PHE B 1 177 ? -13.617 -21.391 -13.125 1 92.31 177 PHE B CA 1
ATOM 3008 C C . PHE B 1 177 ? -12.672 -22.203 -14 1 92.31 177 PHE B C 1
ATOM 3010 O O . PHE B 1 177 ? -11.5 -22.375 -13.656 1 92.31 177 PHE B O 1
ATOM 3017 N N . ALA B 1 178 ? -13.195 -22.656 -15.133 1 91.75 178 ALA B N 1
ATOM 3018 C CA . ALA B 1 178 ? -12.359 -23.422 -16.062 1 91.75 178 ALA B CA 1
ATOM 3019 C C . ALA B 1 178 ? -11.234 -22.562 -16.625 1 91.75 178 ALA B C 1
ATOM 3021 O O . ALA B 1 178 ? -10.125 -23.047 -16.844 1 91.75 178 ALA B O 1
ATOM 3022 N N . LEU B 1 179 ? -11.586 -21.344 -16.828 1 92.88 179 LEU B N 1
ATOM 3023 C CA . LEU B 1 179 ? -10.602 -20.406 -17.328 1 92.88 179 LEU B CA 1
ATOM 3024 C C . LEU B 1 179 ? -9.438 -20.25 -16.359 1 92.88 179 LEU B C 1
ATOM 3026 O O . LEU B 1 179 ? -8.273 -20.344 -16.75 1 92.88 179 LEU B O 1
ATOM 3030 N N . GLU B 1 180 ? -9.742 -20 -15.172 1 96.5 180 GLU B N 1
ATOM 3031 C CA . GLU B 1 180 ? -8.711 -19.844 -14.141 1 96.5 180 GLU B CA 1
ATOM 3032 C C . GLU B 1 180 ? -7.895 -21.109 -13.984 1 96.5 180 GLU B C 1
ATOM 3034 O O . GLU B 1 180 ? -6.672 -21.062 -13.828 1 96.5 180 GLU B O 1
ATOM 3039 N N . GLU B 1 181 ? -8.516 -22.281 -14 1 95.69 181 GLU B N 1
ATOM 3040 C CA . GLU B 1 181 ? -7.84 -23.562 -13.82 1 95.69 181 GLU B CA 1
ATOM 3041 C C . GLU B 1 181 ? -6.793 -23.797 -14.906 1 95.69 181 GLU B C 1
ATOM 3043 O O . GLU B 1 181 ? -5.707 -24.312 -14.633 1 95.69 181 GLU B O 1
ATOM 3048 N N . ASP B 1 182 ? -7.141 -23.406 -16.062 1 95.94 182 ASP B N 1
ATOM 3049 C CA . ASP B 1 182 ? -6.203 -23.562 -17.172 1 95.94 182 ASP B CA 1
ATOM 3050 C C . ASP B 1 182 ? -4.965 -22.688 -16.969 1 95.94 182 ASP B C 1
ATOM 3052 O O . ASP B 1 182 ? -3.836 -23.156 -17.141 1 95.94 182 ASP B O 1
ATOM 3056 N N . LEU B 1 183 ? -5.207 -21.5 -16.656 1 97 183 LEU B N 1
ATOM 3057 C CA . LEU B 1 183 ? -4.105 -20.562 -16.469 1 97 183 LEU B CA 1
ATOM 3058 C C . LEU B 1 183 ? -3.252 -20.969 -15.273 1 97 183 LEU B C 1
ATOM 3060 O O . LEU B 1 183 ? -2.02 -20.938 -15.344 1 97 183 LEU B O 1
ATOM 3064 N N . PHE B 1 184 ? -3.883 -21.344 -14.211 1 97.81 184 PHE B N 1
ATOM 3065 C CA . PHE B 1 184 ? -3.156 -21.797 -13.031 1 97.81 184 PHE B CA 1
ATOM 3066 C C . PHE B 1 184 ? -2.375 -23.062 -13.32 1 97.81 184 PHE B C 1
ATOM 3068 O O . PHE B 1 184 ? -1.256 -23.25 -12.836 1 97.81 184 PHE B O 1
ATOM 3075 N N . GLY B 1 185 ? -2.979 -24 -14.102 1 97.5 185 GLY B N 1
ATOM 3076 C CA . GLY B 1 185 ? -2.266 -25.188 -14.516 1 97.5 185 GLY B CA 1
ATOM 3077 C C . GLY B 1 185 ? -0.974 -24.891 -15.25 1 97.5 185 GLY B C 1
ATOM 3078 O O . GLY B 1 185 ? 0.037 -25.562 -15.047 1 97.5 185 GLY B O 1
ATOM 3079 N N . SER B 1 186 ? -1.057 -23.875 -16.094 1 97.44 186 SER B N 1
ATOM 3080 C CA . SER B 1 186 ? 0.141 -23.453 -16.828 1 97.44 186 SER B CA 1
ATOM 3081 C C . SER B 1 186 ? 1.2 -22.906 -15.875 1 97.44 186 SER B C 1
ATOM 3083 O O . SER B 1 186 ? 2.395 -23.156 -16.062 1 97.44 186 SER B O 1
ATOM 3085 N N . LEU B 1 187 ? 0.775 -22.219 -14.922 1 97.88 187 LEU B N 1
ATOM 3086 C CA . LEU B 1 187 ? 1.693 -21.688 -13.922 1 97.88 187 LEU B CA 1
ATOM 3087 C C . LEU B 1 187 ? 2.35 -22.828 -13.141 1 97.88 187 LEU B C 1
ATOM 3089 O O . LEU B 1 187 ? 3.568 -22.828 -12.945 1 97.88 187 LEU B O 1
ATOM 3093 N N . LEU B 1 188 ? 1.573 -23.812 -12.742 1 97.94 188 LEU B N 1
ATOM 3094 C CA . LEU B 1 188 ? 2.109 -24.969 -12.016 1 97.94 188 LEU B CA 1
ATOM 3095 C C . LEU B 1 188 ? 3.168 -25.688 -12.852 1 97.94 188 LEU B C 1
ATOM 3097 O O . LEU B 1 188 ? 4.211 -26.078 -12.328 1 97.94 188 LEU B O 1
ATOM 3101 N N . THR B 1 189 ? 2.822 -25.812 -14.094 1 98.12 189 THR B N 1
ATOM 3102 C CA . THR B 1 189 ? 3.746 -26.516 -14.984 1 98.12 189 THR B CA 1
ATOM 3103 C C . THR B 1 189 ? 5.066 -25.75 -15.094 1 98.12 189 THR B C 1
ATOM 3105 O O . THR B 1 189 ? 6.141 -26.359 -15.047 1 98.12 189 THR B O 1
ATOM 3108 N N . ALA B 1 190 ? 4.961 -24.484 -15.203 1 98.38 190 ALA B N 1
ATOM 3109 C CA . ALA B 1 190 ? 6.164 -23.656 -15.289 1 98.38 190 ALA B CA 1
ATOM 3110 C C . ALA B 1 190 ? 6.992 -23.766 -14.016 1 98.38 190 ALA B C 1
ATOM 3112 O O . ALA B 1 190 ? 8.219 -23.859 -14.07 1 98.38 190 ALA B O 1
ATOM 3113 N N . MET B 1 191 ? 6.355 -23.75 -12.875 1 98.44 191 MET B N 1
ATOM 3114 C CA . MET B 1 191 ? 7.055 -23.875 -11.602 1 98.44 191 MET B CA 1
ATOM 3115 C C . MET B 1 191 ? 7.711 -25.25 -11.477 1 98.44 191 MET B C 1
ATOM 3117 O O . MET B 1 191 ? 8.867 -25.359 -11.047 1 98.44 191 MET B O 1
ATOM 3121 N N . ALA B 1 192 ? 6.945 -26.25 -11.859 1 98.38 192 ALA B N 1
ATOM 3122 C CA . ALA B 1 192 ? 7.465 -27.609 -11.789 1 98.38 192 ALA B CA 1
ATOM 3123 C C . ALA B 1 192 ? 8.695 -27.781 -12.664 1 98.38 192 ALA B C 1
ATOM 3125 O O . ALA B 1 192 ? 9.688 -28.391 -12.25 1 98.38 192 ALA B O 1
ATOM 3126 N N . MET B 1 193 ? 8.586 -27.25 -13.836 1 98.12 193 MET B N 1
ATOM 3127 C CA . MET B 1 193 ? 9.719 -27.344 -14.758 1 98.12 193 MET B CA 1
ATOM 3128 C C . MET B 1 193 ? 10.945 -26.656 -14.172 1 98.12 193 MET B C 1
ATOM 3130 O O . MET B 1 193 ? 12.062 -27.172 -14.289 1 98.12 193 MET B O 1
ATOM 3134 N N . GLU B 1 194 ? 10.719 -25.562 -13.562 1 97.81 194 GLU B N 1
ATOM 3135 C CA . GLU B 1 194 ? 11.836 -24.797 -13.023 1 97.81 194 GLU B CA 1
ATOM 3136 C C . GLU B 1 194 ? 12.523 -25.562 -11.891 1 97.81 194 GLU B C 1
ATOM 3138 O O . GLU B 1 194 ? 13.742 -25.484 -11.734 1 97.81 194 GLU B O 1
ATOM 3143 N N . ILE B 1 195 ? 11.789 -26.312 -11.094 1 97.12 195 ILE B N 1
ATOM 3144 C CA . ILE B 1 195 ? 12.43 -26.969 -9.961 1 97.12 195 ILE B CA 1
ATOM 3145 C C . ILE B 1 195 ? 12.625 -28.453 -10.258 1 97.12 195 ILE B C 1
ATOM 3147 O O . ILE B 1 195 ? 13.047 -29.219 -9.391 1 97.12 195 ILE B O 1
ATOM 3151 N N . GLY B 1 196 ? 12.297 -28.875 -11.461 1 96.81 196 GLY B N 1
ATOM 3152 C CA . GLY B 1 196 ? 12.617 -30.219 -11.938 1 96.81 196 GLY B CA 1
ATOM 3153 C C . GLY B 1 196 ? 11.727 -31.297 -11.344 1 96.81 196 GLY B C 1
ATOM 3154 O O . GLY B 1 196 ? 12.211 -32.375 -10.969 1 96.81 196 GLY B O 1
ATOM 3155 N N . VAL B 1 197 ? 10.461 -31 -11.25 1 96.88 197 VAL B N 1
ATOM 3156 C CA . VAL B 1 197 ? 9.539 -31.984 -10.711 1 96.88 197 VAL B CA 1
ATOM 3157 C C . VAL B 1 197 ? 8.453 -32.281 -11.742 1 96.88 197 VAL B C 1
ATOM 3159 O O . VAL B 1 197 ? 7.992 -31.391 -12.445 1 96.88 197 VAL B O 1
ATOM 3162 N N . GLU B 1 198 ? 8.047 -33.5 -11.883 1 95.12 198 GLU B N 1
ATOM 3163 C CA . GLU B 1 198 ? 6.941 -33.906 -12.75 1 95.12 198 GLU B CA 1
ATOM 3164 C C . GLU B 1 198 ? 5.621 -33.906 -11.984 1 95.12 198 GLU B C 1
ATOM 3166 O O . GLU B 1 198 ? 5.539 -34.469 -10.883 1 95.12 198 GLU B O 1
ATOM 3171 N N . LEU B 1 199 ? 4.77 -33.281 -12.547 1 92.81 199 LEU B N 1
ATOM 3172 C CA . LEU B 1 199 ? 3.463 -33.188 -11.898 1 92.81 199 LEU B CA 1
ATOM 3173 C C . LEU B 1 199 ? 2.508 -34.219 -12.477 1 92.81 199 LEU B C 1
ATOM 3175 O O . LEU B 1 199 ? 2.604 -34.594 -13.656 1 92.81 199 LEU B O 1
#

InterPro domains:
  IPR009078 Ferritin-like superfamily [SSF47240] (45-160)
  IPR012347 Ferritin-like [G3DSA:1.20.1260.10] (38-163)

Sequence (398 aa):
MRERLKTLLEAITDDVQTEVVWLNTLSLLEYIGARKIGKTMCQSHPSAVVLDHWADETRHAYAFKRLCEELNGGECDEYLAHDSAISFFQKLDESASKWVTEATGEDDPRQNYLLVTTLIERRAMMVYPLYRAATSHDIVRDELQAIIVEEQDHRVEIEERAIAHLEARGVDIEAAFALEEDLFGSLLTAMAMEIGVELMRERLKTLLEAITDDVQTEVVWLNTLSLLEYIGARKIGKTMCQSHPSAVVLDHWADETRHAYAFKRLCEELNGGECDEYLAHDSAISFFQKLDESASKWVTEATGEDDPRQNYLLVTTLIERRAMMVYPLYRAATSHDIVRDELQAIIVEEQDHRVEIEERAIAHLEARGVDIEAAFALEEDLFGSLLTAMAMEIGVEL

Nearest PDB structures (foldseek):
  2gyq-assembly1_B  TM=6.951E-01  e=6.314E-02  Rhodopseudomonas palustris CGA009
  6z0c-assembly4_D  TM=2.796E-01  e=1.831E-01  Escherichia coli
  4wpe-assembly1_A-2  TM=2.562E-01  e=6.142E-01  Saccharomyces cerevisiae S288C
  7rxc-assembly1_K  TM=4.050E-01  e=4.468E+00  Gallus gallus
  2d1l-assembly1_B  TM=1.681E-01  e=1.332E+00  Mus musculus